Protein AF-0000000070956234 (afdb_homodimer)

Solvent-accessible surface area (backbone atoms only — not comparable to full-atom values): 34525 Å² total; per-residue (Å²): 47,67,52,61,79,46,83,34,45,40,33,20,50,49,51,48,54,35,45,56,42,27,71,75,38,72,71,43,50,66,44,37,60,50,42,50,44,48,34,46,45,46,40,45,46,52,48,44,48,50,46,49,62,64,63,47,81,84,49,66,55,77,68,38,61,33,35,23,33,40,31,30,32,21,44,47,63,62,27,30,53,36,48,54,50,41,41,73,70,45,16,29,27,39,34,17,15,72,47,66,86,34,72,38,36,46,57,58,54,66,64,74,42,95,45,53,42,79,34,62,34,41,55,73,35,72,66,36,43,51,51,41,48,49,54,51,51,55,53,39,71,75,49,85,35,41,48,29,31,40,35,39,48,42,64,60,78,24,66,24,40,68,71,73,38,50,65,67,46,31,51,50,17,26,36,36,38,23,49,10,42,51,52,49,48,44,70,45,43,70,50,23,52,75,54,37,17,35,40,36,40,58,50,36,38,46,48,76,41,73,53,59,54,26,41,26,27,29,20,13,29,22,19,28,49,40,47,50,56,26,35,31,54,62,29,47,86,53,55,28,50,44,27,39,36,26,35,52,52,44,54,37,74,67,53,61,46,46,58,60,51,43,55,55,50,61,70,64,50,54,63,79,61,47,66,75,42,60,93,56,39,66,58,50,49,50,47,49,50,49,47,48,46,66,70,62,29,38,59,52,87,53,50,58,44,49,37,49,47,52,49,36,54,70,38,30,70,76,51,59,56,66,40,59,32,76,41,82,54,42,64,44,53,42,35,39,29,38,22,38,47,46,46,10,43,43,45,37,52,67,74,95,62,67,56,59,79,51,82,36,51,39,33,20,51,55,48,48,53,40,44,57,42,28,72,75,38,73,71,46,52,67,44,38,60,48,48,49,44,47,36,46,46,46,39,46,45,53,48,44,49,50,47,50,61,64,61,46,82,85,50,67,55,77,68,37,62,34,37,23,33,38,31,29,33,21,46,48,65,62,28,29,52,38,48,55,51,43,41,73,71,45,17,28,27,39,34,17,15,73,46,65,86,34,70,37,37,47,57,56,54,68,64,75,43,95,43,54,42,80,34,61,35,42,55,74,35,71,66,36,41,50,52,42,47,51,54,51,50,55,52,39,71,75,48,84,34,40,48,29,30,41,34,39,49,42,66,60,78,24,65,25,40,68,72,74,38,51,66,68,45,33,51,49,18,27,35,35,38,23,48,10,44,50,51,48,48,44,70,44,42,69,51,24,51,76,57,37,17,36,40,36,39,58,51,36,38,46,47,76,40,74,53,58,55,25,40,26,28,30,22,13,28,22,18,28,49,40,46,49,56,26,35,30,59,60,30,47,86,52,54,29,50,43,27,40,36,26,35,51,51,45,55,38,75,66,52,60,48,44,58,59,50,43,56,55,50,60,69,65,48,54,64,80,59,48,66,74,43,59,94,56,40,67,58,48,48,51,47,49,50,49,46,49,47,67,71,58,30,38,60,51,88,54,50,57,44,48,36,49,46,52,48,36,54,71,36,30,69,78,49,59,56,66,38,58,34,76,32,86,57,37,65,46,52,42,37,40,28,39,24,32,52,48,43,8,45,42,41,45,52,67,74,95

Sequence (704 aa):
MVLVRRRWCAWGLGAGAAVALARWWPPLTAALPLLGLVALARAAAAGAATWLATALPRRPLRDLRRRAVLVTGCDSGFGHEAALRFHALGAPVFAGVLLPQGPGAARLRQMASPRMRVLPLDVTDEGSVAEARRAVDQFLSEGDCELWAVVNNAGVLGVGEAEWMEMEDVKKCMDVNAFGQVRVTKAFLPLLKKSKGRVININSQASTIVAPTINPYTMSKFASLAYTDSLRYDMEKFSISVHSIEPAMYRTPLVQSTISVCKQKLKQIPNDVRNTYCEHYEQKFLKLHYLSLHLTAMPQSRTFQVVDAIEDACFDKDPQDTYIPGEGSKFTSSIKDILPFLASFTSKILYRMVLVRRRWCAWGLGAGAAVALARWWPPLTAALPLLGLVALARAAAAGAATWLATALPRRPLRDLRRRAVLVTGCDSGFGHEAALRFHALGAPVFAGVLLPQGPGAARLRQMASPRMRVLPLDVTDEGSVAEARRAVDQFLSEGDCELWAVVNNAGVLGVGEAEWMEMEDVKKCMDVNAFGQVRVTKAFLPLLKKSKGRVININSQASTIVAPTINPYTMSKFASLAYTDSLRYDMEKFSISVHSIEPAMYRTPLVQSTISVCKQKLKQIPNDVRNTYCEHYEQKFLKLHYLSLHLTAMPQSRTFQVVDAIEDACFDKDPQDTYIPGEGSKFTSSIKDILPFLASFTSKILYR

Nearest PDB structures (foldseek):
  2jap-assembly1_D  TM=7.928E-01  e=9.085E-16  Streptomyces clavuligerus
  6xew-assembly1_A  TM=7.994E-01  e=1.264E-14  Serratia marcescens
  6vsp-assembly1_B  TM=8.365E-01  e=5.596E-14  Serratia marcescens
  2p91-assembly1_A  TM=7.718E-01  e=1.788E-10  Aquifex aeolicus VF5
  2p91-assembly1_B  TM=7.566E-01  e=1.788E-10  Aquifex aeolicus VF5

Radius of gyration: 25.0 Å; Cα contacts (8 Å, |Δi|>4): 1343; chains: 2; bounding box: 59×73×66 Å

pLDDT: mean 74.31, std 24.12, range [17.11, 98.81]

Secondary structure (DSSP, 8-state):
----------HHHHHHHHHHHHHH-STHHHHHHHHHHHHHHHHHHHHHHHHHHHHSPP-BPS-GGGEEEEES-TTSHHHHHHHHHHHHHT--EEEEES-TTSHHHHHHHHT--TTEEEEE--TT-HHHHHHHHHHHHHHHHHSS-EEEEEEE-------B-TTT--HHHHHHHHIIIIIHHHHHHHHHHHHHHHHT-EEEEE--GGGTS--TTBHHHHHHHHHHHHHHHHHHHHHGGGT-EEEEE----B--HHHHHHHHHHHHHHHTS-HHHHTTS-TTHHHHHHHHHHHHHHHHPBPGGGTHHHHHHHHHHHHBSS--SEE-TTGGGHHHHHHHTTHHHHHHHHHHHHH-/----------HHHHHHHHHHHHHH-SGGGTSHHHHHHHHHHHHHHHHHHHHHHHHSPP-BPS-GGGEEEEES-TTSHHHHHHHHHHHHHT--EEEEES-TTSHHHHHHHHT--TTEEEEE--TT-HHHHHHHHHHHHHHHHHSS-EEEEEEE-------B-TTT--HHHHHHHHIIIIIHHHHHHHHHHHHHHHHT-EEEEE--GGGTS--TTBHHHHHHHHHHHHHHHHHHHHHGGGT-EEEEE----B--HHHHHHHHHHHHHHHTS-HHHHTTS-TTHHHHHHHHHHHHHHHHPBPGGGTHHHHHHHHHHHHBSS--SEE-TTGGGHHHHHHHTTHHHHHHHHHHHHH-

Foldseek 3Di:
DDPPVPPALPQAVLQVCLVVVVVPPVCSVVCNVVSVVVLVVVLVVVVVVVVVVVPDDFDFFPDLLQEEEEFAALLDALRVVLLVVSVVVNHQYEYEHCDCPHPSNVVQVVVVDPSGHYAHADLLDLVSLLVSLVVVVVSNVPDNHAHAEYELDFAAFAWAAPVQGDPVRLVVRLSGQAVSLVSNCVSCVVRCLVNLHEYEHEAALCCNVVDRIGNSNNVNRVNNVVVQSVVQVVCVVSSYHGAYEHEYAAPTPRLVCVLVVLLVSLVVGDPVVVVVDDPCRSVLVSVVSVCCCVVTHHYSVQSVQSSVLVSSRHTGPDHDRYHYGPCPVSVVSSCSSVCVVVVVVVCVVVVD/DDPLPCPALPQQVLQVCLVVVVVPPVCSVVCNVVSVVVLVVVLVVVVVVVVVVVPPDFDFFPPLLQEEEEFAALLFALRVVLLVVSVVVNHQYEYEHCDCPHPSNVVQVVVVDPSGHYAHADLLDLVSLLVSLVVVVVSNVVDNHAHAEYELDFAAFAWAAPVQGDPVRLVVRLSGQAVSLVSNCVSCVVRCLVNLHEYEHEAACCCNVVDRIGVSNNVNRVNNVVVQVVCQVVCVVSSYHGAYEHEYAAPTPRLVCVLVVLLVSLVVGDPVVVVVDDPCRSVVVSVVSVCCCVVTHHYSVQSVQSSVLVSSRHTGPDHDRYH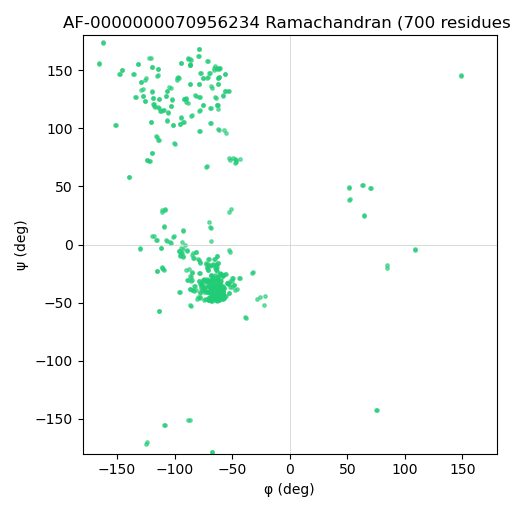YGPVVVSVVVSVSSVCVVVVCVVCVVVVD

Structure (mmCIF, N/CA/C/O backbone):
data_AF-0000000070956234-model_v1
#
loop_
_entity.id
_entity.type
_entity.pdbx_description
1 polymer 'Estradiol 17-beta-dehydrogenase 2'
#
loop_
_atom_site.group_PDB
_atom_site.id
_atom_site.type_symbol
_atom_site.label_atom_id
_atom_site.label_alt_id
_atom_site.label_comp_id
_atom_site.label_asym_id
_atom_site.label_entity_id
_atom_site.label_seq_id
_atom_site.pdbx_PDB_ins_code
_atom_site.Cartn_x
_atom_site.Cartn_y
_atom_site.Cartn_z
_atom_site.occupancy
_atom_site.B_iso_or_equiv
_atom_site.auth_seq_id
_atom_site.auth_comp_id
_atom_site.auth_asym_id
_atom_site.auth_atom_id
_atom_site.pdbx_PDB_model_num
ATOM 1 N N . MET A 1 1 ? 16.531 -5.047 -17.203 1 17.2 1 MET A N 1
ATOM 2 C CA . MET A 1 1 ? 16 -3.764 -16.75 1 17.2 1 MET A CA 1
ATOM 3 C C . MET A 1 1 ? 14.5 -3.67 -17.016 1 17.2 1 MET A C 1
ATOM 5 O O . MET A 1 1 ? 14.078 -3.557 -18.172 1 17.2 1 MET A O 1
ATOM 9 N N . VAL A 1 2 ? 13.773 -4.43 -16.344 1 18.27 2 VAL A N 1
ATOM 10 C CA . VAL A 1 2 ? 12.414 -4.898 -16.609 1 18.27 2 VAL A CA 1
ATOM 11 C C . VAL A 1 2 ? 11.438 -3.732 -16.5 1 18.27 2 VAL A C 1
ATOM 13 O O . VAL A 1 2 ? 11.461 -2.98 -15.531 1 18.27 2 VAL A O 1
ATOM 16 N N . LEU A 1 3 ? 11.055 -3.336 -17.625 1 22.45 3 LEU A N 1
ATOM 17 C CA . LEU A 1 3 ? 10.008 -2.361 -17.922 1 22.45 3 LEU A CA 1
ATOM 18 C C . LEU A 1 3 ? 8.75 -2.648 -17.109 1 22.45 3 LEU A C 1
ATOM 20 O O . LEU A 1 3 ? 8.141 -3.709 -17.25 1 22.45 3 LEU A O 1
ATOM 24 N N . VAL A 1 4 ? 8.805 -2.418 -15.922 1 22.42 4 VAL A N 1
ATOM 25 C CA . VAL A 1 4 ? 7.508 -2.553 -15.266 1 22.42 4 VAL A CA 1
ATOM 26 C C . VAL A 1 4 ? 6.48 -1.659 -15.953 1 22.42 4 VAL A C 1
ATOM 28 O O . VAL A 1 4 ? 6.691 -0.452 -16.094 1 22.42 4 VAL A O 1
ATOM 31 N N . ARG A 1 5 ? 5.805 -2.219 -16.781 1 23.34 5 ARG A N 1
ATOM 32 C CA . ARG A 1 5 ? 4.664 -1.675 -17.516 1 23.34 5 ARG A CA 1
ATOM 33 C C . ARG A 1 5 ? 3.746 -0.884 -16.578 1 23.34 5 ARG A C 1
ATOM 35 O O . ARG A 1 5 ? 3.119 -1.455 -15.688 1 23.34 5 ARG A O 1
ATOM 42 N N . ARG A 1 6 ? 4.25 0.29 -16.219 1 25.67 6 ARG A N 1
ATOM 43 C CA . ARG A 1 6 ? 3.484 1.226 -15.398 1 25.67 6 ARG A CA 1
ATOM 44 C C . ARG A 1 6 ? 2.104 1.477 -15.992 1 25.67 6 ARG A C 1
ATOM 46 O O . ARG A 1 6 ? 1.985 2.088 -17.062 1 25.67 6 ARG A O 1
ATOM 53 N N . ARG A 1 7 ? 1.259 0.58 -15.914 1 25 7 ARG A N 1
ATOM 54 C CA . ARG A 1 7 ? -0.14 0.73 -16.297 1 25 7 ARG A CA 1
ATOM 55 C C . ARG A 1 7 ? -0.759 1.962 -15.648 1 25 7 ARG A C 1
ATOM 57 O O . ARG A 1 7 ? -1.4 1.86 -14.602 1 25 7 ARG A O 1
ATOM 64 N N . TRP A 1 8 ? 0.093 3.039 -15.398 1 24.75 8 TRP A N 1
ATOM 65 C CA . TRP A 1 8 ? -0.403 4.277 -14.805 1 24.75 8 TRP A CA 1
ATOM 66 C C . TRP A 1 8 ? -1.443 4.934 -15.711 1 24.75 8 TRP A C 1
ATOM 68 O O . TRP A 1 8 ? -1.327 4.887 -16.938 1 24.75 8 TRP A O 1
ATOM 78 N N . CYS A 1 9 ? -2.646 5.094 -15.352 1 25.31 9 CYS A N 1
ATOM 79 C CA . CYS A 1 9 ? -3.75 5.727 -16.062 1 25.31 9 CYS A CA 1
ATOM 80 C C . CYS A 1 9 ? -3.328 7.07 -16.641 1 25.31 9 CYS A C 1
ATOM 82 O O . CYS A 1 9 ? -3.061 8.016 -15.898 1 25.31 9 CYS A O 1
ATOM 84 N N . ALA A 1 10 ? -2.578 7.191 -17.656 1 27.05 10 ALA A N 1
ATOM 85 C CA . ALA A 1 10 ? -2.15 8.211 -18.609 1 27.05 10 ALA A CA 1
ATOM 86 C C . ALA A 1 10 ? -3.254 9.234 -18.859 1 27.05 10 ALA A C 1
ATOM 88 O O . ALA A 1 10 ? -2.977 10.383 -19.219 1 27.05 10 ALA A O 1
ATOM 89 N N . TRP A 1 11 ? -4.496 8.867 -18.641 1 27.53 11 TRP A N 1
ATOM 90 C CA . TRP A 1 11 ? -5.594 9.617 -19.25 1 27.53 11 TRP A CA 1
ATOM 91 C C . TRP A 1 11 ? -5.977 10.82 -18.391 1 27.53 11 TRP A C 1
ATOM 93 O O . TRP A 1 11 ? -6.465 11.828 -18.906 1 27.53 11 TRP A O 1
ATOM 103 N N . GLY A 1 12 ? -5.68 10.773 -17.094 1 27.61 12 GLY A N 1
ATOM 104 C CA . GLY A 1 12 ? -6.328 11.805 -16.297 1 27.61 12 GLY A CA 1
ATOM 105 C C . GLY A 1 12 ? -5.559 13.109 -16.281 1 27.61 12 GLY A C 1
ATOM 106 O O . GLY A 1 12 ? -6.109 14.164 -15.938 1 27.61 12 GLY A O 1
ATOM 107 N N . LEU A 1 13 ? -4.281 13.07 -16.438 1 28.75 13 LEU A N 1
ATOM 108 C CA . LEU A 1 13 ? -3.596 14.352 -16.375 1 28.75 13 LEU A CA 1
ATOM 109 C C . LEU A 1 13 ? -3.965 15.227 -17.562 1 28.75 13 LEU A C 1
ATOM 111 O O . LEU A 1 13 ? -3.93 16.453 -17.469 1 28.75 13 LEU A O 1
ATOM 115 N N . GLY A 1 14 ? -4.305 14.562 -18.641 1 28.94 14 GLY A N 1
ATOM 116 C CA . GLY A 1 14 ? -4.676 15.398 -19.766 1 28.94 14 GLY A CA 1
ATOM 117 C C . GLY A 1 14 ? -5.973 16.156 -19.547 1 28.94 14 GLY A C 1
ATOM 118 O O . GLY A 1 14 ? -6.082 17.328 -19.922 1 28.94 14 GLY A O 1
ATOM 119 N N . ALA A 1 15 ? -6.871 15.43 -18.844 1 30.75 15 ALA A N 1
ATOM 120 C CA . ALA A 1 15 ? -8.188 16.062 -18.859 1 30.75 15 ALA A CA 1
ATOM 121 C C . ALA A 1 15 ? -8.305 17.094 -17.75 1 30.75 15 ALA A C 1
ATOM 123 O O . ALA A 1 15 ? -8.922 18.156 -17.938 1 30.75 15 ALA A O 1
ATOM 124 N N . GLY A 1 16 ? -7.66 16.906 -16.656 1 30.23 16 GLY A N 1
ATOM 125 C CA . GLY A 1 16 ? -7.789 17.906 -15.617 1 30.23 16 GLY A CA 1
ATOM 126 C C . GLY A 1 16 ? -7.027 19.188 -15.922 1 30.23 16 GLY A C 1
ATOM 127 O O . GLY A 1 16 ? -7.535 20.281 -15.695 1 30.23 16 GLY A O 1
ATOM 128 N N . ALA A 1 17 ? -5.77 19.047 -16.359 1 31.34 17 ALA A N 1
ATOM 129 C CA . ALA A 1 17 ? -5.133 20.25 -16.875 1 31.34 17 ALA A CA 1
ATOM 130 C C . ALA A 1 17 ? -5.984 20.891 -17.969 1 31.34 17 ALA A C 1
ATOM 132 O O . ALA A 1 17 ? -6.09 22.125 -18.047 1 31.34 17 ALA A O 1
ATOM 133 N N . ALA A 1 18 ? -6.57 19.953 -18.594 1 32.53 18 ALA A N 1
ATOM 134 C CA . ALA A 1 18 ? -7.426 20.516 -19.625 1 32.53 18 ALA A CA 1
ATOM 135 C C . ALA A 1 18 ? -8.625 21.234 -19.016 1 32.53 18 ALA A C 1
ATOM 137 O O . ALA A 1 18 ? -9 22.328 -19.469 1 32.53 18 ALA A O 1
ATOM 138 N N . VAL A 1 19 ? -9.039 20.688 -17.906 1 32.78 19 VAL A N 1
ATOM 139 C CA . VAL A 1 19 ? -10.211 21.344 -17.328 1 32.78 19 VAL A CA 1
ATOM 140 C C . VAL A 1 19 ? -9.773 22.594 -16.562 1 32.78 19 VAL A C 1
ATOM 142 O O . VAL A 1 19 ? -10.406 23.641 -16.688 1 32.78 19 VAL A O 1
ATOM 145 N N . ALA A 1 20 ? -8.766 22.5 -15.758 1 32.16 20 ALA A N 1
ATOM 146 C CA . ALA A 1 20 ? -8.32 23.719 -15.078 1 32.16 20 ALA A CA 1
ATOM 147 C C . ALA A 1 20 ? -7.859 24.766 -16.078 1 32.16 20 ALA A C 1
ATOM 149 O O . ALA A 1 20 ? -8.172 25.953 -15.938 1 32.16 20 ALA A O 1
ATOM 150 N N . LEU A 1 21 ? -7.105 24.281 -17.016 1 34.12 21 LEU A N 1
ATOM 151 C CA . LEU A 1 21 ? -6.797 25.219 -18.078 1 34.12 21 LEU A CA 1
ATOM 152 C C . LEU A 1 21 ? -8.07 25.703 -18.766 1 34.12 21 LEU A C 1
ATOM 154 O O . LEU A 1 21 ? -8.164 26.859 -19.156 1 34.12 21 LEU A O 1
ATOM 158 N N . ALA A 1 22 ? -8.977 24.797 -18.891 1 35.53 22 ALA A N 1
ATOM 159 C CA . ALA A 1 22 ? -10.219 25.219 -19.531 1 35.53 22 ALA A CA 1
ATOM 160 C C . ALA A 1 22 ? -10.945 26.266 -18.703 1 35.53 22 ALA A C 1
ATOM 162 O O . ALA A 1 22 ? -11.594 27.156 -19.25 1 35.53 22 ALA A O 1
ATOM 163 N N . ARG A 1 23 ? -10.938 26.125 -17.438 1 35.06 23 ARG A N 1
ATOM 164 C CA . ARG A 1 23 ? -11.641 27.156 -16.672 1 35.06 23 ARG A CA 1
ATOM 165 C C . ARG A 1 23 ? -10.953 28.516 -16.828 1 35.06 23 ARG A C 1
ATOM 167 O O . ARG A 1 23 ? -11.609 29.547 -16.812 1 35.06 23 ARG A O 1
ATOM 174 N N . TRP A 1 24 ? -9.656 28.609 -16.703 1 35.56 24 TRP A N 1
ATOM 175 C CA . TRP A 1 24 ? -9.07 29.953 -16.719 1 35.56 24 TRP A CA 1
ATOM 176 C C . TRP A 1 24 ? -8.852 30.438 -18.156 1 35.56 24 TRP A C 1
ATOM 178 O O . TRP A 1 24 ? -8.609 31.625 -18.391 1 35.56 24 TRP A O 1
ATOM 188 N N . TRP A 1 25 ? -8.383 29.531 -19.188 1 35.84 25 TRP A N 1
ATOM 189 C CA . TRP A 1 25 ? -8.148 30.125 -20.5 1 35.84 25 TRP A CA 1
ATOM 190 C C . TRP A 1 25 ? -9.25 29.734 -21.469 1 35.84 25 TRP A C 1
ATOM 192 O O . TRP A 1 25 ? -9.5 28.547 -21.688 1 35.84 25 TRP A O 1
ATOM 202 N N . PRO A 1 26 ? -10.141 30.625 -22 1 36.16 26 PRO A N 1
ATOM 203 C CA . PRO A 1 26 ? -11.172 30.5 -23.031 1 36.16 26 PRO A CA 1
ATOM 204 C C . PRO A 1 26 ? -10.734 29.609 -24.188 1 36.16 26 PRO A C 1
ATOM 206 O O . PRO A 1 26 ? -11.516 28.781 -24.656 1 36.16 26 PRO A O 1
ATOM 209 N N . PRO A 1 27 ? -9.641 30.031 -24.906 1 35.16 27 PRO A N 1
ATOM 210 C CA . PRO A 1 27 ? -9.305 29.266 -26.109 1 35.16 27 PRO A CA 1
ATOM 211 C C . PRO A 1 27 ? -8.891 27.828 -25.797 1 35.16 27 PRO A C 1
ATOM 213 O O . PRO A 1 27 ? -8.836 26.984 -26.688 1 35.16 27 PRO A O 1
ATOM 216 N N . LEU A 1 28 ? -8.414 27.531 -24.75 1 35.47 28 LEU A N 1
ATOM 217 C CA . LEU A 1 28 ? -8.039 26.156 -24.422 1 35.47 28 LEU A CA 1
ATOM 218 C C . LEU A 1 28 ? -9.281 25.297 -24.219 1 35.47 28 LEU A C 1
ATOM 220 O O . LEU A 1 28 ? -9.172 24.078 -24.094 1 35.47 28 LEU A O 1
ATOM 224 N N . THR A 1 29 ? -10.438 25.75 -23.984 1 36.62 29 THR A N 1
ATOM 225 C CA . THR A 1 29 ? -11.719 25.078 -24.188 1 36.62 29 THR A CA 1
ATOM 226 C C . THR A 1 29 ? -11.797 24.5 -25.609 1 36.62 29 THR A C 1
ATOM 228 O O . THR A 1 29 ? -12.508 23.531 -25.844 1 36.62 29 THR A O 1
ATOM 231 N N . ALA A 1 30 ? -11.211 25.281 -26.516 1 37.53 30 ALA A N 1
ATOM 232 C CA . ALA A 1 30 ? -11.211 24.797 -27.891 1 37.53 30 ALA A CA 1
ATOM 233 C C . ALA A 1 30 ? -10.289 23.578 -28.047 1 37.53 30 ALA A C 1
ATOM 235 O O . ALA A 1 30 ? -10.461 22.766 -28.953 1 37.53 30 ALA A O 1
ATOM 236 N N . ALA A 1 31 ? -9.211 23.516 -27.266 1 37.91 31 ALA A N 1
ATOM 237 C CA . ALA A 1 31 ? -8.258 22.422 -27.391 1 37.91 31 ALA A CA 1
ATOM 238 C C . ALA A 1 31 ? -8.711 21.203 -26.578 1 37.91 31 ALA A C 1
ATOM 240 O O . ALA A 1 31 ? -8.102 20.141 -26.656 1 37.91 31 ALA A O 1
ATOM 241 N N . LEU A 1 32 ? -9.703 21.344 -25.797 1 41.25 32 LEU A N 1
ATOM 242 C CA . LEU A 1 32 ? -10.328 20.281 -25.016 1 41.25 32 LEU A CA 1
ATOM 243 C C . LEU A 1 32 ? -10.766 19.141 -25.906 1 41.25 32 LEU A C 1
ATOM 245 O O . LEU A 1 32 ? -10.562 17.969 -25.578 1 41.25 32 LEU A O 1
ATOM 249 N N . PRO A 1 33 ? -11.352 19.562 -26.969 1 42.38 33 PRO A N 1
ATOM 250 C CA . PRO A 1 33 ? -11.688 18.453 -27.859 1 42.38 33 PRO A CA 1
ATOM 251 C C . PRO A 1 33 ? -10.453 17.672 -28.312 1 42.38 33 PRO A C 1
ATOM 253 O O . PRO A 1 33 ? -10.516 16.438 -28.438 1 42.38 33 PRO A O 1
ATOM 256 N N . LEU A 1 34 ? -9.406 18.438 -28.391 1 41.84 34 LEU A N 1
ATOM 257 C CA . LEU A 1 34 ? -8.219 17.766 -28.875 1 41.84 34 LEU A CA 1
ATOM 258 C C . LEU A 1 34 ? -7.574 16.922 -27.781 1 41.84 34 LEU A C 1
ATOM 260 O O . LEU A 1 34 ? -7.121 15.805 -28.031 1 41.84 34 LEU A O 1
ATOM 264 N N . LEU A 1 35 ? -7.539 17.484 -26.609 1 42.56 35 LEU A N 1
ATOM 265 C CA . LEU A 1 35 ? -6.992 16.719 -25.484 1 42.56 35 LEU A CA 1
ATOM 266 C C . LEU A 1 35 ? -7.867 15.516 -25.172 1 42.56 35 LEU A C 1
ATOM 268 O O . LEU A 1 35 ? -7.359 14.445 -24.844 1 42.56 35 LEU A O 1
ATOM 272 N N . GLY A 1 36 ? -9.148 15.789 -25.281 1 40.22 36 GLY A N 1
ATOM 273 C CA . GLY A 1 36 ? -10.062 14.656 -25.234 1 40.22 36 GLY A CA 1
ATOM 274 C C . GLY A 1 36 ? -9.797 13.625 -26.297 1 40.22 36 GLY A C 1
ATOM 275 O O . GLY A 1 36 ? -9.82 12.422 -26.031 1 40.22 36 GLY A O 1
ATOM 276 N N . LEU A 1 37 ? -9.461 14.234 -27.406 1 43.72 37 LEU A N 1
ATOM 277 C CA . LEU A 1 37 ? -9.18 13.336 -28.531 1 43.72 37 LEU A CA 1
ATOM 278 C C . LEU A 1 37 ? -7.875 12.578 -28.297 1 43.72 37 LEU A C 1
ATOM 280 O O . LEU A 1 37 ? -7.781 11.391 -28.609 1 43.72 37 LEU A O 1
ATOM 284 N N . VAL A 1 38 ? -7 13.266 -27.719 1 43.22 38 VAL A N 1
ATOM 285 C CA . VAL A 1 38 ? -5.715 12.625 -27.469 1 43.22 38 VAL A CA 1
ATOM 286 C C . VAL A 1 38 ? -5.871 11.586 -26.344 1 43.22 38 VAL A C 1
ATOM 288 O O . VAL A 1 38 ? -5.328 10.484 -26.438 1 43.22 38 VAL A O 1
ATOM 291 N N . ALA A 1 39 ? -6.617 12.023 -25.438 1 44.03 39 ALA A N 1
ATOM 292 C CA . ALA A 1 39 ? -6.902 11.07 -24.359 1 44.03 39 ALA A CA 1
ATOM 293 C C . ALA A 1 39 ? -7.688 9.875 -24.891 1 44.03 39 ALA A C 1
ATOM 295 O O . ALA A 1 39 ? -7.402 8.727 -24.516 1 44.03 39 ALA A O 1
ATOM 296 N N . LEU A 1 40 ? -8.539 10.211 -25.688 1 45.47 40 LEU A N 1
ATOM 297 C CA . LEU A 1 40 ? -9.312 9.148 -26.312 1 45.47 40 LEU A CA 1
ATOM 298 C C . LEU A 1 40 ? -8.414 8.281 -27.203 1 45.47 40 LEU A C 1
ATOM 300 O O . LEU A 1 40 ? -8.555 7.059 -27.234 1 45.47 40 LEU A O 1
ATOM 304 N N . ALA A 1 41 ? -7.621 9 -27.812 1 45.09 41 ALA A N 1
ATOM 305 C CA . ALA A 1 41 ? -6.723 8.25 -28.703 1 45.09 41 ALA A CA 1
ATOM 306 C C . ALA A 1 41 ? -5.758 7.391 -27.891 1 45.09 41 ALA A C 1
ATOM 308 O O . ALA A 1 41 ? -5.477 6.25 -28.266 1 45.09 41 ALA A O 1
ATOM 309 N N . ARG A 1 42 ? -5.348 7.934 -26.859 1 43.81 42 ARG A N 1
ATOM 310 C CA . ARG A 1 42 ? -4.465 7.176 -25.984 1 43.81 42 ARG A CA 1
ATOM 311 C C . ARG A 1 42 ? -5.199 5.992 -25.359 1 43.81 42 ARG A C 1
ATOM 313 O O . ARG A 1 42 ? -4.648 4.895 -25.266 1 43.81 42 ARG A O 1
ATOM 320 N N . ALA A 1 43 ? -6.27 6.301 -24.953 1 45.84 43 ALA A N 1
ATOM 321 C CA . ALA A 1 43 ? -7.109 5.234 -24.422 1 45.84 43 ALA A CA 1
ATOM 322 C C . ALA A 1 43 ? -7.402 4.18 -25.484 1 45.84 43 ALA A C 1
ATOM 324 O O . ALA A 1 43 ? -7.367 2.979 -25.203 1 45.84 43 ALA A O 1
ATOM 325 N N . ALA A 1 44 ? -7.613 4.77 -26.547 1 47.09 44 ALA A N 1
ATOM 326 C CA . ALA A 1 44 ? -7.887 3.863 -27.656 1 47.09 44 ALA A CA 1
ATOM 327 C C . ALA A 1 44 ? -6.645 3.047 -28.016 1 47.09 44 ALA A C 1
ATOM 329 O O . ALA A 1 44 ? -6.742 1.848 -28.297 1 47.09 44 ALA A O 1
ATOM 330 N N . ALA A 1 45 ? -5.609 3.693 -27.938 1 46.22 45 ALA A N 1
ATOM 331 C CA . ALA A 1 45 ? -4.371 2.994 -28.266 1 46.22 45 ALA A CA 1
ATOM 332 C C . ALA A 1 45 ? -4.023 1.96 -27.203 1 46.22 45 ALA A C 1
ATOM 334 O O . ALA A 1 45 ? -3.615 0.842 -27.516 1 46.22 45 ALA A O 1
ATOM 335 N N . ALA A 1 46 ? -4.133 2.371 -26 1 45.78 46 ALA A N 1
ATOM 336 C CA . ALA A 1 46 ? -3.91 1.421 -24.906 1 45.78 46 ALA A CA 1
ATOM 337 C C . ALA A 1 46 ? -4.902 0.265 -24.984 1 45.78 46 ALA A C 1
ATOM 339 O O . ALA A 1 46 ? -4.535 -0.893 -24.781 1 45.78 46 ALA A O 1
ATOM 340 N N . GLY A 1 47 ? -6.074 0.668 -25.25 1 45.69 47 GLY A N 1
ATOM 341 C CA . GLY A 1 47 ? -7.082 -0.359 -25.469 1 45.69 47 GLY A 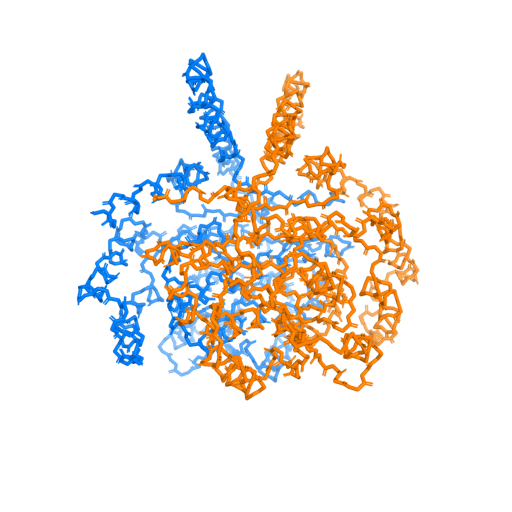CA 1
ATOM 342 C C . GLY A 1 47 ? -6.762 -1.28 -26.625 1 45.69 47 GLY A C 1
ATOM 343 O O . GLY A 1 47 ? -6.902 -2.5 -26.516 1 45.69 47 GLY A O 1
ATOM 344 N N . ALA A 1 48 ? -6.348 -0.598 -27.594 1 47.44 48 ALA A N 1
ATOM 345 C CA . ALA A 1 48 ? -6.023 -1.384 -28.781 1 47.44 48 ALA A CA 1
ATOM 346 C C . ALA A 1 48 ? -4.816 -2.285 -28.531 1 47.44 48 ALA A C 1
ATOM 348 O O . ALA A 1 48 ? -4.801 -3.443 -28.953 1 47.44 48 ALA A O 1
ATOM 349 N N . ALA A 1 49 ? -3.844 -1.812 -27.875 1 46.97 49 ALA A N 1
ATOM 350 C CA . ALA A 1 49 ? -2.656 -2.604 -27.562 1 46.97 49 ALA A CA 1
ATOM 351 C C . ALA A 1 49 ? -3.006 -3.785 -26.656 1 46.97 49 ALA A C 1
ATOM 353 O O . ALA A 1 49 ? -2.529 -4.902 -26.875 1 46.97 49 ALA A O 1
ATOM 354 N N . THR A 1 50 ? -3.732 -3.398 -25.719 1 48.5 50 THR A N 1
ATOM 355 C CA . THR A 1 50 ? -4.188 -4.477 -24.859 1 48.5 50 THR A CA 1
ATOM 356 C C . THR A 1 50 ? -5.027 -5.484 -25.625 1 48.5 50 THR A C 1
ATOM 358 O O . THR A 1 50 ? -4.895 -6.691 -25.438 1 48.5 50 THR A O 1
ATOM 361 N N . TRP A 1 51 ? -5.844 -4.863 -26.422 1 49.88 51 TRP A N 1
ATOM 362 C CA . TRP A 1 51 ? -6.668 -5.738 -27.25 1 49.88 51 TRP A CA 1
ATOM 363 C C . TRP A 1 51 ? -5.801 -6.598 -28.172 1 49.88 51 TRP A C 1
ATOM 365 O O . TRP A 1 51 ? -6.039 -7.801 -28.312 1 49.88 51 TRP A O 1
ATOM 375 N N . LEU A 1 52 ? -4.863 -5.969 -28.734 1 49.16 52 LEU A N 1
ATOM 376 C CA . LEU A 1 52 ? -3.982 -6.711 -29.625 1 49.16 52 LEU A CA 1
ATOM 377 C C . LEU A 1 52 ? -3.191 -7.766 -28.859 1 49.16 52 LEU A C 1
ATOM 379 O O . LEU A 1 52 ? -3.002 -8.883 -29.344 1 49.16 52 LEU A O 1
ATOM 383 N N . ALA A 1 53 ? -2.717 -7.391 -27.766 1 51.97 53 ALA A N 1
ATOM 384 C CA . ALA A 1 53 ? -1.941 -8.32 -26.953 1 51.97 53 ALA A CA 1
ATOM 385 C C . ALA A 1 53 ? -2.799 -9.5 -26.516 1 51.97 53 ALA A C 1
ATOM 387 O O . ALA A 1 53 ? -2.316 -10.633 -26.438 1 51.97 53 ALA A O 1
ATOM 388 N N . THR A 1 54 ? -3.953 -9.086 -26.25 1 52.84 54 THR A N 1
ATOM 389 C CA . THR A 1 54 ? -4.852 -10.141 -25.781 1 52.84 54 THR A CA 1
ATOM 390 C C . THR A 1 54 ? -5.363 -10.961 -26.969 1 52.84 54 THR A C 1
ATOM 392 O O . THR A 1 54 ? -5.781 -12.109 -26.797 1 52.84 54 THR A O 1
ATOM 395 N N . ALA A 1 55 ? -5.332 -10.289 -28.094 1 52.22 55 ALA A N 1
ATOM 396 C CA . ALA A 1 55 ? -5.848 -10.984 -29.281 1 52.22 55 ALA A CA 1
ATOM 397 C C . ALA A 1 55 ? -4.828 -11.984 -29.812 1 52.22 55 ALA A C 1
ATOM 399 O O . ALA A 1 55 ? -5.168 -12.859 -30.609 1 52.22 55 ALA A O 1
ATOM 400 N N . LEU A 1 56 ? -3.646 -11.852 -29.375 1 57.31 56 LEU A N 1
ATOM 401 C CA . LEU A 1 56 ? -2.672 -12.812 -29.891 1 57.31 56 LEU A CA 1
ATOM 402 C C . LEU A 1 56 ? -2.963 -14.211 -29.359 1 57.31 56 LEU A C 1
ATOM 404 O O . LEU A 1 56 ? -3.406 -14.367 -28.219 1 57.31 56 LEU A O 1
ATOM 408 N N . PRO A 1 57 ? -2.889 -15.164 -30.234 1 62.31 57 PRO A N 1
ATOM 409 C CA . PRO A 1 57 ? -3.189 -16.547 -29.844 1 62.31 57 PRO A CA 1
ATOM 410 C C . PRO A 1 57 ? -2.32 -17.016 -28.688 1 62.31 57 PRO A C 1
ATOM 412 O O . PRO A 1 57 ? -1.145 -16.656 -28.594 1 62.31 57 PRO A O 1
ATOM 415 N N . ARG A 1 58 ? -2.9 -17.625 -27.672 1 70 58 ARG A N 1
ATOM 416 C CA . ARG A 1 58 ? -2.248 -18.219 -26.516 1 70 58 ARG A CA 1
ATOM 417 C C . ARG A 1 58 ? -1.347 -19.375 -26.938 1 70 58 ARG A C 1
ATOM 419 O O . ARG A 1 58 ? -1.716 -20.172 -27.797 1 70 58 ARG A O 1
ATOM 426 N N . ARG A 1 59 ? -0.034 -19.406 -26.719 1 77.81 59 ARG A N 1
ATOM 427 C CA . ARG A 1 59 ? 0.899 -20.516 -26.906 1 77.81 59 ARG A CA 1
ATOM 428 C C . ARG A 1 59 ? 1.197 -21.203 -25.578 1 77.81 59 ARG A C 1
ATOM 430 O O . ARG A 1 59 ? 2.09 -20.797 -24.844 1 77.81 59 ARG A O 1
ATOM 437 N N . PRO A 1 60 ? 0.394 -22.141 -25.203 1 84.62 60 PRO A N 1
ATOM 438 C CA . PRO A 1 60 ? 0.584 -22.797 -23.906 1 84.62 60 PRO A CA 1
ATOM 439 C C . PRO A 1 60 ? 1.935 -23.516 -23.797 1 84.62 60 PRO A C 1
ATOM 441 O O . PRO A 1 60 ? 2.453 -24.016 -24.797 1 84.62 60 PRO A O 1
ATOM 444 N N . LEU A 1 61 ? 2.479 -23.469 -22.625 1 91.69 61 LEU A N 1
ATOM 445 C CA . LEU A 1 61 ? 3.689 -24.219 -22.328 1 91.69 61 LEU A CA 1
ATOM 446 C C . LEU A 1 61 ? 3.445 -25.719 -22.484 1 91.69 61 LEU A C 1
ATOM 448 O O . LEU A 1 61 ? 2.311 -26.188 -22.359 1 91.69 61 LEU A O 1
ATOM 452 N N . ARG A 1 62 ? 4.488 -26.391 -22.828 1 86.75 62 ARG A N 1
ATOM 453 C CA . ARG A 1 62 ? 4.418 -27.844 -22.953 1 86.75 62 ARG A CA 1
ATOM 454 C C . ARG A 1 62 ? 4.711 -28.531 -21.625 1 86.75 62 ARG A C 1
ATOM 456 O O . ARG A 1 62 ? 5.133 -27.875 -20.672 1 86.75 62 ARG A O 1
ATOM 463 N N . ASP A 1 63 ? 4.359 -29.75 -21.391 1 91.94 63 ASP A N 1
ATOM 464 C CA . ASP A 1 63 ? 4.703 -30.625 -20.266 1 91.94 63 ASP A CA 1
ATOM 465 C C . ASP A 1 63 ? 4.168 -30.062 -18.953 1 91.94 63 ASP A C 1
ATOM 467 O O . ASP A 1 63 ? 4.918 -29.906 -17.984 1 91.94 63 ASP A O 1
ATOM 471 N N . LEU A 1 64 ? 2.906 -29.734 -18.922 1 95.31 64 LEU A N 1
ATOM 472 C CA . LEU A 1 64 ? 2.283 -29.156 -17.734 1 95.31 64 LEU A CA 1
ATOM 473 C C . LEU A 1 64 ? 2.301 -30.156 -16.578 1 95.31 64 LEU A C 1
ATOM 475 O O . LEU A 1 64 ? 2.182 -29.75 -15.414 1 95.31 64 LEU A O 1
ATOM 479 N N . ARG A 1 65 ? 2.533 -31.406 -16.906 1 94 65 ARG A N 1
ATOM 480 C CA . ARG A 1 65 ? 2.578 -32.438 -15.883 1 94 65 ARG A CA 1
ATOM 481 C C . ARG A 1 65 ? 3.801 -32.281 -14.984 1 94 65 ARG A C 1
ATOM 483 O O . ARG A 1 65 ? 3.83 -32.781 -13.859 1 94 65 ARG A O 1
ATOM 490 N N . ARG A 1 66 ? 4.766 -31.547 -15.453 1 96.25 66 ARG A N 1
ATOM 491 C CA . ARG A 1 66 ? 5.992 -31.344 -14.688 1 96.25 66 ARG A CA 1
ATOM 492 C C . ARG A 1 66 ? 6.012 -29.953 -14.039 1 96.25 66 ARG A C 1
ATOM 494 O O . ARG A 1 66 ? 6.992 -29.578 -13.406 1 96.25 66 ARG A O 1
ATOM 501 N N . ARG A 1 67 ? 4.941 -29.219 -14.25 1 97.25 67 ARG A N 1
ATOM 502 C CA . ARG A 1 67 ? 4.859 -27.828 -13.789 1 97.25 67 ARG A CA 1
ATOM 503 C C . ARG A 1 67 ? 3.795 -27.688 -12.703 1 97.25 67 ARG A C 1
ATOM 505 O O . ARG A 1 67 ? 2.648 -27.344 -13 1 97.25 67 ARG A O 1
ATOM 512 N N . ALA A 1 68 ? 4.223 -27.859 -11.477 1 98.25 68 ALA A N 1
ATOM 513 C CA . ALA A 1 68 ? 3.299 -27.781 -10.352 1 98.25 68 ALA A CA 1
ATOM 514 C C . ALA A 1 68 ? 2.975 -26.328 -10.016 1 98.25 68 ALA A C 1
ATOM 516 O O . ALA A 1 68 ? 3.818 -25.453 -10.172 1 98.25 68 ALA A O 1
ATOM 517 N N . VAL A 1 69 ? 1.769 -26.062 -9.547 1 98.69 69 VAL A N 1
ATOM 518 C CA . VAL A 1 69 ? 1.326 -24.719 -9.195 1 98.69 69 VAL A CA 1
ATOM 519 C C . VAL A 1 69 ? 0.76 -24.719 -7.777 1 98.69 69 VAL A C 1
ATOM 521 O O . VAL A 1 69 ? -0.033 -25.594 -7.414 1 98.69 69 VAL A O 1
ATOM 524 N N . LEU A 1 70 ? 1.229 -23.828 -6.926 1 98.81 70 LEU A N 1
ATOM 525 C CA . LEU A 1 70 ? 0.603 -23.547 -5.637 1 98.81 70 LEU A CA 1
ATOM 526 C C . LEU A 1 70 ? -0.396 -22.406 -5.758 1 98.81 70 LEU A C 1
ATOM 528 O O . LEU A 1 70 ? -0.058 -21.328 -6.258 1 98.81 70 LEU A O 1
ATOM 532 N N . VAL A 1 71 ? -1.616 -22.609 -5.363 1 98.75 71 VAL A N 1
ATOM 533 C CA . VAL A 1 71 ? -2.648 -21.578 -5.344 1 98.75 71 VAL A CA 1
ATOM 534 C C . VAL A 1 71 ? -3.137 -21.359 -3.912 1 98.75 71 VAL A C 1
ATOM 536 O O . VAL A 1 71 ? -3.566 -22.312 -3.246 1 98.75 71 VAL A O 1
ATOM 539 N N . THR A 1 72 ? -2.998 -20.172 -3.447 1 98.44 72 THR A N 1
ATOM 540 C CA . THR A 1 72 ? -3.539 -19.891 -2.123 1 98.44 72 THR A CA 1
ATOM 541 C C . THR A 1 72 ? -5.008 -19.484 -2.217 1 98.44 72 THR A C 1
ATOM 543 O O . THR A 1 72 ? -5.453 -18.984 -3.25 1 98.44 72 THR A O 1
ATOM 546 N N . GLY A 1 73 ? -5.758 -19.672 -1.145 1 96.19 73 GLY A N 1
ATOM 547 C CA . GLY A 1 73 ? -7.148 -19.25 -1.087 1 96.19 73 GLY A CA 1
ATOM 548 C C . GLY A 1 73 ? -8.055 -20.062 -1.984 1 96.19 73 GLY A C 1
ATOM 549 O O . GLY A 1 73 ? -8.852 -19.5 -2.744 1 96.19 73 GLY A O 1
ATOM 550 N N . CYS A 1 74 ? -7.953 -21.344 -1.904 1 96.31 74 CYS A N 1
ATOM 551 C CA . CYS A 1 74 ? -8.719 -22.219 -2.779 1 96.31 74 CYS A CA 1
ATOM 552 C C . CYS A 1 74 ? -10.039 -22.625 -2.125 1 96.31 74 CYS A C 1
ATOM 554 O O . CYS A 1 74 ? -10.719 -23.531 -2.604 1 96.31 74 CYS A O 1
ATOM 556 N N . ASP A 1 75 ? -10.398 -21.969 -1.029 1 93.12 75 ASP A N 1
ATOM 557 C CA . ASP A 1 75 ? -11.656 -22.281 -0.359 1 93.12 75 ASP A CA 1
ATOM 558 C C . ASP A 1 75 ? -12.852 -21.984 -1.263 1 93.12 75 ASP A C 1
ATOM 560 O O . ASP A 1 75 ? -13.883 -22.641 -1.181 1 93.12 75 ASP A O 1
ATOM 564 N N . SER A 1 76 ? -12.727 -20.922 -2.029 1 87.06 76 SER A N 1
ATOM 565 C CA . SER A 1 76 ? -13.797 -20.469 -2.906 1 87.06 76 SER A CA 1
ATOM 566 C C . SER A 1 76 ? -13.273 -19.516 -3.982 1 87.06 76 SER A C 1
ATOM 568 O O . SER A 1 76 ? -12.062 -19.344 -4.117 1 87.06 76 SER A O 1
ATOM 570 N N . GLY A 1 77 ? -14.094 -19.141 -4.875 1 87.12 77 GLY A N 1
ATOM 571 C CA . GLY A 1 77 ? -13.82 -18.047 -5.789 1 87.12 77 GLY A CA 1
ATOM 572 C C . GLY A 1 77 ? -12.828 -18.406 -6.879 1 87.12 77 GLY A C 1
ATOM 573 O O . GLY A 1 77 ? -12.859 -19.531 -7.402 1 87.12 77 GLY A O 1
ATOM 574 N N . PHE A 1 78 ? -11.992 -17.422 -7.199 1 89.62 78 PHE A N 1
ATOM 575 C CA . PHE A 1 78 ? -11.055 -17.578 -8.305 1 89.62 78 PHE A CA 1
ATOM 576 C C . PHE A 1 78 ? -10.047 -18.688 -8.023 1 89.62 78 PHE A C 1
ATOM 578 O O . PHE A 1 78 ? -9.711 -19.469 -8.914 1 89.62 78 PHE A O 1
ATOM 585 N N . GLY A 1 79 ? -9.617 -18.766 -6.773 1 94.25 79 GLY A N 1
ATOM 586 C CA . GLY A 1 79 ? -8.625 -19.766 -6.418 1 94.25 79 GLY A CA 1
ATOM 587 C C . GLY A 1 79 ? -9.133 -21.188 -6.578 1 94.25 79 GLY A C 1
ATOM 588 O O . GLY A 1 79 ? -8.422 -22.062 -7.094 1 94.25 79 GLY A O 1
ATOM 589 N N . HIS A 1 80 ? -10.336 -21.359 -6.121 1 94.62 80 HIS A N 1
ATOM 590 C CA . HIS A 1 80 ? -10.953 -22.672 -6.234 1 94.62 80 HIS A CA 1
ATOM 591 C C . HIS A 1 80 ? -11.109 -23.094 -7.695 1 94.62 80 HIS A C 1
ATOM 593 O O . HIS A 1 80 ? -10.742 -24.203 -8.07 1 94.62 80 HIS A O 1
ATOM 599 N N . GLU A 1 81 ? -11.578 -22.188 -8.469 1 93.75 81 GLU A N 1
ATOM 600 C CA . GLU A 1 81 ? -11.789 -22.438 -9.891 1 93.75 81 GLU A CA 1
ATOM 601 C C . GLU A 1 81 ? -10.461 -22.641 -10.617 1 93.75 81 GLU A C 1
ATOM 603 O O . GLU A 1 81 ? -10.359 -23.484 -11.508 1 93.75 81 GLU A O 1
ATOM 608 N N . ALA A 1 82 ? -9.469 -21.906 -10.25 1 96.38 82 ALA A N 1
ATOM 609 C CA . ALA A 1 82 ? -8.148 -22.047 -10.867 1 96.38 82 ALA A CA 1
ATOM 610 C C . ALA A 1 82 ? -7.547 -23.422 -10.57 1 96.38 82 ALA A C 1
ATOM 612 O O . ALA A 1 82 ? -6.988 -24.062 -11.453 1 96.38 82 ALA A O 1
ATOM 613 N N . ALA A 1 83 ? -7.695 -23.844 -9.312 1 97.75 83 ALA A N 1
ATOM 614 C CA . ALA A 1 83 ? -7.18 -25.156 -8.93 1 97.75 83 ALA A CA 1
ATOM 615 C C . ALA A 1 83 ? -7.789 -26.266 -9.789 1 97.75 83 ALA A C 1
ATOM 617 O O . ALA A 1 83 ? -7.074 -27.109 -10.312 1 97.75 83 ALA A O 1
ATOM 618 N N . LEU A 1 84 ? -9.078 -26.203 -9.969 1 96.75 84 LEU A N 1
ATOM 619 C CA . LEU A 1 84 ? -9.781 -27.188 -10.773 1 96.75 84 LEU A CA 1
ATOM 620 C C . LEU A 1 84 ? -9.32 -27.125 -12.227 1 96.75 84 LEU A C 1
ATOM 622 O O . LEU A 1 84 ? -9.07 -28.172 -12.844 1 96.75 84 LEU A O 1
ATOM 626 N N . ARG A 1 85 ? -9.18 -25.953 -12.719 1 96.38 85 ARG A N 1
ATOM 627 C CA . ARG A 1 85 ? -8.789 -25.734 -14.109 1 96.38 85 ARG A CA 1
ATOM 628 C C . ARG A 1 85 ? -7.367 -26.234 -14.359 1 96.38 85 ARG A C 1
ATOM 630 O O . ARG A 1 85 ? -7.109 -26.906 -15.359 1 96.38 85 ARG A O 1
ATOM 637 N N . PHE A 1 86 ? -6.438 -25.938 -13.508 1 97.62 86 PHE A N 1
ATOM 638 C CA . PHE A 1 86 ? -5.047 -26.359 -13.664 1 97.62 86 PHE A CA 1
ATOM 639 C C . PHE A 1 86 ? -4.926 -27.875 -13.602 1 97.62 86 PHE A C 1
ATOM 641 O O . PHE A 1 86 ? -4.184 -28.469 -14.383 1 97.62 86 PHE A O 1
ATOM 648 N N . HIS A 1 87 ? -5.703 -28.453 -12.703 1 97.31 87 HIS A N 1
ATOM 649 C CA . HIS A 1 87 ? -5.73 -29.906 -12.625 1 97.31 87 HIS A CA 1
ATOM 650 C C . HIS A 1 87 ? -6.23 -30.531 -13.922 1 97.31 87 HIS A C 1
ATOM 652 O O . HIS A 1 87 ? -5.645 -31.484 -14.43 1 97.31 87 HIS A O 1
ATOM 658 N N . ALA A 1 88 ? -7.273 -29.953 -14.445 1 95.94 88 ALA A N 1
ATOM 659 C CA . ALA A 1 88 ? -7.867 -30.438 -15.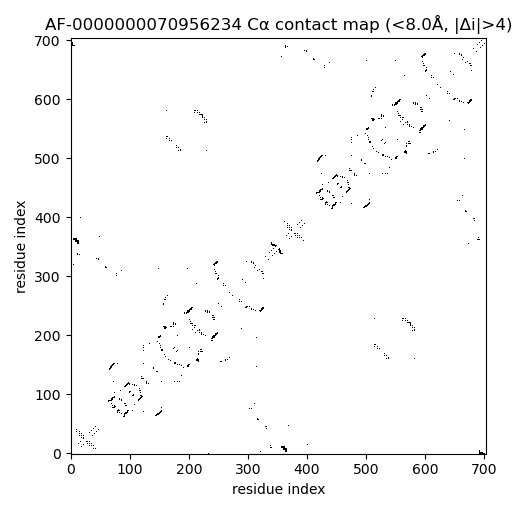688 1 95.94 88 ALA A CA 1
ATOM 660 C C . ALA A 1 88 ? -6.883 -30.344 -16.844 1 95.94 88 ALA A C 1
ATOM 662 O O . ALA A 1 88 ? -6.902 -31.156 -17.766 1 95.94 88 ALA A O 1
ATOM 663 N N . LEU A 1 89 ? -5.973 -29.359 -16.812 1 95.38 89 LEU A N 1
ATOM 664 C CA . LEU A 1 89 ? -4.977 -29.156 -17.859 1 95.38 89 LEU A CA 1
ATOM 665 C C . LEU A 1 89 ? -3.814 -30.125 -17.703 1 95.38 89 LEU A C 1
ATOM 667 O O . LEU A 1 89 ? -2.973 -30.25 -18.609 1 95.38 89 LEU A O 1
ATOM 671 N N . GLY A 1 90 ? -3.787 -30.781 -16.516 1 95.56 90 GLY A N 1
ATOM 672 C CA . GLY A 1 90 ? -2.781 -31.812 -16.328 1 95.56 90 GLY A CA 1
ATOM 673 C C . GLY A 1 90 ? -1.691 -31.406 -15.352 1 95.56 90 GLY A C 1
ATOM 674 O O . GLY A 1 90 ? -0.813 -32.219 -15.016 1 95.56 90 GLY A O 1
ATOM 675 N N . ALA A 1 91 ? -1.697 -30.188 -14.852 1 97.06 91 ALA A N 1
ATOM 676 C CA . ALA A 1 91 ? -0.668 -29.703 -13.93 1 97.06 91 ALA A CA 1
ATOM 677 C C . ALA A 1 91 ? -0.91 -30.219 -12.516 1 97.06 91 ALA A C 1
ATOM 679 O O . ALA A 1 91 ? -2.055 -30.297 -12.062 1 97.06 91 ALA A O 1
ATOM 680 N N . PRO A 1 92 ? 0.126 -30.641 -11.789 1 97.62 92 PRO A N 1
ATOM 681 C CA . PRO A 1 92 ? -0.054 -30.844 -10.352 1 97.62 92 PRO A CA 1
ATOM 682 C C . PRO A 1 92 ? -0.415 -29.562 -9.617 1 97.62 92 PRO A C 1
ATOM 684 O O . PRO A 1 92 ? 0.112 -28.5 -9.938 1 97.62 92 PRO A O 1
ATOM 687 N N . VAL A 1 93 ? -1.337 -29.672 -8.711 1 98.44 93 VAL A N 1
ATOM 688 C CA . VAL A 1 93 ? -1.842 -28.484 -8.031 1 98.44 93 VAL A CA 1
ATOM 689 C C . VAL A 1 93 ? -1.729 -28.656 -6.52 1 98.44 93 VAL A C 1
ATOM 691 O O . VAL A 1 93 ? -2.166 -29.672 -5.973 1 98.44 93 VAL A O 1
ATOM 694 N N . PHE A 1 94 ? -1.045 -27.75 -5.875 1 98.56 94 PHE A N 1
ATOM 695 C CA . PHE A 1 94 ? -1.139 -27.562 -4.43 1 98.56 94 PHE A CA 1
ATOM 696 C C . PHE A 1 94 ? -2.189 -26.516 -4.086 1 98.56 94 PHE A C 1
ATOM 698 O O . PHE A 1 94 ? -1.969 -25.312 -4.285 1 98.56 94 PHE A O 1
ATOM 705 N N . ALA A 1 95 ? -3.334 -26.984 -3.582 1 98.62 95 ALA A N 1
ATOM 706 C CA . ALA A 1 95 ? -4.438 -26.078 -3.258 1 98.62 95 ALA A CA 1
ATOM 707 C C . ALA A 1 95 ? -4.41 -25.688 -1.784 1 98.62 95 ALA A C 1
ATOM 709 O O . ALA A 1 95 ? -4.797 -26.469 -0.917 1 98.62 95 ALA A O 1
ATOM 710 N N . GLY A 1 96 ? -3.955 -24.453 -1.531 1 98.38 96 GLY A N 1
ATOM 711 C CA . GLY A 1 96 ? -3.988 -23.953 -0.169 1 98.38 96 GLY A CA 1
ATOM 712 C C . GLY A 1 96 ? -5.367 -23.484 0.262 1 98.38 96 GLY A C 1
ATOM 713 O O . GLY A 1 96 ? -5.988 -22.656 -0.411 1 98.38 96 GLY A O 1
ATOM 714 N N . VAL A 1 97 ? -5.832 -24.031 1.421 1 97.38 97 VAL A N 1
ATOM 715 C CA . VAL A 1 97 ? -7.145 -23.656 1.939 1 97.38 97 VAL A CA 1
ATOM 716 C C . VAL A 1 97 ? -7.012 -23.156 3.379 1 97.38 97 VAL A C 1
ATOM 718 O O . VAL A 1 97 ? -6.199 -23.688 4.148 1 97.38 97 VAL A O 1
ATOM 721 N N . LEU A 1 98 ? -7.828 -22.141 3.684 1 95.56 98 LEU A N 1
ATOM 722 C CA . LEU A 1 98 ? -7.871 -21.641 5.055 1 95.56 98 LEU A CA 1
ATOM 723 C C . LEU A 1 98 ? -8.68 -22.578 5.949 1 95.56 98 LEU A C 1
ATOM 725 O O . LEU A 1 98 ? -8.352 -22.75 7.121 1 95.56 98 LEU A O 1
ATOM 729 N N . LEU A 1 99 ? -9.766 -23.172 5.316 1 94.44 99 LEU A N 1
ATOM 730 C CA . LEU A 1 99 ? -10.656 -24.078 6.043 1 94.44 99 LEU A CA 1
ATOM 731 C C . LEU A 1 99 ? -10.578 -25.484 5.48 1 94.44 99 LEU A C 1
ATOM 733 O O . LEU A 1 99 ? -11.406 -25.891 4.66 1 94.44 99 LEU A O 1
ATOM 737 N N . PRO A 1 100 ? -9.711 -26.266 6.074 1 94.31 100 PRO A N 1
ATOM 738 C CA . PRO A 1 100 ? -9.5 -27.609 5.516 1 94.31 100 PRO A CA 1
ATOM 739 C C . PRO A 1 100 ? -10.75 -28.484 5.578 1 94.31 100 PRO A C 1
ATOM 741 O O . PRO A 1 100 ? -10.883 -29.422 4.789 1 94.31 100 PRO A O 1
ATOM 744 N N . GLN A 1 101 ? -11.617 -28.141 6.469 1 93.81 101 GLN A N 1
ATOM 745 C CA . GLN A 1 101 ? -12.82 -28.953 6.602 1 93.81 101 GLN A CA 1
ATOM 746 C C . GLN A 1 101 ? -14.008 -28.297 5.91 1 93.81 101 GLN A C 1
ATOM 748 O O . GLN A 1 101 ? -15.141 -28.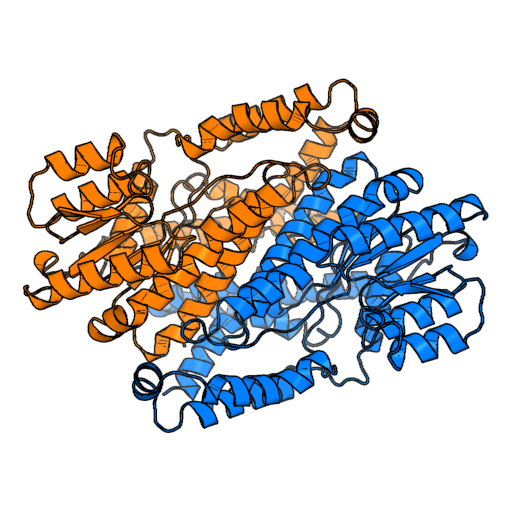766 6.035 1 93.81 101 GLN A O 1
ATOM 753 N N . GLY A 1 102 ? -13.805 -27.234 5.191 1 94.19 102 GLY A N 1
ATOM 754 C CA . GLY A 1 102 ? -14.867 -26.516 4.508 1 94.19 102 GLY A CA 1
ATOM 755 C C . GLY A 1 102 ? -15.289 -27.188 3.211 1 94.19 102 GLY A C 1
ATOM 756 O O . GLY A 1 102 ? -14.617 -28.094 2.721 1 94.19 102 GLY A O 1
ATOM 757 N N . PRO A 1 103 ? -16.391 -26.703 2.709 1 93.44 103 PRO A N 1
ATOM 758 C CA . PRO A 1 103 ? -16.938 -27.328 1.503 1 93.44 103 PRO A CA 1
ATOM 759 C C . PRO A 1 103 ? -16 -27.219 0.301 1 93.44 103 PRO A C 1
ATOM 761 O O . PRO A 1 103 ? -15.938 -28.141 -0.521 1 93.44 103 PRO A O 1
ATOM 764 N N . GLY A 1 104 ? -15.32 -26.125 0.164 1 93.38 104 GLY A N 1
ATOM 765 C CA . GLY A 1 104 ? -14.383 -25.953 -0.938 1 93.38 104 GLY A CA 1
ATOM 766 C C . GLY A 1 104 ? -13.25 -26.969 -0.91 1 93.38 104 GLY A C 1
ATOM 767 O O . GLY A 1 104 ? -12.93 -27.578 -1.932 1 93.38 104 GLY A O 1
ATOM 768 N N . ALA A 1 105 ? -12.727 -27.156 0.245 1 95.88 105 ALA A N 1
ATOM 769 C CA . ALA A 1 105 ? -11.656 -28.141 0.423 1 95.88 105 ALA A CA 1
ATOM 770 C C . ALA A 1 105 ? -12.148 -29.562 0.133 1 95.88 105 ALA A C 1
ATOM 772 O O . ALA A 1 105 ? -11.461 -30.344 -0.527 1 95.88 105 ALA A O 1
ATOM 773 N N . ALA A 1 106 ? -13.336 -29.828 0.591 1 96.25 106 ALA A N 1
ATOM 774 C CA . ALA A 1 106 ? -13.922 -31.156 0.404 1 96.25 106 ALA A CA 1
ATOM 775 C C . ALA A 1 106 ? -14.102 -31.469 -1.078 1 96.25 106 ALA A C 1
ATOM 777 O O . ALA A 1 106 ? -13.82 -32.594 -1.523 1 96.25 106 ALA A O 1
ATOM 778 N N . ARG A 1 107 ? -14.555 -30.5 -1.761 1 95.62 107 ARG A N 1
ATOM 779 C CA . ARG A 1 107 ? -14.781 -30.688 -3.191 1 95.62 107 ARG A CA 1
ATOM 780 C C . ARG A 1 107 ? -13.477 -30.984 -3.918 1 95.62 107 ARG A C 1
ATOM 782 O O . ARG A 1 107 ? -13.445 -31.844 -4.805 1 95.62 107 ARG A O 1
ATOM 789 N N . LEU A 1 108 ? -12.422 -30.344 -3.562 1 96.88 108 LEU A N 1
ATOM 790 C CA . LEU A 1 108 ? -11.117 -30.562 -4.176 1 96.88 108 LEU A CA 1
ATOM 791 C C . LEU A 1 108 ? -10.578 -31.953 -3.814 1 96.88 108 LEU A C 1
ATOM 793 O O . LEU A 1 108 ? -10.008 -32.625 -4.664 1 96.88 108 LEU A O 1
ATOM 797 N N . ARG A 1 109 ? -10.828 -32.375 -2.623 1 95.12 109 ARG A N 1
ATOM 798 C CA . ARG A 1 109 ? -10.359 -33.688 -2.178 1 95.12 109 ARG A CA 1
ATOM 799 C C . ARG A 1 109 ? -11.133 -34.812 -2.859 1 95.12 109 ARG A C 1
ATOM 801 O O . ARG A 1 109 ? -10.586 -35.906 -3.1 1 95.12 109 ARG A O 1
ATOM 808 N N . GLN A 1 110 ? -12.32 -34.5 -3.121 1 94.06 110 GLN A N 1
ATOM 809 C CA . GLN A 1 110 ? -13.195 -35.5 -3.723 1 94.06 110 GLN A CA 1
ATOM 810 C C . GLN A 1 110 ? -12.703 -35.906 -5.113 1 94.06 110 GLN A C 1
ATOM 812 O O . GLN A 1 110 ? -13.039 -36.969 -5.609 1 94.06 110 GLN A O 1
ATOM 817 N N . MET A 1 111 ? -11.93 -35.062 -5.691 1 92.81 111 MET A N 1
ATOM 818 C CA . MET A 1 111 ? -11.352 -35.406 -6.988 1 92.81 111 MET A CA 1
ATOM 819 C C . MET A 1 111 ? -10.492 -36.656 -6.891 1 92.81 111 MET A C 1
ATOM 821 O O . MET A 1 111 ? -10.266 -37.344 -7.895 1 92.81 111 MET A O 1
ATOM 825 N N . ALA A 1 112 ? -9.969 -37 -5.77 1 89.88 112 ALA A N 1
ATOM 826 C CA . ALA A 1 112 ? -9.195 -38.188 -5.484 1 89.88 112 ALA A CA 1
ATOM 827 C C . ALA A 1 112 ? -8.055 -38.375 -6.484 1 89.88 112 ALA A C 1
ATOM 829 O O . ALA A 1 112 ? -7.82 -39.469 -6.984 1 89.88 112 ALA A O 1
ATOM 830 N N . SER A 1 113 ? -7.43 -37.25 -6.883 1 93.94 113 SER A N 1
ATOM 831 C CA . SER A 1 113 ? -6.305 -37.25 -7.812 1 93.94 113 SER A CA 1
ATOM 832 C C . SER A 1 113 ? -4.984 -37.031 -7.082 1 93.94 113 SER A C 1
ATOM 834 O O . SER A 1 113 ? -4.891 -36.156 -6.215 1 93.94 113 SER A O 1
ATOM 836 N N . PRO A 1 114 ? -3.998 -37.812 -7.414 1 92.62 114 PRO A N 1
ATOM 837 C CA . PRO A 1 114 ? -2.688 -37.594 -6.801 1 92.62 114 PRO A CA 1
ATOM 838 C C . PRO A 1 114 ? -2.066 -36.25 -7.191 1 92.62 114 PRO A C 1
ATOM 840 O O . PRO A 1 114 ? -1.11 -35.812 -6.559 1 92.62 114 PRO A O 1
ATOM 843 N N . ARG A 1 115 ? -2.641 -35.625 -8.188 1 95 115 ARG A N 1
ATOM 844 C CA . ARG A 1 115 ? -2.094 -34.375 -8.68 1 95 115 ARG A CA 1
ATOM 845 C C . ARG A 1 115 ? -2.756 -33.188 -7.984 1 95 115 ARG A C 1
ATOM 847 O O . ARG A 1 115 ? -2.354 -32.031 -8.188 1 95 115 ARG A O 1
ATOM 854 N N . MET A 1 116 ? -3.826 -33.469 -7.25 1 97.38 116 MET A N 1
ATOM 855 C CA . MET A 1 116 ? -4.48 -32.406 -6.461 1 97.38 116 MET A CA 1
ATOM 856 C C . MET A 1 116 ? -4.184 -32.594 -4.977 1 97.38 116 MET A C 1
ATOM 858 O O . MET A 1 116 ? -4.711 -33.5 -4.336 1 97.38 116 MET A O 1
ATOM 862 N N . ARG A 1 117 ? -3.377 -31.781 -4.441 1 96.88 117 ARG A N 1
ATOM 863 C CA . ARG A 1 117 ? -3.045 -31.828 -3.02 1 96.88 117 ARG A CA 1
ATOM 864 C C . ARG A 1 117 ? -3.637 -30.625 -2.285 1 96.88 117 ARG A C 1
ATOM 866 O O . ARG A 1 117 ? -3.266 -29.484 -2.553 1 96.88 117 ARG A O 1
ATOM 873 N N . VAL A 1 118 ? -4.547 -30.906 -1.393 1 97.62 118 VAL A N 1
ATOM 874 C CA . VAL A 1 118 ? -5.16 -29.859 -0.586 1 97.62 118 VAL A CA 1
ATOM 875 C C . VAL A 1 118 ? -4.332 -29.625 0.676 1 97.62 118 VAL A C 1
ATOM 877 O O . VAL A 1 118 ? -4.098 -30.562 1.453 1 97.62 118 VAL A O 1
ATOM 880 N N . LEU A 1 119 ? -3.834 -28.375 0.892 1 97.19 119 LEU A N 1
ATOM 881 C CA . LEU A 1 119 ? -2.959 -28.016 2.002 1 97.19 119 LEU A CA 1
ATOM 882 C C . LEU A 1 119 ? -3.604 -26.953 2.883 1 97.19 119 LEU A C 1
ATOM 884 O O . LEU A 1 119 ? -4.098 -25.938 2.381 1 97.19 119 LEU A O 1
ATOM 888 N N . PRO A 1 120 ? -3.664 -27.281 4.207 1 97.44 120 PRO A N 1
ATOM 889 C CA . PRO A 1 120 ? -3.961 -26.141 5.066 1 97.44 120 PRO A CA 1
ATOM 890 C C . PRO A 1 120 ? -2.945 -25 4.918 1 97.44 120 PRO A C 1
ATOM 892 O O . PRO A 1 120 ? -1.736 -25.25 4.965 1 97.44 120 PRO A O 1
ATOM 895 N N . LEU A 1 121 ? -3.445 -23.781 4.684 1 98.25 121 LEU A N 1
ATOM 896 C CA . LEU A 1 121 ? -2.543 -22.656 4.477 1 98.25 121 LEU A CA 1
ATOM 897 C C . LEU A 1 121 ? -3.197 -21.359 4.91 1 98.25 121 LEU A C 1
ATOM 899 O O . LEU A 1 121 ? -4.074 -20.828 4.219 1 98.25 121 LEU A O 1
ATOM 903 N N . ASP A 1 122 ? -2.77 -20.938 6.078 1 98.19 122 ASP A N 1
ATOM 904 C CA . ASP A 1 122 ? -3.061 -19.578 6.531 1 98.19 122 ASP A CA 1
ATOM 905 C C . ASP A 1 122 ? -1.914 -18.625 6.191 1 98.19 122 ASP A C 1
ATOM 907 O O . ASP A 1 122 ? -0.867 -18.656 6.844 1 98.19 122 ASP A O 1
ATOM 911 N N . VAL A 1 123 ? -2.176 -17.734 5.219 1 97.81 123 VAL A N 1
ATOM 912 C CA . VAL A 1 123 ? -1.103 -16.906 4.68 1 97.81 123 VAL A CA 1
ATOM 913 C C . VAL A 1 123 ? -0.666 -15.883 5.723 1 97.81 123 VAL A C 1
ATOM 915 O O . VAL A 1 123 ? 0.366 -15.227 5.566 1 97.81 123 VAL A O 1
ATOM 918 N N . THR A 1 124 ? -1.454 -15.703 6.816 1 96.81 124 THR A N 1
ATOM 919 C CA . THR A 1 124 ? -1.113 -14.734 7.855 1 96.81 124 THR A CA 1
ATOM 920 C C . THR A 1 124 ? -0.238 -15.383 8.922 1 96.81 124 THR A C 1
ATOM 922 O O . THR A 1 124 ? 0.225 -14.703 9.844 1 96.81 124 THR A O 1
ATOM 925 N N . ASP A 1 125 ? -0.018 -16.656 8.812 1 97.06 125 ASP A N 1
ATOM 926 C CA . ASP A 1 125 ? 0.693 -17.406 9.836 1 97.06 125 ASP A CA 1
ATOM 927 C C . ASP A 1 125 ? 1.985 -18 9.289 1 97.06 125 ASP A C 1
ATOM 929 O O . ASP A 1 125 ? 1.948 -18.891 8.438 1 97.06 125 ASP A O 1
ATOM 933 N N . GLU A 1 126 ? 3.096 -17.594 9.875 1 95.56 126 GLU A N 1
ATOM 934 C CA . GLU A 1 126 ? 4.402 -18.031 9.398 1 95.56 126 GLU A CA 1
ATOM 935 C C . GLU A 1 126 ? 4.551 -19.547 9.547 1 95.56 126 GLU A C 1
ATOM 937 O O . GLU A 1 126 ? 5.16 -20.203 8.703 1 95.56 126 GLU A O 1
ATOM 942 N N . GLY A 1 127 ? 4.078 -20.062 10.633 1 96.62 127 GLY A N 1
ATOM 943 C CA . GLY A 1 127 ? 4.125 -21.5 10.844 1 96.62 127 GLY A CA 1
ATOM 944 C C . GLY A 1 127 ? 3.324 -22.281 9.82 1 96.62 127 GLY A C 1
ATOM 945 O O . GLY A 1 127 ? 3.789 -23.297 9.305 1 96.62 127 GLY A O 1
ATOM 946 N N . SER A 1 128 ? 2.135 -21.812 9.508 1 97.88 128 SER A N 1
ATOM 947 C CA . SER A 1 128 ? 1.285 -22.438 8.5 1 97.88 128 SER A CA 1
ATOM 948 C C . SER A 1 128 ? 1.964 -22.453 7.137 1 97.88 128 SER A C 1
ATOM 950 O O . SER A 1 128 ? 1.953 -23.469 6.441 1 97.88 128 SER A O 1
ATOM 952 N N . VAL A 1 129 ? 2.619 -21.391 6.781 1 97.94 129 VAL A N 1
ATOM 953 C CA . VAL A 1 129 ? 3.303 -21.266 5.496 1 97.94 129 VAL A CA 1
ATOM 954 C C . VAL A 1 129 ? 4.5 -22.219 5.457 1 97.94 129 VAL A C 1
ATOM 956 O O . VAL A 1 129 ? 4.738 -22.875 4.445 1 97.94 129 VAL A O 1
ATOM 959 N N . ALA A 1 130 ? 5.172 -22.312 6.555 1 96.81 130 ALA A N 1
ATOM 960 C CA . ALA A 1 130 ? 6.324 -23.203 6.637 1 96.81 130 ALA A CA 1
ATOM 961 C C . ALA A 1 130 ? 5.898 -24.656 6.477 1 96.81 130 ALA A C 1
ATOM 963 O O . ALA A 1 130 ? 6.582 -25.453 5.816 1 96.81 130 ALA A O 1
ATOM 964 N N . GLU A 1 131 ? 4.828 -25 7.07 1 97.62 131 GLU A N 1
ATOM 965 C CA . GLU A 1 131 ? 4.312 -26.359 6.961 1 97.62 131 GLU A CA 1
ATOM 966 C C . GLU A 1 131 ? 3.9 -26.672 5.527 1 97.62 131 GLU A C 1
ATOM 968 O O . GLU A 1 131 ? 4.152 -27.766 5.031 1 97.62 131 GLU A O 1
ATOM 973 N N . ALA A 1 132 ? 3.246 -25.734 4.918 1 97.94 132 ALA A N 1
ATOM 974 C CA . ALA A 1 132 ? 2.881 -25.906 3.514 1 97.94 132 ALA A CA 1
ATOM 975 C C . ALA A 1 132 ? 4.121 -26.109 2.646 1 97.94 132 ALA A C 1
ATOM 977 O O . ALA A 1 132 ? 4.133 -26.953 1.753 1 97.94 132 ALA A O 1
ATOM 978 N N . ARG A 1 133 ? 5.148 -25.312 2.92 1 97.56 133 ARG A N 1
ATOM 979 C CA . ARG A 1 133 ? 6.41 -25.438 2.193 1 97.56 133 ARG A CA 1
ATOM 980 C C . ARG A 1 133 ? 7.004 -26.828 2.342 1 97.56 133 ARG A C 1
ATOM 982 O O . ARG A 1 133 ? 7.473 -27.422 1.365 1 97.56 133 ARG A O 1
ATOM 989 N N . ARG A 1 134 ? 6.953 -27.344 3.494 1 97 134 ARG A N 1
ATOM 990 C CA . ARG A 1 134 ? 7.477 -28.688 3.746 1 97 134 ARG A CA 1
ATOM 991 C C . ARG A 1 134 ? 6.691 -29.734 2.967 1 97 134 ARG A C 1
ATOM 993 O O . ARG A 1 134 ? 7.277 -30.656 2.396 1 97 134 ARG A O 1
ATOM 1000 N N . ALA A 1 135 ? 5.426 -29.625 2.986 1 96.75 135 ALA A N 1
ATOM 1001 C CA . ALA A 1 135 ? 4.578 -30.562 2.262 1 96.75 135 ALA A CA 1
ATOM 1002 C C . ALA A 1 135 ? 4.879 -30.531 0.767 1 96.75 135 ALA A C 1
ATOM 1004 O O . ALA A 1 135 ? 4.938 -31.578 0.12 1 96.75 135 ALA A O 1
ATOM 1005 N N . VAL A 1 136 ? 5.078 -29.328 0.214 1 97.62 136 VAL A N 1
ATOM 1006 C CA . VAL A 1 136 ? 5.387 -29.172 -1.204 1 97.62 136 VAL A CA 1
ATOM 1007 C C . VAL A 1 136 ? 6.754 -29.781 -1.507 1 97.62 136 VAL A C 1
ATOM 1009 O O . VAL A 1 136 ? 6.914 -30.5 -2.488 1 97.62 136 VAL A O 1
ATOM 1012 N N . ASP A 1 137 ? 7.707 -29.531 -0.628 1 96.31 137 ASP A N 1
ATOM 1013 C CA . ASP A 1 137 ? 9.047 -30.094 -0.791 1 96.31 137 ASP A CA 1
ATOM 1014 C C . ASP A 1 137 ? 9 -31.625 -0.853 1 96.31 137 ASP A C 1
ATOM 1016 O O . ASP A 1 137 ? 9.648 -32.219 -1.706 1 96.31 137 ASP A O 1
ATOM 1020 N N . GLN A 1 138 ? 8.266 -32.156 0.024 1 95 138 GLN A N 1
ATOM 1021 C CA . GLN A 1 138 ? 8.164 -33.594 0.088 1 95 138 GLN A CA 1
ATOM 1022 C C . GLN A 1 138 ? 7.566 -34.156 -1.198 1 95 138 GLN A C 1
ATOM 1024 O O . GLN A 1 138 ? 8.094 -35.125 -1.761 1 95 138 GLN A O 1
ATOM 1029 N N . PHE A 1 139 ? 6.562 -33.562 -1.674 1 93.44 139 PHE A N 1
ATOM 1030 C CA . PHE A 1 139 ? 5.906 -34 -2.895 1 93.44 139 PHE A CA 1
ATOM 1031 C C . PHE A 1 139 ? 6.852 -33.906 -4.086 1 93.44 139 PHE A C 1
ATOM 1033 O O . PHE A 1 139 ? 6.922 -34.812 -4.914 1 93.44 139 PHE A O 1
ATOM 1040 N N . LEU A 1 140 ? 7.539 -32.812 -4.168 1 95.44 140 LEU A N 1
ATOM 1041 C CA . LEU A 1 140 ? 8.414 -32.562 -5.305 1 95.44 140 LEU A CA 1
ATOM 1042 C C . LEU A 1 140 ? 9.609 -33.5 -5.301 1 95.44 140 LEU A C 1
ATOM 1044 O O . LEU A 1 140 ? 10.125 -33.875 -6.359 1 95.44 140 LEU A O 1
ATOM 1048 N N . SER A 1 141 ? 10 -33.875 -4.129 1 93.31 141 SER A N 1
ATOM 1049 C CA . SER A 1 141 ? 11.148 -34.781 -4.016 1 93.31 141 SER A CA 1
ATOM 1050 C C . SER A 1 141 ? 10.797 -36.188 -4.488 1 93.31 141 SER A C 1
ATOM 1052 O O . SER A 1 141 ? 11.664 -36.906 -4.945 1 93.31 141 SER A O 1
ATOM 1054 N N . GLU A 1 142 ? 9.531 -36.469 -4.469 1 90.5 142 GLU A N 1
ATOM 1055 C CA . GLU A 1 142 ? 9.07 -37.812 -4.801 1 90.5 142 GLU A CA 1
ATOM 1056 C C . GLU A 1 142 ? 8.664 -37.938 -6.266 1 90.5 142 GLU A C 1
ATOM 1058 O O . GLU A 1 142 ? 8.438 -39.031 -6.781 1 90.5 142 GLU A O 1
ATOM 1063 N N . GLY A 1 143 ? 8.609 -36.812 -6.883 1 86.75 143 GLY A N 1
ATOM 1064 C CA . GLY A 1 143 ? 8.086 -36.844 -8.242 1 86.75 143 GLY A CA 1
ATOM 1065 C C . GLY A 1 143 ? 9.039 -36.25 -9.258 1 86.75 143 GLY A C 1
ATOM 1066 O O . GLY A 1 143 ? 10.227 -36.062 -8.969 1 86.75 143 GLY A O 1
ATOM 1067 N N . ASP A 1 144 ? 8.469 -36.094 -10.453 1 91.12 144 ASP A N 1
ATOM 1068 C CA . ASP A 1 144 ? 9.242 -35.562 -11.578 1 91.12 144 ASP A CA 1
ATOM 1069 C C . ASP A 1 144 ? 8.766 -34.156 -11.969 1 91.12 144 ASP A C 1
ATOM 1071 O O . ASP A 1 144 ? 8.805 -33.812 -13.148 1 91.12 144 ASP A O 1
ATOM 1075 N N . CYS A 1 145 ? 8.289 -33.531 -10.945 1 94.12 145 CYS A N 1
ATOM 1076 C CA . CYS A 1 145 ? 7.824 -32.188 -11.258 1 94.12 145 CYS A CA 1
ATOM 1077 C C . CYS A 1 145 ? 8.547 -31.156 -10.398 1 94.12 145 CYS A C 1
ATOM 1079 O O . CYS A 1 145 ? 9.227 -31.516 -9.438 1 94.12 145 CYS A O 1
ATOM 1081 N N . GLU A 1 146 ? 8.547 -29.922 -10.812 1 97.19 146 GLU A N 1
ATOM 1082 C CA . GLU A 1 146 ? 9.07 -28.766 -10.094 1 97.19 146 GLU A CA 1
ATOM 1083 C C . GLU A 1 146 ? 7.973 -27.734 -9.828 1 97.19 146 GLU A C 1
ATOM 1085 O O . GLU A 1 146 ? 6.957 -27.719 -10.523 1 97.19 146 GLU A O 1
ATOM 1090 N N . LEU A 1 147 ? 8.188 -27.016 -8.789 1 98.19 147 LEU A N 1
ATOM 1091 C CA . LEU A 1 147 ? 7.258 -25.906 -8.609 1 98.19 147 LEU A CA 1
ATOM 1092 C C . LEU A 1 147 ? 7.453 -24.844 -9.688 1 98.19 147 LEU A C 1
ATOM 1094 O O . LEU A 1 147 ? 8.516 -24.219 -9.766 1 98.19 147 LEU A O 1
ATOM 1098 N N . TRP A 1 148 ? 6.418 -24.672 -10.438 1 98.25 148 TRP A N 1
ATOM 1099 C CA . TRP A 1 148 ? 6.488 -23.781 -11.586 1 98.25 148 TRP A CA 1
ATOM 1100 C C . TRP A 1 148 ? 5.945 -22.391 -11.234 1 98.25 148 TRP A C 1
ATOM 1102 O O . TRP A 1 148 ? 6.512 -21.375 -11.641 1 98.25 148 TRP A O 1
ATOM 1112 N N . ALA A 1 149 ? 4.859 -22.359 -10.477 1 98.69 149 ALA A N 1
ATOM 1113 C CA . ALA A 1 149 ? 4.23 -21.062 -10.219 1 98.69 149 ALA A CA 1
ATOM 1114 C C . ALA A 1 149 ? 3.594 -21.031 -8.836 1 98.69 149 ALA A C 1
ATOM 1116 O O . ALA A 1 149 ? 3.152 -22.062 -8.32 1 98.69 149 ALA A O 1
ATOM 1117 N N . VAL A 1 150 ? 3.633 -19.875 -8.258 1 98.69 150 VAL A N 1
ATOM 1118 C CA . VAL A 1 150 ? 2.883 -19.547 -7.047 1 98.69 150 VAL A CA 1
ATOM 1119 C C . VAL A 1 150 ? 1.83 -18.5 -7.359 1 98.69 150 VAL A C 1
ATOM 1121 O O . VAL A 1 150 ? 2.16 -17.406 -7.832 1 98.69 150 VAL A O 1
ATOM 1124 N N . VAL A 1 151 ? 0.563 -18.859 -7.172 1 98.69 151 VAL A N 1
ATOM 1125 C CA . VAL A 1 151 ? -0.55 -17.922 -7.352 1 98.69 151 VAL A CA 1
ATOM 1126 C C . VAL A 1 151 ? -1.031 -17.422 -5.988 1 98.69 151 VAL A C 1
ATOM 1128 O O . VAL A 1 151 ? -1.713 -18.156 -5.262 1 98.69 151 VAL A O 1
ATOM 1131 N N . ASN A 1 152 ? -0.635 -16.219 -5.688 1 98.25 152 ASN A N 1
ATOM 1132 C CA . ASN A 1 152 ? -1.151 -15.562 -4.492 1 98.25 152 ASN A CA 1
ATOM 1133 C C . ASN A 1 152 ? -2.557 -15.016 -4.715 1 98.25 152 ASN A C 1
ATOM 1135 O O . ASN A 1 152 ? -2.721 -13.875 -5.156 1 98.25 152 ASN A O 1
ATOM 1139 N N . ASN A 1 153 ? -3.539 -15.805 -4.27 1 95.5 153 ASN A N 1
ATOM 1140 C CA . ASN A 1 153 ? -4.938 -15.484 -4.539 1 95.5 153 ASN A CA 1
ATOM 1141 C C . ASN A 1 153 ? -5.699 -15.188 -3.252 1 95.5 153 ASN A C 1
ATOM 1143 O O . ASN A 1 153 ? -6.734 -14.516 -3.279 1 95.5 153 ASN A O 1
ATOM 1147 N N . ALA A 1 154 ? -5.18 -15.711 -2.123 1 91.81 154 ALA A N 1
ATOM 1148 C CA . ALA A 1 154 ? -5.859 -15.453 -0.856 1 91.81 154 ALA A CA 1
ATOM 1149 C C . ALA A 1 154 ? -6.078 -13.953 -0.645 1 91.81 154 ALA A C 1
ATOM 1151 O O . ALA A 1 154 ? -5.172 -13.148 -0.88 1 91.81 154 ALA A O 1
ATOM 1152 N N . GLY A 1 155 ? -7.234 -13.602 -0.289 1 88.38 155 GLY A N 1
ATOM 1153 C CA . GLY A 1 155 ? -7.559 -12.203 -0.066 1 88.38 155 GLY A CA 1
ATOM 1154 C C . GLY A 1 155 ? -8.867 -12.008 0.679 1 88.38 155 GLY A C 1
ATOM 1155 O O . GLY A 1 155 ? -9.719 -12.891 0.693 1 88.38 155 GLY A O 1
ATOM 1156 N N . VAL A 1 156 ? -8.961 -10.914 1.318 1 84.44 156 VAL A N 1
ATOM 1157 C CA . VAL A 1 156 ? -10.18 -10.539 2.029 1 84.44 156 VAL A CA 1
ATOM 1158 C C . VAL A 1 156 ? -10.57 -9.102 1.668 1 84.44 156 VAL A C 1
ATOM 1160 O O . VAL A 1 156 ? -9.727 -8.32 1.221 1 84.44 156 VAL A O 1
ATOM 1163 N N . LEU A 1 157 ? -11.805 -8.906 1.827 1 80.81 157 LEU A N 1
ATOM 1164 C CA . LEU A 1 157 ? -12.312 -7.555 1.627 1 80.81 157 LEU A CA 1
ATOM 1165 C C . LEU A 1 157 ? -12.453 -6.824 2.959 1 80.81 157 LEU A C 1
ATOM 1167 O O . LEU A 1 157 ? -12.625 -7.457 4.004 1 80.81 157 LEU A O 1
ATOM 1171 N N . GLY A 1 158 ? -12.172 -5.633 3.006 1 77.94 158 GLY A N 1
ATOM 1172 C CA . GLY A 1 158 ? -12.414 -4.742 4.129 1 77.94 158 GLY A CA 1
ATOM 1173 C C . GLY A 1 158 ? -13.164 -3.48 3.74 1 77.94 158 GLY A C 1
ATOM 1174 O O . GLY A 1 158 ? -12.906 -2.9 2.684 1 77.94 158 GLY A O 1
ATOM 1175 N N . VAL A 1 159 ? -14.172 -3.242 4.621 1 76.12 159 VAL A N 1
ATOM 1176 C CA . VAL A 1 159 ? -15.023 -2.1 4.309 1 76.12 159 VAL A CA 1
ATOM 1177 C C . VAL A 1 159 ? -14.859 -1.025 5.383 1 76.12 159 VAL A C 1
ATOM 1179 O O . VAL A 1 159 ? -14.516 -1.33 6.527 1 76.12 159 VAL A O 1
ATOM 1182 N N . GLY A 1 160 ? -15.07 0.242 4.918 1 77.94 160 GLY A N 1
ATOM 1183 C CA . GLY A 1 160 ? -15.086 1.365 5.844 1 77.94 160 GLY A CA 1
ATOM 1184 C C . GLY A 1 160 ? -14.594 2.656 5.219 1 77.94 160 GLY A C 1
ATOM 1185 O O . GLY A 1 160 ? -13.703 2.639 4.363 1 77.94 160 GLY A O 1
ATOM 1186 N N . GLU A 1 161 ? -15.258 3.684 5.723 1 78.56 161 GLU A N 1
ATOM 1187 C CA . GLU A 1 161 ? -14.727 4.992 5.359 1 78.56 161 GLU A CA 1
ATOM 1188 C C . GLU A 1 161 ? -13.516 5.348 6.223 1 78.56 161 GLU A C 1
ATOM 1190 O O . GLU A 1 161 ? -13.312 4.762 7.285 1 78.56 161 GLU A O 1
ATOM 1195 N N . ALA A 1 162 ? -12.797 6.281 5.742 1 78.62 162 ALA A N 1
ATOM 1196 C CA . ALA A 1 162 ? -11.523 6.641 6.363 1 78.62 162 ALA A CA 1
ATOM 1197 C C . ALA A 1 162 ? -11.727 7.043 7.82 1 78.62 162 ALA A C 1
ATOM 1199 O O . ALA A 1 162 ? -10.852 6.812 8.664 1 78.62 162 ALA A O 1
ATOM 1200 N N . GLU A 1 163 ? -12.891 7.516 8.117 1 79.5 163 GLU A N 1
ATOM 1201 C CA . GLU A 1 163 ? -13.109 8.016 9.469 1 79.5 163 GLU A CA 1
ATOM 1202 C C . GLU A 1 163 ? -13.531 6.891 10.414 1 79.5 163 GLU A C 1
ATOM 1204 O O . GLU A 1 163 ? -13.07 6.828 11.555 1 79.5 163 GLU A O 1
ATOM 1209 N N . TRP A 1 164 ? -14.328 5.98 9.953 1 79.06 164 TRP A N 1
ATOM 1210 C CA . TRP A 1 164 ? -14.898 5.062 10.938 1 79.06 164 TRP A CA 1
ATOM 1211 C C . TRP A 1 164 ? -14.422 3.637 10.695 1 79.06 164 TRP A C 1
ATOM 1213 O O . TRP A 1 164 ? -14.82 2.711 11.406 1 79.06 164 TRP A O 1
ATOM 1223 N N . MET A 1 165 ? -13.57 3.52 9.742 1 83.25 165 MET A N 1
ATOM 1224 C CA . MET A 1 165 ? -13 2.186 9.578 1 83.25 165 MET A CA 1
ATOM 1225 C C . MET A 1 165 ? -12.211 1.774 10.82 1 83.25 165 MET A C 1
ATOM 1227 O O . MET A 1 165 ? -11.578 2.613 11.461 1 83.25 165 MET A O 1
ATOM 1231 N N . GLU A 1 166 ? -12.281 0.547 11.141 1 86.62 166 GLU A N 1
ATOM 1232 C CA . GLU A 1 166 ? -11.57 0.03 12.305 1 86.62 166 GLU A CA 1
ATOM 1233 C C . GLU A 1 166 ? -10.141 -0.36 11.953 1 86.62 166 GLU A C 1
ATOM 1235 O O . GLU A 1 166 ? -9.898 -0.94 10.891 1 86.62 166 GLU A O 1
ATOM 1240 N N . MET A 1 167 ? -9.25 -0.006 12.852 1 89.31 167 MET A N 1
ATOM 1241 C CA . MET A 1 167 ? -7.84 -0.322 12.633 1 89.31 167 MET A CA 1
ATOM 1242 C C . MET A 1 167 ? -7.637 -1.826 12.484 1 89.31 167 MET A C 1
ATOM 1244 O O . MET A 1 167 ? -6.785 -2.266 11.703 1 89.31 167 MET A O 1
ATOM 1248 N N . GLU A 1 168 ? -8.367 -2.553 13.227 1 90.31 168 GLU A N 1
ATOM 1249 C CA . GLU A 1 168 ? -8.25 -4.004 13.156 1 90.31 168 GLU A CA 1
ATOM 1250 C C . GLU A 1 168 ? -8.562 -4.516 11.758 1 90.31 168 GLU A C 1
ATOM 1252 O O . GLU A 1 168 ? -7.906 -5.434 11.258 1 90.31 168 GLU A O 1
ATOM 1257 N N . ASP A 1 169 ? -9.547 -3.896 11.133 1 88.94 169 ASP A N 1
ATOM 1258 C CA . ASP A 1 169 ? -9.906 -4.285 9.773 1 88.94 169 ASP A CA 1
ATOM 1259 C C . ASP A 1 169 ? -8.805 -3.91 8.789 1 88.94 169 ASP A C 1
ATOM 1261 O O . ASP A 1 169 ? -8.484 -4.684 7.879 1 88.94 169 ASP A O 1
ATOM 1265 N N . VAL A 1 170 ? -8.258 -2.773 8.969 1 91.81 170 VAL A N 1
ATOM 1266 C CA . VAL A 1 170 ? -7.18 -2.307 8.102 1 91.81 170 VAL A CA 1
ATOM 1267 C C . VAL A 1 170 ? -5.984 -3.254 8.203 1 91.81 170 VAL A C 1
ATOM 1269 O O . VAL A 1 170 ? -5.445 -3.695 7.184 1 91.81 170 VAL A O 1
ATOM 1272 N N . LYS A 1 171 ? -5.648 -3.57 9.422 1 93.81 171 LYS A N 1
ATOM 1273 C CA . LYS A 1 171 ? -4.504 -4.441 9.672 1 93.81 171 LYS A CA 1
ATOM 1274 C C . LYS A 1 171 ? -4.762 -5.848 9.133 1 93.81 171 LYS A C 1
ATOM 1276 O O . LYS A 1 171 ? -3.867 -6.469 8.547 1 93.81 171 LYS A O 1
ATOM 1281 N N . LYS A 1 172 ? -5.949 -6.336 9.328 1 93.12 172 LYS A N 1
ATOM 1282 C CA . LYS A 1 172 ? -6.293 -7.672 8.852 1 93.12 172 LYS A CA 1
ATOM 1283 C C . LYS A 1 172 ? -6.211 -7.754 7.332 1 93.12 172 LYS A C 1
ATOM 1285 O O . LYS A 1 172 ? -5.625 -8.688 6.785 1 93.12 172 LYS A O 1
ATOM 1290 N N . CYS A 1 173 ? -6.805 -6.777 6.672 1 92.38 173 CYS A N 1
ATOM 1291 C CA . CYS A 1 173 ? -6.754 -6.73 5.215 1 92.38 173 CYS A CA 1
ATOM 1292 C C . CYS A 1 173 ? -5.312 -6.688 4.723 1 92.38 173 CYS A C 1
ATOM 1294 O O . CYS A 1 173 ? -4.949 -7.398 3.785 1 92.38 173 CYS A O 1
ATOM 1296 N N . MET A 1 174 ? -4.555 -5.875 5.355 1 95.12 174 MET A N 1
ATOM 1297 C CA . MET A 1 174 ? -3.145 -5.754 4.984 1 95.12 174 MET A CA 1
ATOM 1298 C C . MET A 1 174 ? -2.412 -7.074 5.195 1 95.12 174 MET A C 1
ATOM 1300 O O . MET A 1 174 ? -1.618 -7.488 4.348 1 95.12 174 MET A O 1
ATOM 1304 N N . ASP A 1 175 ? -2.678 -7.715 6.309 1 96.38 175 ASP A N 1
ATOM 1305 C CA . ASP A 1 175 ? -1.986 -8.938 6.699 1 96.38 175 ASP A CA 1
ATOM 1306 C C . ASP A 1 175 ? -2.279 -10.07 5.715 1 96.38 175 ASP A C 1
ATOM 1308 O O . ASP A 1 175 ? -1.396 -10.875 5.398 1 96.38 175 ASP A O 1
ATOM 1312 N N . VAL A 1 176 ? -3.434 -10.133 5.195 1 95.5 176 VAL A N 1
ATOM 1313 C CA . VAL A 1 176 ? -3.826 -11.195 4.273 1 95.5 176 VAL A CA 1
ATOM 1314 C C . VAL A 1 176 ? -3.426 -10.82 2.85 1 95.5 176 VAL A C 1
ATOM 1316 O O . VAL A 1 176 ? -2.686 -11.555 2.191 1 95.5 176 VAL A O 1
ATOM 1319 N N . ASN A 1 177 ? -3.82 -9.625 2.387 1 93.62 177 ASN A N 1
ATOM 1320 C CA . ASN A 1 177 ? -3.773 -9.266 0.973 1 93.62 177 ASN A CA 1
ATOM 1321 C C . ASN A 1 177 ? -2.361 -8.883 0.541 1 93.62 177 ASN A C 1
ATOM 1323 O O . ASN A 1 177 ? -1.996 -9.047 -0.625 1 93.62 177 ASN A O 1
ATOM 1327 N N . ALA A 1 178 ? -1.602 -8.312 1.479 1 94.56 178 ALA A N 1
ATOM 1328 C CA . ALA A 1 178 ? -0.274 -7.828 1.102 1 94.56 178 ALA A CA 1
ATOM 1329 C C . ALA A 1 178 ? 0.818 -8.633 1.798 1 94.56 178 ALA A C 1
ATOM 1331 O O . ALA A 1 178 ? 1.588 -9.344 1.145 1 94.56 178 ALA A O 1
ATOM 1332 N N . PHE A 1 179 ? 0.781 -8.672 3.135 1 96.75 179 PHE A N 1
ATOM 1333 C CA . PHE A 1 179 ? 1.814 -9.398 3.863 1 96.75 179 PHE A CA 1
ATOM 1334 C C . PHE A 1 179 ? 1.75 -10.891 3.553 1 96.75 179 PHE A C 1
ATOM 1336 O O . PHE A 1 179 ? 2.779 -11.562 3.52 1 96.75 179 PHE A O 1
ATOM 1343 N N . GLY A 1 180 ? 0.526 -11.375 3.375 1 97.25 180 GLY A N 1
ATOM 1344 C CA . GLY A 1 180 ? 0.369 -12.781 3.018 1 97.25 180 GLY A CA 1
ATOM 1345 C C . GLY A 1 180 ? 1.095 -13.148 1.737 1 97.25 180 GLY A C 1
ATOM 1346 O O . GLY A 1 180 ? 1.741 -14.195 1.667 1 97.25 180 GLY A O 1
ATOM 1347 N N . GLN A 1 181 ? 0.992 -12.266 0.727 1 96.69 181 GLN A N 1
ATOM 1348 C CA . GLN A 1 181 ? 1.697 -12.5 -0.53 1 96.69 181 GLN A CA 1
ATOM 1349 C C . GLN A 1 181 ? 3.209 -12.508 -0.319 1 96.69 181 GLN A C 1
ATOM 1351 O O . GLN A 1 181 ? 3.916 -13.32 -0.913 1 96.69 181 GLN A O 1
ATOM 1356 N N . VAL A 1 182 ? 3.684 -11.625 0.527 1 95.56 182 VAL A N 1
ATOM 1357 C CA . VAL A 1 182 ? 5.109 -11.539 0.821 1 95.56 182 VAL A CA 1
ATOM 1358 C C . VAL A 1 182 ? 5.574 -12.82 1.506 1 95.56 182 VAL A C 1
ATOM 1360 O O . VAL A 1 182 ? 6.566 -13.43 1.092 1 95.56 182 VAL A O 1
ATOM 1363 N N . ARG A 1 183 ? 4.848 -13.273 2.521 1 95.94 183 ARG A N 1
ATOM 1364 C CA . ARG A 1 183 ? 5.219 -14.445 3.312 1 95.94 183 ARG A CA 1
ATOM 1365 C C . ARG A 1 183 ? 5.273 -15.695 2.445 1 95.94 183 ARG A C 1
ATOM 1367 O O . ARG A 1 183 ? 6.25 -16.453 2.49 1 95.94 183 ARG A O 1
ATOM 1374 N N . VAL A 1 184 ? 4.27 -15.859 1.687 1 97.75 184 VAL A N 1
ATOM 1375 C CA . VAL A 1 184 ? 4.172 -17.062 0.865 1 97.75 184 VAL A CA 1
ATOM 1376 C C . VAL A 1 184 ? 5.25 -17.031 -0.218 1 97.75 184 VAL A C 1
ATOM 1378 O O . VAL A 1 184 ? 5.969 -18.016 -0.413 1 97.75 184 VAL A O 1
ATOM 1381 N N . THR A 1 185 ? 5.352 -15.898 -0.926 1 97 185 THR A N 1
ATOM 1382 C CA . THR A 1 185 ? 6.336 -15.789 -1.998 1 97 185 THR A CA 1
ATOM 1383 C C . THR A 1 185 ? 7.742 -16.062 -1.47 1 97 185 THR A C 1
ATOM 1385 O O . THR A 1 185 ? 8.5 -16.844 -2.062 1 97 185 THR A O 1
ATOM 1388 N N . LYS A 1 186 ? 8.078 -15.477 -0.365 1 93.38 186 LYS A N 1
ATOM 1389 C CA . LYS A 1 186 ? 9.406 -15.656 0.222 1 93.38 186 LYS A CA 1
ATOM 1390 C C . LYS A 1 186 ? 9.68 -17.125 0.523 1 93.38 186 LYS A C 1
ATOM 1392 O O . LYS A 1 186 ? 10.773 -17.625 0.254 1 93.38 186 LYS A O 1
ATOM 1397 N N . ALA A 1 187 ? 8.734 -17.812 1.036 1 94.5 187 ALA A N 1
ATOM 1398 C CA . ALA A 1 187 ? 8.898 -19.203 1.442 1 94.5 187 ALA A CA 1
ATOM 1399 C C . ALA A 1 187 ? 9.141 -20.109 0.233 1 94.5 187 ALA A C 1
ATOM 1401 O O . ALA A 1 187 ? 9.844 -21.109 0.332 1 94.5 187 ALA A O 1
ATOM 1402 N N . PHE A 1 188 ? 8.641 -19.719 -0.93 1 96.62 188 PHE A N 1
ATOM 1403 C CA . PHE A 1 188 ? 8.648 -20.656 -2.049 1 96.62 188 PHE A CA 1
ATOM 1404 C C . PHE A 1 188 ? 9.609 -20.188 -3.133 1 96.62 188 PHE A C 1
ATOM 1406 O O . PHE A 1 188 ? 9.844 -20.906 -4.113 1 96.62 188 PHE A O 1
ATOM 1413 N N . LEU A 1 189 ? 10.219 -19.031 -2.961 1 94.69 189 LEU A N 1
ATOM 1414 C CA . LEU A 1 189 ? 11.117 -18.453 -3.951 1 94.69 189 LEU A CA 1
ATOM 1415 C C . LEU A 1 189 ? 12.273 -19.406 -4.258 1 94.69 189 LEU A C 1
ATOM 1417 O O . LEU A 1 189 ? 12.656 -19.562 -5.418 1 94.69 189 LEU A O 1
ATOM 1421 N N . PRO A 1 190 ? 12.805 -20.125 -3.244 1 92.5 190 PRO A N 1
ATOM 1422 C CA . PRO A 1 190 ? 13.906 -21.031 -3.557 1 92.5 190 PRO A CA 1
ATOM 1423 C C . PRO A 1 190 ? 13.516 -22.109 -4.555 1 92.5 190 PRO A C 1
ATOM 1425 O O . PRO A 1 190 ? 14.32 -22.5 -5.402 1 92.5 190 PRO A O 1
ATOM 1428 N N . LEU A 1 191 ? 12.336 -22.594 -4.48 1 94.62 191 LEU A N 1
ATOM 1429 C CA . LEU A 1 191 ? 11.859 -23.594 -5.422 1 94.62 191 LEU A CA 1
ATOM 1430 C C . LEU A 1 191 ? 11.641 -22.984 -6.801 1 94.62 191 LEU A C 1
ATOM 1432 O O . LEU A 1 191 ? 11.938 -23.609 -7.82 1 94.62 191 LEU A O 1
ATOM 1436 N N . LEU A 1 192 ? 11.188 -21.734 -6.828 1 96.31 192 LEU A N 1
ATOM 1437 C CA . LEU A 1 192 ? 10.922 -21.062 -8.094 1 96.31 192 LEU A CA 1
ATOM 1438 C C . LEU A 1 192 ? 12.227 -20.719 -8.805 1 96.31 192 LEU A C 1
ATOM 1440 O O . LEU A 1 192 ? 12.273 -20.688 -10.039 1 96.31 192 LEU A O 1
ATOM 1444 N N . LYS A 1 193 ? 13.234 -20.5 -8.047 1 93.44 193 LYS A N 1
ATOM 1445 C CA . LYS A 1 193 ? 14.539 -20.234 -8.648 1 93.44 193 LYS A CA 1
ATOM 1446 C C . LYS A 1 193 ? 15.047 -21.453 -9.422 1 93.44 193 LYS A C 1
ATOM 1448 O O . LYS A 1 193 ? 15.664 -21.297 -10.484 1 93.44 193 LYS A O 1
ATOM 1453 N N . LYS A 1 194 ? 14.758 -22.609 -8.93 1 93.19 194 LYS A N 1
ATOM 1454 C CA . LYS A 1 194 ? 15.188 -23.844 -9.594 1 93.19 194 LYS A CA 1
ATOM 1455 C C . LYS A 1 194 ? 14.461 -24.031 -10.922 1 93.19 194 LYS A C 1
ATOM 1457 O O . LYS A 1 194 ? 15.07 -24.438 -11.914 1 93.19 194 LYS A O 1
ATOM 1462 N N . SER A 1 195 ? 13.219 -23.672 -10.961 1 95.88 195 SER A N 1
ATOM 1463 C CA . SER A 1 195 ? 12.414 -23.906 -12.148 1 95.88 195 SER A CA 1
ATOM 1464 C C . SER A 1 195 ? 12.406 -22.672 -13.055 1 95.88 195 SER A C 1
ATOM 1466 O O . SER A 1 195 ? 11.891 -22.734 -14.172 1 95.88 195 SER A O 1
ATOM 1468 N N . LYS A 1 196 ? 13.008 -21.547 -12.516 1 96.19 196 LYS A N 1
ATOM 1469 C CA . LYS A 1 196 ? 12.844 -20.281 -13.203 1 96.19 196 LYS A CA 1
ATOM 1470 C C . LYS A 1 196 ? 11.367 -20 -13.492 1 96.19 196 LYS A C 1
ATOM 1472 O O . LYS A 1 196 ? 11 -19.672 -14.625 1 96.19 196 LYS A O 1
ATOM 1477 N N . GLY A 1 197 ? 10.602 -20.172 -12.438 1 97.62 197 GLY A N 1
ATOM 1478 C CA . GLY A 1 197 ? 9.148 -20.188 -12.539 1 97.62 197 GLY A CA 1
ATOM 1479 C C . GLY A 1 197 ? 8.531 -18.797 -12.453 1 97.62 197 GLY A C 1
ATOM 1480 O O . GLY A 1 197 ? 9.109 -17.828 -12.938 1 97.62 197 GLY A O 1
ATOM 1481 N N . ARG A 1 198 ? 7.23 -18.797 -11.906 1 98.19 198 ARG A N 1
ATOM 1482 C CA . ARG A 1 198 ? 6.445 -17.578 -11.984 1 98.19 198 ARG A CA 1
ATOM 1483 C C . ARG A 1 198 ? 5.734 -17.297 -10.672 1 98.19 198 ARG A C 1
ATOM 1485 O O . ARG A 1 198 ? 5.375 -18.219 -9.938 1 98.19 198 ARG A O 1
ATOM 1492 N N . VAL A 1 199 ? 5.617 -16.031 -10.406 1 98.25 199 VAL A N 1
ATOM 1493 C CA . VAL A 1 199 ? 4.758 -15.586 -9.312 1 98.25 199 VAL A CA 1
ATOM 1494 C C . VAL A 1 199 ? 3.57 -14.805 -9.875 1 98.25 199 VAL A C 1
ATOM 1496 O O . VAL A 1 199 ? 3.748 -13.906 -10.703 1 98.25 199 VAL A O 1
ATOM 1499 N N . ILE A 1 200 ? 2.338 -15.203 -9.539 1 98.19 200 ILE A N 1
ATOM 1500 C CA . ILE A 1 200 ? 1.12 -14.5 -9.922 1 98.19 200 ILE A CA 1
ATOM 1501 C C . ILE A 1 200 ? 0.453 -13.906 -8.688 1 98.19 200 ILE A C 1
ATOM 1503 O O . ILE A 1 200 ? 0.074 -14.625 -7.77 1 98.19 200 ILE A O 1
ATOM 1507 N N . ASN A 1 201 ? 0.394 -12.594 -8.625 1 96.06 201 ASN A N 1
ATOM 1508 C CA . ASN A 1 201 ? -0.302 -11.906 -7.547 1 96.06 201 ASN A CA 1
ATOM 1509 C C . ASN A 1 201 ? -1.665 -11.383 -8 1 96.06 201 ASN A C 1
ATOM 1511 O O . ASN A 1 201 ? -1.765 -10.688 -9.008 1 96.06 201 ASN A O 1
ATOM 1515 N N . ILE A 1 202 ? -2.711 -11.781 -7.262 1 93.31 202 ILE A N 1
ATOM 1516 C CA . ILE A 1 202 ? -4.047 -11.266 -7.547 1 93.31 202 ILE A CA 1
ATOM 1517 C C . ILE A 1 202 ? -4.254 -9.938 -6.832 1 93.31 202 ILE A C 1
ATOM 1519 O O . ILE A 1 202 ? -4.293 -9.883 -5.602 1 93.31 202 ILE A O 1
ATOM 1523 N N . ASN A 1 203 ? -4.32 -8.945 -7.559 1 88.31 203 ASN A N 1
ATOM 1524 C CA . ASN A 1 203 ? -4.547 -7.59 -7.062 1 88.31 203 ASN A CA 1
ATOM 1525 C C . ASN A 1 203 ? -5.945 -7.09 -7.414 1 88.31 203 ASN A C 1
ATOM 1527 O O . ASN A 1 203 ? -6.914 -7.848 -7.352 1 88.31 203 ASN A O 1
ATOM 1531 N N . SER A 1 204 ? -6.219 -5.816 -7.504 1 73.62 204 SER A N 1
ATOM 1532 C CA . SER A 1 204 ? -7.539 -5.277 -7.824 1 73.62 204 SER A CA 1
ATOM 1533 C C . SER A 1 204 ? -7.426 -3.996 -8.641 1 73.62 204 SER A C 1
ATOM 1535 O O . SER A 1 204 ? -6.402 -3.311 -8.594 1 73.62 204 SER A O 1
ATOM 1537 N N . GLN A 1 205 ? -8.5 -3.883 -9.438 1 56.31 205 GLN A N 1
ATOM 1538 C CA . GLN A 1 205 ? -8.586 -2.602 -10.133 1 56.31 205 GLN A CA 1
ATOM 1539 C C . GLN A 1 205 ? -8.734 -1.449 -9.141 1 56.31 205 GLN A C 1
ATOM 1541 O O . GLN A 1 205 ? -8.367 -0.313 -9.445 1 56.31 205 GLN A O 1
ATOM 1546 N N . ALA A 1 206 ? -9.336 -1.838 -8.023 1 50.53 206 ALA A N 1
ATOM 1547 C CA . ALA A 1 206 ? -9.461 -0.828 -6.977 1 50.53 206 ALA A CA 1
ATOM 1548 C C . ALA A 1 206 ? -8.102 -0.241 -6.609 1 50.53 206 ALA A C 1
ATOM 1550 O O . ALA A 1 206 ? -8.023 0.877 -6.098 1 50.53 206 ALA A O 1
ATOM 1551 N N . SER A 1 207 ? -7.125 -1.024 -6.855 1 43.5 207 SER A N 1
ATOM 1552 C CA . SER A 1 207 ? -5.781 -0.535 -6.566 1 43.5 207 SER A CA 1
ATOM 1553 C C . SER A 1 207 ? -5.445 0.688 -7.414 1 43.5 207 SER A C 1
ATOM 1555 O O . SER A 1 207 ? -4.535 1.451 -7.078 1 43.5 207 SER A O 1
ATOM 1557 N N . THR A 1 208 ? -6.379 0.741 -8.453 1 42.12 208 THR A N 1
ATOM 1558 C CA . THR A 1 208 ? -6.141 1.867 -9.352 1 42.12 208 THR A CA 1
ATOM 1559 C C . THR A 1 208 ? -7.23 2.926 -9.188 1 42.12 208 THR A C 1
ATOM 1561 O O . THR A 1 208 ? -7.023 4.094 -9.531 1 42.12 208 THR A O 1
ATOM 1564 N N . ILE A 1 209 ? -8.398 2.395 -8.625 1 39.91 209 ILE A N 1
ATOM 1565 C CA . ILE A 1 209 ? -9.516 3.305 -8.383 1 39.91 209 ILE A CA 1
ATOM 1566 C C . ILE A 1 209 ? -9.867 3.305 -6.895 1 39.91 209 ILE A C 1
ATOM 1568 O O . ILE A 1 209 ? -10.07 2.244 -6.301 1 39.91 209 ILE A O 1
ATOM 1572 N N . VAL A 1 210 ? -9.492 4.375 -6.207 1 45.03 210 VAL A N 1
ATOM 1573 C CA . VAL A 1 210 ? -9.875 4.445 -4.805 1 45.03 210 VAL A CA 1
ATOM 1574 C C . VAL A 1 210 ? -11.398 4.457 -4.688 1 45.03 210 VAL A C 1
ATOM 1576 O O . VAL A 1 210 ? -12.062 5.34 -5.238 1 45.03 210 VAL A O 1
ATOM 1579 N N . ALA A 1 211 ? -12.023 3.295 -4.391 1 51.84 211 ALA A N 1
ATOM 1580 C CA . ALA A 1 211 ? -13.445 3.266 -4.07 1 51.84 211 ALA A CA 1
ATOM 1581 C C . ALA A 1 211 ? -13.695 3.729 -2.639 1 51.84 211 ALA A C 1
ATOM 1583 O O . ALA A 1 211 ? -13.109 3.195 -1.695 1 51.84 211 ALA A O 1
ATOM 1584 N N . PRO A 1 212 ? -14.406 4.867 -2.438 1 53.5 212 PRO A N 1
ATOM 1585 C CA . PRO A 1 212 ? -14.562 5.562 -1.158 1 53.5 212 PRO A CA 1
ATOM 1586 C C . PRO A 1 212 ? -15.047 4.641 -0.04 1 53.5 212 PRO A C 1
ATOM 1588 O O . PRO A 1 212 ? -14.836 4.93 1.14 1 53.5 212 PRO A O 1
ATOM 1591 N N . THR A 1 213 ? -15.375 3.352 -0.352 1 64.38 213 THR A N 1
ATOM 1592 C CA . THR A 1 213 ? -16.047 2.602 0.704 1 64.38 213 THR A CA 1
ATOM 1593 C C . THR A 1 213 ? -15.227 1.378 1.104 1 64.38 213 THR A C 1
ATOM 1595 O O . THR A 1 213 ? -15.578 0.674 2.055 1 64.38 213 THR A O 1
ATOM 1598 N N . ILE A 1 214 ? -14.109 1.318 0.594 1 71.38 214 ILE A N 1
ATOM 1599 C CA . ILE A 1 214 ? -13.352 0.11 0.909 1 71.38 214 ILE A CA 1
ATOM 1600 C C . ILE A 1 214 ? -11.883 0.467 1.152 1 71.38 214 ILE A C 1
ATOM 1602 O O . ILE A 1 214 ? -10.984 -0.177 0.609 1 71.38 214 ILE A O 1
ATOM 1606 N N . ASN A 1 215 ? -11.719 1.316 2.109 1 81.06 215 ASN A N 1
ATOM 1607 C CA . ASN A 1 215 ? -10.391 1.876 2.332 1 81.06 215 ASN A CA 1
ATOM 1608 C C . ASN A 1 215 ? -9.406 0.808 2.797 1 81.06 215 ASN A C 1
ATOM 1610 O O . ASN A 1 215 ? -8.289 0.727 2.287 1 81.06 215 ASN A O 1
ATOM 1614 N N . PRO A 1 216 ? -9.844 -0.083 3.773 1 84.06 216 PRO A N 1
ATOM 1615 C CA . PRO A 1 216 ? -8.906 -1.129 4.191 1 84.06 216 PRO A CA 1
ATOM 1616 C C . PRO A 1 216 ? -8.445 -2.004 3.027 1 84.06 216 PRO A C 1
ATOM 1618 O O . PRO A 1 216 ? -7.254 -2.307 2.916 1 84.06 216 PRO A O 1
ATOM 1621 N N . TYR A 1 217 ? -9.375 -2.281 2.238 1 84.5 217 TYR A N 1
ATOM 1622 C CA . TYR A 1 217 ? -9.062 -3.113 1.08 1 84.5 217 TYR A CA 1
ATOM 1623 C C . TYR A 1 217 ? -8.164 -2.373 0.099 1 84.5 217 TYR A C 1
ATOM 1625 O O . TYR A 1 217 ? -7.148 -2.91 -0.344 1 84.5 217 TYR A O 1
ATOM 1633 N N . THR A 1 218 ? -8.508 -1.159 -0.207 1 81.88 218 THR A N 1
ATOM 1634 C CA . THR A 1 218 ? -7.762 -0.357 -1.166 1 81.88 218 THR A CA 1
ATOM 1635 C C . THR A 1 218 ? -6.316 -0.171 -0.706 1 81.88 218 THR A C 1
ATOM 1637 O O . THR A 1 218 ? -5.383 -0.328 -1.495 1 81.88 218 THR A O 1
ATOM 1640 N N . MET A 1 219 ? -6.125 0.116 0.486 1 87.38 219 MET A N 1
ATOM 1641 C CA . MET A 1 219 ? -4.781 0.281 1.033 1 87.38 219 MET A CA 1
ATOM 1642 C C . MET A 1 219 ? -3.961 -0.992 0.856 1 87.38 219 MET A C 1
ATOM 1644 O O . MET A 1 219 ? -2.801 -0.937 0.44 1 87.38 219 MET A O 1
ATOM 1648 N N . SER A 1 220 ? -4.566 -2.133 1.158 1 89.81 220 SER A N 1
ATOM 1649 C CA . SER A 1 220 ? -3.859 -3.406 1.089 1 89.81 220 SER A CA 1
ATOM 1650 C C . SER A 1 220 ? -3.492 -3.756 -0.349 1 89.81 220 SER A C 1
ATOM 1652 O O . SER A 1 220 ? -2.406 -4.281 -0.608 1 89.81 220 SER A O 1
ATOM 1654 N N . LYS A 1 221 ? -4.387 -3.469 -1.21 1 85.25 221 LYS A N 1
ATOM 1655 C CA . LYS A 1 221 ? -4.141 -3.822 -2.605 1 85.25 221 LYS A CA 1
ATOM 1656 C C . LYS A 1 221 ? -3.09 -2.91 -3.229 1 85.25 221 LYS A C 1
ATOM 1658 O O . LYS A 1 221 ? -2.316 -3.34 -4.086 1 85.25 221 LYS A O 1
ATOM 1663 N N . PHE A 1 222 ? -3.016 -1.673 -2.803 1 83.19 222 PHE A N 1
ATOM 1664 C CA . PHE A 1 222 ? -1.94 -0.793 -3.246 1 83.19 222 PHE A CA 1
ATOM 1665 C C . PHE A 1 222 ? -0.59 -1.296 -2.75 1 83.19 222 PHE A C 1
ATOM 1667 O O . PHE A 1 222 ? 0.399 -1.261 -3.484 1 83.19 222 PHE A O 1
ATOM 1674 N N . ALA A 1 223 ? -0.606 -1.704 -1.56 1 88.75 223 ALA A N 1
ATOM 1675 C CA . ALA A 1 223 ? 0.621 -2.283 -1.021 1 88.75 223 ALA A CA 1
ATOM 1676 C C . ALA A 1 223 ? 1.027 -3.531 -1.798 1 88.75 223 ALA A C 1
ATOM 1678 O O . ALA A 1 223 ? 2.207 -3.73 -2.094 1 88.75 223 ALA A O 1
ATOM 1679 N N . SER A 1 224 ? 0.041 -4.332 -2.104 1 90.62 224 SER A N 1
ATOM 1680 C CA . SER A 1 224 ? 0.282 -5.543 -2.881 1 90.62 224 SER A CA 1
ATOM 1681 C C . SER A 1 224 ? 0.834 -5.211 -4.262 1 90.62 224 SER A C 1
ATOM 1683 O O . SER A 1 224 ? 1.731 -5.895 -4.758 1 90.62 224 SER A O 1
ATOM 1685 N N . LEU A 1 225 ? 0.29 -4.219 -4.828 1 84.75 225 LEU A N 1
ATOM 1686 C CA . LEU A 1 225 ? 0.759 -3.795 -6.145 1 84.75 225 LEU A CA 1
ATOM 1687 C C . LEU A 1 225 ? 2.217 -3.352 -6.082 1 84.75 225 LEU A C 1
ATOM 1689 O O . LEU A 1 225 ? 3.014 -3.709 -6.953 1 84.75 225 LEU A O 1
ATOM 1693 N N . ALA A 1 226 ? 2.516 -2.594 -5.102 1 83.31 226 ALA A N 1
ATOM 1694 C CA . ALA A 1 226 ? 3.895 -2.148 -4.918 1 83.31 226 ALA A CA 1
ATOM 1695 C C . ALA A 1 226 ? 4.84 -3.338 -4.773 1 83.31 226 ALA A C 1
ATOM 1697 O O . ALA A 1 226 ? 5.922 -3.355 -5.363 1 83.31 226 ALA A O 1
ATOM 1698 N N . TYR A 1 227 ? 4.406 -4.324 -4.035 1 89 227 TYR A N 1
ATOM 1699 C CA . TYR A 1 227 ? 5.215 -5.527 -3.854 1 89 227 TYR A CA 1
ATOM 1700 C C . TYR A 1 227 ? 5.398 -6.262 -5.176 1 89 227 TYR A C 1
ATOM 1702 O O . TYR A 1 227 ? 6.496 -6.727 -5.488 1 89 227 TYR A O 1
ATOM 1710 N N . THR A 1 228 ? 4.32 -6.328 -5.898 1 89.25 228 THR A N 1
ATOM 1711 C CA . THR A 1 228 ? 4.355 -7.023 -7.18 1 89.25 228 THR A CA 1
ATOM 1712 C C . THR A 1 228 ? 5.387 -6.391 -8.109 1 89.25 228 THR A C 1
ATOM 1714 O O . THR A 1 228 ? 6.223 -7.086 -8.688 1 89.25 228 THR A O 1
ATOM 1717 N N . ASP A 1 229 ? 5.363 -5.176 -8.18 1 79.44 229 ASP A N 1
ATOM 1718 C CA . ASP A 1 229 ? 6.27 -4.461 -9.07 1 79.44 229 ASP A CA 1
ATOM 1719 C C . ASP A 1 229 ? 7.715 -4.574 -8.594 1 79.44 229 ASP A C 1
ATOM 1721 O O . ASP A 1 229 ? 8.625 -4.793 -9.398 1 79.44 229 ASP A O 1
ATOM 1725 N N . SER A 1 230 ? 7.891 -4.445 -7.34 1 81 230 SER A N 1
ATOM 1726 C CA . SER A 1 230 ? 9.234 -4.566 -6.785 1 81 230 SER A CA 1
ATOM 1727 C C . SER A 1 230 ? 9.789 -5.973 -6.969 1 81 230 SER A C 1
ATOM 1729 O O . SER A 1 230 ? 10.961 -6.148 -7.309 1 81 230 SER A O 1
ATOM 1731 N N . LEU A 1 231 ? 8.93 -6.891 -6.742 1 88.38 231 LEU A N 1
ATOM 1732 C CA . LEU A 1 231 ? 9.328 -8.289 -6.895 1 88.38 231 LEU A CA 1
ATOM 1733 C C . LEU A 1 231 ? 9.742 -8.578 -8.336 1 88.38 231 LEU A C 1
ATOM 1735 O O . LEU A 1 231 ? 10.695 -9.32 -8.57 1 88.38 231 LEU A O 1
ATOM 1739 N N . ARG A 1 232 ? 8.945 -8.086 -9.227 1 85.5 232 ARG A N 1
ATOM 1740 C CA . ARG A 1 232 ? 9.25 -8.289 -10.641 1 85.5 232 ARG A CA 1
ATOM 1741 C C . ARG A 1 232 ? 10.68 -7.844 -10.953 1 85.5 232 ARG A C 1
ATOM 1743 O O . ARG A 1 232 ? 11.43 -8.57 -11.609 1 85.5 232 ARG A O 1
ATOM 1750 N N . TYR A 1 233 ? 11.023 -6.77 -10.398 1 76.19 233 TYR A N 1
ATOM 1751 C CA . TYR A 1 233 ? 12.359 -6.23 -10.625 1 76.19 233 TYR A CA 1
ATOM 1752 C C . TYR A 1 233 ? 13.414 -7.098 -9.953 1 76.19 233 TYR A C 1
ATOM 1754 O O . TYR A 1 233 ? 14.414 -7.473 -10.578 1 76.19 233 TYR A O 1
ATOM 1762 N N . ASP A 1 234 ? 13.219 -7.438 -8.789 1 80.81 234 ASP A N 1
ATOM 1763 C CA . ASP A 1 234 ? 14.188 -8.172 -7.984 1 80.81 234 ASP A CA 1
ATOM 1764 C C . ASP A 1 234 ? 14.438 -9.562 -8.555 1 80.81 234 ASP A C 1
ATOM 1766 O O . ASP A 1 234 ? 15.547 -10.094 -8.461 1 80.81 234 ASP A O 1
ATOM 1770 N N . MET A 1 235 ? 13.414 -10.109 -9.18 1 87.19 235 MET A N 1
ATOM 1771 C CA . MET A 1 235 ? 13.5 -11.523 -9.531 1 87.19 235 MET A CA 1
ATOM 1772 C C . MET A 1 235 ? 13.969 -11.695 -10.969 1 87.19 235 MET A C 1
ATOM 1774 O O . MET A 1 235 ? 14.25 -12.82 -11.406 1 87.19 235 MET A O 1
ATOM 1778 N N . GLU A 1 236 ? 14.094 -10.641 -11.617 1 81.56 236 GLU A N 1
ATOM 1779 C CA . GLU A 1 236 ? 14.547 -10.695 -13.008 1 81.56 236 GLU A CA 1
ATOM 1780 C C . GLU A 1 236 ? 15.898 -11.391 -13.117 1 81.56 236 GLU A C 1
ATOM 1782 O O . GLU A 1 236 ? 16.125 -12.172 -14.047 1 81.56 236 GLU A O 1
ATOM 1787 N N . LYS A 1 237 ? 16.734 -11.18 -12.195 1 79.69 237 LYS A N 1
ATOM 1788 C CA . LYS A 1 237 ? 18.094 -11.742 -12.219 1 79.69 237 LYS A CA 1
ATOM 1789 C C . LYS A 1 237 ? 18.047 -13.266 -12.086 1 79.69 237 LYS A C 1
ATOM 1791 O O . LYS A 1 237 ? 19.031 -13.945 -12.406 1 79.69 237 LYS A O 1
ATOM 1796 N N . PHE A 1 238 ? 16.969 -13.789 -11.641 1 88.94 238 PHE A N 1
ATOM 1797 C CA . PHE A 1 238 ? 16.828 -15.227 -11.461 1 88.94 238 PHE A CA 1
ATOM 1798 C C . PHE A 1 238 ? 15.93 -15.82 -12.539 1 88.94 238 PHE A C 1
ATOM 1800 O O . PHE A 1 238 ? 15.555 -17 -12.469 1 88.94 238 PHE A O 1
ATOM 1807 N N . SER A 1 239 ? 15.461 -14.969 -13.516 1 92.38 239 SER A N 1
ATOM 1808 C CA . SER A 1 239 ? 14.594 -15.375 -14.617 1 92.38 239 SER A CA 1
ATOM 1809 C C . SER A 1 239 ? 13.242 -15.852 -14.109 1 92.38 239 SER A C 1
ATOM 1811 O O . SER A 1 239 ? 12.641 -16.766 -14.68 1 92.38 239 SER A O 1
ATOM 1813 N N . ILE A 1 240 ? 12.914 -15.352 -12.945 1 94.75 240 ILE A N 1
ATOM 1814 C CA . ILE A 1 240 ? 11.562 -15.539 -12.43 1 94.75 240 ILE A CA 1
ATOM 1815 C C . ILE A 1 240 ? 10.672 -14.391 -12.891 1 94.75 240 ILE A C 1
ATOM 1817 O O . ILE A 1 240 ? 11.031 -13.219 -12.75 1 94.75 240 ILE A O 1
ATOM 1821 N N . SER A 1 241 ? 9.531 -14.719 -13.539 1 94.88 241 SER A N 1
ATOM 1822 C CA . SER A 1 241 ? 8.633 -13.656 -13.969 1 94.88 241 SER A CA 1
ATOM 1823 C C . SER A 1 241 ? 7.512 -13.445 -12.961 1 94.88 241 SER A C 1
ATOM 1825 O O . SER A 1 241 ? 7.066 -14.391 -12.312 1 94.88 241 SER A O 1
ATOM 1827 N N . VAL A 1 242 ? 7.133 -12.203 -12.805 1 94.62 242 VAL A N 1
ATOM 1828 C CA . VAL A 1 242 ? 6.102 -11.812 -11.844 1 94.62 242 VAL A CA 1
ATOM 1829 C C . VAL A 1 242 ? 4.941 -11.148 -12.578 1 94.62 242 VAL A C 1
ATOM 1831 O O . VAL A 1 242 ? 5.152 -10.25 -13.406 1 94.62 242 VAL A O 1
ATOM 1834 N N . HIS A 1 243 ? 3.725 -11.602 -12.258 1 93 243 HIS A N 1
ATOM 1835 C CA . HIS A 1 243 ? 2.551 -11.164 -13 1 93 243 HIS A CA 1
ATOM 1836 C C . HIS A 1 243 ? 1.452 -10.68 -12.062 1 93 243 HIS A C 1
ATOM 1838 O O . HIS A 1 243 ? 1.237 -11.266 -11 1 93 243 HIS A O 1
ATOM 1844 N N . SER A 1 244 ? 0.825 -9.609 -12.5 1 91 244 SER A N 1
ATOM 1845 C CA . SER A 1 244 ? -0.286 -9.047 -11.742 1 91 244 SER A CA 1
ATOM 1846 C C . SER A 1 244 ? -1.62 -9.312 -12.43 1 91 244 SER A C 1
ATOM 1848 O O . SER A 1 244 ? -1.753 -9.117 -13.633 1 91 244 SER A O 1
ATOM 1850 N N . ILE A 1 245 ? -2.584 -9.875 -11.664 1 91.19 245 ILE A N 1
ATOM 1851 C CA . ILE A 1 245 ? -3.973 -9.953 -12.102 1 91.19 245 ILE A CA 1
ATOM 1852 C C . ILE A 1 245 ? -4.797 -8.891 -11.383 1 91.19 245 ILE A C 1
ATOM 1854 O O . ILE A 1 245 ? -4.852 -8.867 -10.148 1 91.19 245 ILE A O 1
ATOM 1858 N N . GLU A 1 246 ? -5.359 -8.023 -12.07 1 83.75 246 GLU A N 1
ATOM 1859 C CA . GLU A 1 246 ? -6.121 -6.922 -11.484 1 83.75 246 GLU A CA 1
ATOM 1860 C C . GLU A 1 246 ? -7.578 -6.957 -11.945 1 83.75 246 GLU A C 1
ATOM 1862 O O . GLU A 1 246 ? -7.984 -6.16 -12.797 1 83.75 246 GLU A O 1
ATOM 1867 N N . PRO A 1 247 ? -8.273 -7.84 -11.305 1 79.81 247 PRO A N 1
ATOM 1868 C CA . PRO A 1 247 ? -9.672 -7.984 -11.719 1 79.81 247 PRO A CA 1
ATOM 1869 C C . PRO A 1 247 ? -10.523 -6.777 -11.344 1 79.81 247 PRO A C 1
ATOM 1871 O O . PRO A 1 247 ? -10.258 -6.109 -10.344 1 79.81 247 PRO A O 1
ATOM 1874 N N . ALA A 1 248 ? -11.445 -6.574 -12.195 1 68.69 248 ALA A N 1
ATOM 1875 C CA . ALA A 1 248 ? -12.516 -5.672 -11.789 1 68.69 248 ALA A CA 1
ATOM 1876 C C . ALA A 1 248 ? -13.352 -6.289 -10.664 1 68.69 248 ALA A C 1
ATOM 1878 O O . ALA A 1 248 ? -12.992 -7.336 -10.117 1 68.69 248 ALA A O 1
ATOM 1879 N N . MET A 1 249 ? -14.328 -5.52 -10.32 1 67 249 MET A N 1
ATOM 1880 C CA . MET A 1 249 ? -15.203 -6.051 -9.273 1 67 249 MET A CA 1
ATOM 1881 C C . MET A 1 249 ? -16.125 -7.129 -9.828 1 67 249 MET A C 1
ATOM 1883 O O . MET A 1 249 ? -16.75 -6.934 -10.875 1 67 249 MET A O 1
ATOM 1887 N N . TYR A 1 250 ? -16.016 -8.273 -9.297 1 65.5 250 TYR A N 1
ATOM 1888 C CA . TYR A 1 250 ? -16.922 -9.375 -9.648 1 65.5 250 TYR A CA 1
ATOM 1889 C C . TYR A 1 250 ? -17.781 -9.773 -8.461 1 65.5 250 TYR A C 1
ATOM 1891 O O . TYR A 1 250 ? -17.359 -9.656 -7.305 1 65.5 250 TYR A O 1
ATOM 1899 N N . ARG A 1 251 ? -18.969 -10.156 -8.711 1 64.44 251 ARG A N 1
ATOM 1900 C CA . ARG A 1 251 ? -19.875 -10.586 -7.652 1 64.44 251 ARG A CA 1
ATOM 1901 C C . ARG A 1 251 ? -19.469 -11.945 -7.102 1 64.44 251 ARG A C 1
ATOM 1903 O O . ARG A 1 251 ? -20.141 -12.945 -7.324 1 64.44 251 ARG A O 1
ATOM 1910 N N . THR A 1 252 ? -18.328 -11.984 -6.461 1 63.44 252 THR A N 1
ATOM 1911 C CA . THR A 1 252 ? -17.844 -13.156 -5.738 1 63.44 252 THR A CA 1
ATOM 1912 C C . THR A 1 252 ? -18.391 -13.18 -4.316 1 63.44 252 THR A C 1
ATOM 1914 O O . THR A 1 252 ? -18.938 -12.18 -3.838 1 63.44 252 THR A O 1
ATOM 1917 N N . PRO A 1 253 ? -18.391 -14.352 -3.721 1 62.81 253 PRO A N 1
ATOM 1918 C CA . PRO A 1 253 ? -18.812 -14.367 -2.32 1 62.81 253 PRO A CA 1
ATOM 1919 C C . PRO A 1 253 ? -18.109 -13.312 -1.474 1 62.81 253 PRO A C 1
ATOM 1921 O O . PRO A 1 253 ? -18.703 -12.766 -0.539 1 62.81 253 PRO A O 1
ATOM 1924 N N . LEU A 1 254 ? -16.953 -13.016 -1.882 1 61.09 254 LEU A N 1
ATOM 1925 C CA . LEU A 1 254 ? -16.188 -11.992 -1.184 1 61.09 254 LEU A CA 1
ATOM 1926 C C . LEU A 1 254 ? -16.875 -10.633 -1.271 1 61.09 254 LEU A C 1
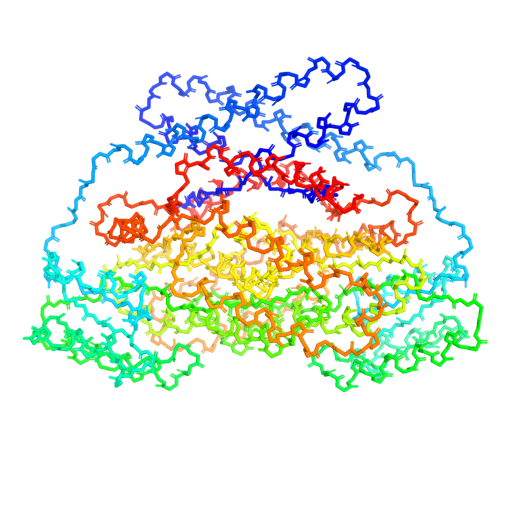ATOM 1928 O O . LEU A 1 254 ? -17 -9.938 -0.265 1 61.09 254 LEU A O 1
ATOM 1932 N N . VAL A 1 255 ? -17.359 -10.242 -2.371 1 63.03 255 VAL A N 1
ATOM 1933 C CA . VAL A 1 255 ? -17.969 -8.93 -2.602 1 63.03 255 VAL A CA 1
ATOM 1934 C C . VAL A 1 255 ? -19.375 -8.906 -2.016 1 63.03 255 VAL A C 1
ATOM 1936 O O . VAL A 1 255 ? -19.812 -7.895 -1.456 1 63.03 255 VAL A O 1
ATOM 1939 N N . GLN A 1 256 ? -20.016 -10.031 -2.066 1 63.66 256 GLN A N 1
ATOM 1940 C CA . GLN A 1 256 ? -21.406 -10.102 -1.611 1 63.66 256 GLN A CA 1
ATOM 1941 C C . GLN A 1 256 ? -21.5 -9.914 -0.1 1 63.66 256 GLN A C 1
ATOM 1943 O O . GLN A 1 256 ? -22.469 -9.352 0.403 1 63.66 256 GLN A O 1
ATOM 1948 N N . SER A 1 257 ? -20.484 -10.25 0.506 1 68.19 257 SER A N 1
ATOM 1949 C CA . SER A 1 257 ? -20.484 -10.156 1.963 1 68.19 257 SER A CA 1
ATOM 1950 C C . SER A 1 257 ? -20.188 -8.734 2.428 1 68.19 257 SER A C 1
ATOM 1952 O O . SER A 1 257 ? -20.422 -8.391 3.588 1 68.19 257 SER A O 1
ATOM 1954 N N . THR A 1 258 ? -19.875 -7.898 1.521 1 71.69 258 THR A N 1
ATOM 1955 C CA . THR A 1 258 ? -19.422 -6.562 1.904 1 71.69 258 THR A CA 1
ATOM 1956 C C . THR A 1 258 ? -20.594 -5.715 2.383 1 71.69 258 THR A C 1
ATOM 1958 O O . THR A 1 258 ? -20.453 -4.91 3.305 1 71.69 258 THR A O 1
ATOM 1961 N N . ILE A 1 259 ? -21.781 -6.027 1.804 1 70.75 259 ILE A N 1
ATOM 1962 C CA . ILE A 1 259 ? -22.953 -5.219 2.16 1 70.75 259 ILE A CA 1
ATOM 1963 C C . ILE A 1 259 ? -23.344 -5.496 3.609 1 70.75 259 ILE A C 1
ATOM 1965 O O . ILE A 1 259 ? -23.594 -4.566 4.379 1 70.75 259 ILE A O 1
ATOM 1969 N N . SER A 1 260 ? -23.344 -6.781 3.863 1 75.75 260 SER A N 1
ATOM 1970 C CA . SER A 1 260 ? -23.703 -7.156 5.227 1 75.75 260 SER A CA 1
ATOM 1971 C C . SER A 1 260 ? -22.672 -6.66 6.23 1 75.75 260 SER A C 1
ATOM 1973 O O . SER A 1 260 ? -23.031 -6.184 7.312 1 75.75 260 SER A O 1
ATOM 1975 N N . VAL A 1 261 ? -21.5 -6.723 5.844 1 76.19 261 VAL A N 1
ATOM 1976 C CA . VAL A 1 261 ? -20.422 -6.273 6.715 1 76.19 261 VAL A CA 1
ATOM 1977 C C . VAL A 1 261 ? -20.5 -4.758 6.898 1 76.19 261 VAL A C 1
ATOM 1979 O O . VAL A 1 261 ? -20.328 -4.254 8.008 1 76.19 261 VAL A O 1
ATOM 1982 N N . CYS A 1 262 ? -20.797 -4.098 5.855 1 76.31 262 CYS A N 1
ATOM 1983 C CA . CYS A 1 262 ? -20.938 -2.645 5.914 1 76.31 262 CYS A CA 1
ATOM 1984 C C . CYS A 1 262 ? -22.062 -2.242 6.867 1 76.31 262 CYS A C 1
ATOM 1986 O O . CYS A 1 262 ? -21.891 -1.33 7.68 1 76.31 262 CYS A O 1
ATOM 1988 N N . LYS A 1 263 ? -23.156 -2.979 6.73 1 77.31 263 LYS A N 1
ATOM 1989 C CA . LYS A 1 263 ? -24.312 -2.688 7.582 1 77.31 263 LYS A CA 1
ATOM 1990 C C . LYS A 1 263 ? -23.953 -2.867 9.055 1 77.31 263 LYS A C 1
ATOM 1992 O O . LYS A 1 263 ? -24.328 -2.047 9.898 1 77.31 263 LYS A O 1
ATOM 1997 N N . GLN A 1 264 ? -23.25 -3.873 9.297 1 80.38 264 GLN A N 1
ATOM 1998 C CA . GLN A 1 264 ? -22.859 -4.164 10.672 1 80.38 264 GLN A CA 1
ATOM 1999 C C . GLN A 1 264 ? -21.891 -3.105 11.195 1 80.38 264 GLN A C 1
ATOM 2001 O O . GLN A 1 264 ? -22.016 -2.664 12.344 1 80.38 264 GLN A O 1
ATOM 2006 N N . LYS A 1 265 ? -21.047 -2.666 10.383 1 80.69 265 LYS A N 1
ATOM 2007 C CA . LYS A 1 265 ? -20.047 -1.699 10.805 1 80.69 265 LYS A CA 1
ATOM 2008 C C . LYS A 1 265 ? -20.656 -0.314 10.992 1 80.69 265 LYS A C 1
ATOM 2010 O O . LYS A 1 265 ? -20.266 0.426 11.898 1 80.69 265 LYS A O 1
ATOM 2015 N N . LEU A 1 266 ? -21.531 -0.03 10.164 1 79.06 266 LEU A N 1
ATOM 2016 C CA . LEU A 1 266 ? -22.219 1.258 10.281 1 79.06 266 LEU A CA 1
ATOM 2017 C C . LEU A 1 266 ? -22.953 1.369 11.609 1 79.06 266 LEU A C 1
ATOM 2019 O O . LEU A 1 266 ? -23.016 2.447 12.203 1 79.06 266 LEU A O 1
ATOM 2023 N N . LYS A 1 267 ? -23.438 0.207 12.055 1 78.81 267 LYS A N 1
ATOM 2024 C CA . LYS A 1 267 ? -24.172 0.189 13.32 1 78.81 267 LYS A CA 1
ATOM 2025 C C . LYS A 1 267 ? -23.219 0.402 14.5 1 78.81 267 LYS A C 1
ATOM 2027 O O . LYS A 1 267 ? -23.656 0.813 15.578 1 78.81 267 LYS A O 1
ATOM 2032 N N . GLN A 1 268 ? -22 0.164 14.25 1 78.75 268 GLN A N 1
ATOM 2033 C CA . GLN A 1 268 ? -21.031 0.222 15.336 1 78.75 268 GLN A CA 1
ATOM 2034 C C . GLN A 1 268 ? -20.375 1.6 15.414 1 78.75 268 GLN A C 1
ATOM 2036 O O . GLN A 1 268 ? -19.562 1.857 16.312 1 78.75 268 GLN A O 1
ATOM 2041 N N . ILE A 1 269 ? -20.703 2.459 14.516 1 78.69 269 ILE A N 1
ATOM 2042 C CA . ILE A 1 269 ? -20.125 3.801 14.562 1 78.69 269 ILE A CA 1
ATOM 2043 C C . ILE A 1 269 ? -20.609 4.523 15.82 1 78.69 269 ILE A C 1
ATOM 2045 O O . ILE A 1 269 ? -21.812 4.57 16.094 1 78.69 269 ILE A O 1
ATOM 2049 N N . PRO A 1 270 ? -19.578 5.016 16.562 1 77.25 270 PRO A N 1
ATOM 2050 C CA . PRO A 1 270 ? -19.984 5.766 17.75 1 77.25 270 PRO A CA 1
ATOM 2051 C C . PRO A 1 270 ? -20.922 6.926 17.422 1 77.25 270 PRO A C 1
ATOM 2053 O O . PRO A 1 270 ? -20.797 7.555 16.375 1 77.25 270 PRO A O 1
ATOM 2056 N N . ASN A 1 271 ? -21.844 7.191 18.359 1 77.5 271 ASN A N 1
ATOM 2057 C CA . ASN A 1 271 ? -22.891 8.188 18.156 1 77.5 271 ASN A CA 1
ATOM 2058 C C . ASN A 1 271 ? -22.312 9.562 17.859 1 77.5 271 ASN A C 1
ATOM 2060 O O . ASN A 1 271 ? -22.844 10.312 17.047 1 77.5 271 ASN A O 1
ATOM 2064 N N . ASP A 1 272 ? -21.219 9.844 18.484 1 75.12 272 ASP A N 1
ATOM 2065 C CA . ASP A 1 272 ? -20.609 11.164 18.297 1 75.12 272 ASP A CA 1
ATOM 2066 C C . ASP A 1 272 ? -20.125 11.352 16.859 1 75.12 272 ASP A C 1
ATOM 2068 O O . ASP A 1 272 ? -20.172 12.461 16.328 1 75.12 272 ASP A O 1
ATOM 2072 N N . VAL A 1 273 ? -19.734 10.312 16.328 1 76.56 273 VAL A N 1
ATOM 2073 C CA . VAL A 1 273 ? -19.297 10.352 14.93 1 76.56 273 VAL A CA 1
ATOM 2074 C C . VAL A 1 273 ? -20.516 10.289 14.008 1 76.56 273 VAL A C 1
ATOM 2076 O O . VAL A 1 273 ? -20.625 11.07 13.055 1 76.56 273 VAL A O 1
ATOM 2079 N N . ARG A 1 274 ? -21.438 9.508 14.375 1 76.12 274 ARG A N 1
ATOM 2080 C CA . ARG A 1 274 ? -22.641 9.312 13.586 1 76.12 274 ARG A CA 1
ATOM 2081 C C . ARG A 1 274 ? -23.422 10.617 13.445 1 76.12 274 ARG A C 1
ATOM 2083 O O . ARG A 1 274 ? -23.969 10.906 12.383 1 76.12 274 ARG A O 1
ATOM 2090 N N . ASN A 1 275 ? -23.359 11.336 14.477 1 78.06 275 ASN A N 1
ATOM 2091 C CA . ASN A 1 275 ? -24.156 12.555 14.523 1 78.06 275 ASN A CA 1
ATOM 2092 C C . ASN A 1 275 ? -23.578 13.625 13.602 1 78.06 275 ASN A C 1
ATOM 2094 O O . ASN A 1 275 ? -24.281 14.586 13.258 1 78.06 275 ASN A O 1
ATOM 2098 N N . THR A 1 276 ? -22.391 13.383 13.25 1 76.19 276 THR A N 1
ATOM 2099 C CA . THR A 1 276 ? -21.797 14.367 12.352 1 76.19 276 THR A CA 1
ATOM 2100 C C . THR A 1 276 ? -22.172 14.086 10.906 1 76.19 276 THR A C 1
ATOM 2102 O O . THR A 1 276 ? -22 14.93 10.031 1 76.19 276 THR A O 1
ATOM 2105 N N . TYR A 1 277 ? -22.719 12.906 10.805 1 75.69 277 TYR A N 1
ATOM 2106 C CA . TYR A 1 277 ? -23.172 12.523 9.477 1 75.69 277 TYR A CA 1
ATOM 2107 C C . TYR A 1 277 ? -24.656 12.852 9.297 1 75.69 277 TYR A C 1
ATOM 2109 O O . TYR A 1 277 ? -25.375 13.047 10.281 1 75.69 277 TYR A O 1
ATOM 2117 N N . CYS A 1 278 ? -25.016 13.016 8.047 1 69.62 278 CYS A N 1
ATOM 2118 C CA . CYS A 1 278 ? -26.406 13.32 7.77 1 69.62 278 CYS A CA 1
ATOM 2119 C C . CYS A 1 278 ? -27.312 12.148 8.156 1 69.62 278 CYS A C 1
ATOM 2121 O O . CYS A 1 278 ? -26.844 11.016 8.289 1 69.62 278 CYS A O 1
ATOM 2123 N N . GLU A 1 279 ? -28.516 12.383 8.531 1 65.75 279 GLU A N 1
ATOM 2124 C CA . GLU A 1 279 ? -29.5 11.414 9.016 1 65.75 279 GLU A CA 1
ATOM 2125 C C . GLU A 1 279 ? -29.609 10.219 8.078 1 65.75 279 GLU A C 1
ATOM 2127 O O . GLU A 1 279 ? -29.75 9.078 8.531 1 65.75 279 GLU A O 1
ATOM 2132 N N . HIS A 1 280 ? -29.359 10.57 6.75 1 73.31 280 HIS A N 1
ATOM 2133 C CA . HIS A 1 280 ? -29.547 9.469 5.816 1 73.31 280 HIS A CA 1
ATOM 2134 C C . HIS A 1 280 ? -28.203 8.969 5.273 1 73.31 280 HIS A C 1
ATOM 2136 O O . HIS A 1 280 ? -28.141 8.422 4.168 1 73.31 280 HIS A O 1
ATOM 2142 N N . TYR A 1 281 ? -27.297 9.148 6.191 1 76.44 281 TYR A N 1
ATOM 2143 C CA . TYR A 1 281 ? -25.953 8.797 5.727 1 76.44 281 TYR A CA 1
ATOM 2144 C C . TYR A 1 281 ? -25.859 7.297 5.461 1 76.44 281 TYR A C 1
ATOM 2146 O O . TYR A 1 281 ? -25.359 6.879 4.414 1 76.44 281 TYR A O 1
ATOM 2154 N N . GLU A 1 282 ? -26.391 6.504 6.406 1 76.12 282 GLU A N 1
ATOM 2155 C CA . GLU A 1 282 ? -26.297 5.051 6.281 1 76.12 282 GLU A CA 1
ATOM 2156 C C . GLU A 1 282 ? -27 4.562 5.016 1 76.12 282 GLU A C 1
ATOM 2158 O O . GLU A 1 282 ? -26.453 3.734 4.277 1 76.12 282 GLU A O 1
ATOM 2163 N N . GLN A 1 283 ? -28.109 5.125 4.848 1 76.31 283 GLN A N 1
ATOM 2164 C CA . GLN A 1 283 ? -28.875 4.727 3.672 1 76.31 283 GLN A CA 1
ATOM 2165 C C . GLN A 1 283 ? -28.188 5.168 2.389 1 76.31 283 GLN A C 1
ATOM 2167 O O . GLN A 1 283 ? -28.125 4.414 1.415 1 76.31 283 GLN A O 1
ATOM 2172 N N . LYS A 1 284 ? -27.703 6.352 2.49 1 72.88 284 LYS A N 1
ATOM 2173 C CA . LYS A 1 284 ? -27.016 6.879 1.317 1 72.88 284 LYS A CA 1
ATOM 2174 C C . LYS A 1 284 ? -25.75 6.082 1.026 1 72.88 284 LYS A C 1
ATOM 2176 O O . LYS A 1 284 ? -25.453 5.781 -0.131 1 72.88 284 LYS A O 1
ATOM 2181 N N . PHE A 1 285 ? -25.125 5.785 2.098 1 75.5 285 PHE A N 1
ATOM 2182 C CA . PHE A 1 285 ? -23.891 5.012 1.978 1 75.5 285 PHE A CA 1
ATOM 2183 C C . PHE A 1 285 ? -24.172 3.635 1.39 1 75.5 285 PHE A C 1
ATOM 2185 O O . PHE A 1 285 ? -23.484 3.197 0.465 1 75.5 285 PHE A O 1
ATOM 2192 N N . LEU A 1 286 ? -25.125 2.967 1.889 1 74.94 286 LEU A N 1
ATOM 2193 C CA . LEU A 1 286 ? -25.484 1.626 1.434 1 74.94 286 LEU A CA 1
ATOM 2194 C C . LEU A 1 286 ? -26 1.656 -0.001 1 74.94 286 LEU A C 1
ATOM 2196 O O . LEU A 1 286 ? -25.703 0.753 -0.789 1 74.94 286 LEU A O 1
ATOM 2200 N N . LYS A 1 287 ? -26.703 2.723 -0.258 1 71.88 287 LYS A N 1
ATOM 2201 C CA . LYS A 1 287 ? -27.203 2.865 -1.622 1 71.88 287 LYS A CA 1
ATOM 2202 C C . LYS A 1 287 ? -26.047 3.061 -2.611 1 71.88 287 LYS A C 1
ATOM 2204 O O . LYS A 1 287 ? -26.047 2.463 -3.688 1 71.88 287 LYS A O 1
ATOM 2209 N N . LEU A 1 288 ? -25.156 3.846 -2.168 1 68.44 288 LEU A N 1
ATOM 2210 C CA . LEU A 1 288 ? -24 4.09 -3.027 1 68.44 288 LEU A CA 1
ATOM 2211 C C . LEU A 1 288 ? -23.188 2.811 -3.223 1 68.44 288 LEU A C 1
ATOM 2213 O O . LEU A 1 288 ? -22.734 2.525 -4.332 1 68.44 288 LEU A O 1
ATOM 2217 N N . HIS A 1 289 ? -23.031 2.131 -2.18 1 71.75 289 HIS A N 1
ATOM 2218 C CA . HIS A 1 289 ? -22.297 0.872 -2.244 1 71.75 289 HIS A CA 1
ATOM 2219 C C . HIS A 1 289 ? -23.016 -0.142 -3.125 1 71.75 289 HIS A C 1
ATOM 2221 O O . HIS A 1 289 ? -22.391 -0.808 -3.953 1 71.75 289 HIS A O 1
ATOM 2227 N N . TYR A 1 290 ? -24.266 -0.168 -2.918 1 68.06 290 TYR A N 1
ATOM 2228 C CA . TYR A 1 290 ? -25.078 -1.077 -3.707 1 68.06 290 TYR A CA 1
ATOM 2229 C C . TYR A 1 290 ? -25.031 -0.714 -5.188 1 68.06 290 TYR A C 1
ATOM 2231 O O . TYR A 1 290 ? -24.859 -1.586 -6.039 1 68.06 290 TYR A O 1
ATOM 2239 N N . LEU A 1 291 ? -25.125 0.55 -5.391 1 64.44 291 LEU A N 1
ATOM 2240 C CA . LEU A 1 291 ? -25.109 1.03 -6.77 1 64.44 291 LEU A CA 1
ATOM 2241 C C . LEU A 1 291 ? -23.75 0.78 -7.41 1 64.44 291 LEU A C 1
ATOM 2243 O O . LEU A 1 291 ? -23.672 0.34 -8.562 1 64.44 291 LEU A O 1
ATOM 2247 N N . SER A 1 292 ? -22.734 1.046 -6.66 1 64.69 292 SER A N 1
ATOM 2248 C CA . SER A 1 292 ? -21.391 0.812 -7.168 1 64.69 292 SER A CA 1
ATOM 2249 C C . SER A 1 292 ? -21.172 -0.659 -7.508 1 64.69 292 SER A C 1
ATOM 2251 O O . SER A 1 292 ? -20.656 -0.984 -8.578 1 64.69 292 SER A O 1
ATOM 2253 N N . LEU A 1 293 ? -21.609 -1.525 -6.652 1 64.38 293 LEU A N 1
ATOM 2254 C CA . LEU A 1 293 ? -21.469 -2.961 -6.863 1 64.38 293 LEU A CA 1
ATOM 2255 C C . LEU A 1 293 ? -22.297 -3.426 -8.055 1 64.38 293 LEU A C 1
ATOM 2257 O O . LEU A 1 293 ? -21.844 -4.238 -8.859 1 64.38 293 LEU A O 1
ATOM 2261 N N . HIS A 1 294 ? -23.453 -2.893 -8.109 1 62.31 294 HIS A N 1
ATOM 2262 C CA . HIS A 1 294 ? -24.359 -3.348 -9.148 1 62.31 294 HIS A CA 1
ATOM 2263 C C . HIS A 1 294 ? -23.969 -2.783 -10.508 1 62.31 294 HIS A C 1
ATOM 2265 O O . HIS A 1 294 ? -24.141 -3.443 -11.539 1 62.31 294 HIS A O 1
ATOM 2271 N N . LEU A 1 295 ? -23.406 -1.614 -10.414 1 59.34 295 LEU A N 1
ATOM 2272 C CA . LEU A 1 295 ? -23.094 -0.956 -11.68 1 59.34 295 LEU A CA 1
ATOM 2273 C C . LEU A 1 295 ? -21.719 -1.353 -12.18 1 59.34 295 LEU A C 1
ATOM 2275 O O . LEU A 1 295 ? -21.469 -1.386 -13.391 1 59.34 295 LEU A O 1
ATOM 2279 N N . THR A 1 296 ? -20.891 -1.626 -11.297 1 60.56 296 THR A N 1
ATOM 2280 C CA . THR A 1 296 ? -19.5 -1.789 -11.727 1 60.56 296 THR A CA 1
ATOM 2281 C C . THR A 1 296 ? -19.062 -3.244 -11.602 1 60.56 296 THR A C 1
ATOM 2283 O O . THR A 1 296 ? -18.125 -3.68 -12.281 1 60.56 296 THR A O 1
ATOM 2286 N N . ALA A 1 297 ? -19.797 -4 -10.773 1 65 297 ALA A N 1
ATOM 2287 C CA . ALA A 1 297 ? -19.359 -5.371 -10.539 1 65 297 ALA A CA 1
ATOM 2288 C C . ALA A 1 297 ? -19.812 -6.297 -11.664 1 65 297 ALA A C 1
ATOM 2290 O O . ALA A 1 297 ? -20.953 -6.203 -12.125 1 65 297 ALA A O 1
ATOM 2291 N N . MET A 1 298 ? -18.906 -7.035 -12.227 1 65.94 298 MET A N 1
ATOM 2292 C CA . MET A 1 298 ? -19.203 -8.047 -13.234 1 65.94 298 MET A CA 1
ATOM 2293 C C . MET A 1 298 ? -19.906 -9.25 -12.602 1 65.94 298 MET A C 1
ATOM 2295 O O . MET A 1 298 ? -19.656 -9.57 -11.438 1 65.94 298 MET A O 1
ATOM 2299 N N . PRO A 1 299 ? -20.844 -9.797 -13.414 1 65 299 PRO A N 1
ATOM 2300 C CA . PRO A 1 299 ? -21.531 -10.961 -12.859 1 65 299 PRO A CA 1
ATOM 2301 C C . PRO A 1 299 ? -20.594 -12.125 -12.562 1 65 299 PRO A C 1
ATOM 2303 O O . PRO A 1 299 ? -19.516 -12.219 -13.156 1 65 299 PRO A O 1
ATOM 2306 N N . GLN A 1 300 ? -20.969 -12.898 -11.625 1 66.62 300 GLN A N 1
ATOM 2307 C CA . GLN A 1 300 ? -20.219 -14.078 -11.219 1 66.62 300 GLN A CA 1
ATOM 2308 C C . GLN A 1 300 ? -19.938 -15 -12.406 1 66.62 300 GLN A C 1
ATOM 2310 O O . GLN A 1 300 ? -18.922 -15.688 -12.445 1 66.62 300 GLN A O 1
ATOM 2315 N N . SER A 1 301 ? -20.844 -15.031 -13.32 1 68.56 301 SER A N 1
ATOM 2316 C CA . SER A 1 301 ? -20.719 -15.914 -14.477 1 68.56 301 SER A CA 1
ATOM 2317 C C . SER A 1 301 ? -19.516 -15.555 -15.328 1 68.56 301 SER A C 1
ATOM 2319 O O . SER A 1 301 ? -19.078 -16.344 -16.172 1 68.56 301 SER A O 1
ATOM 2321 N N . ARG A 1 302 ? -18.969 -14.43 -14.977 1 73.88 302 ARG A N 1
ATOM 2322 C CA . ARG A 1 302 ? -17.859 -14 -15.82 1 73.88 302 ARG A CA 1
ATOM 2323 C C . ARG A 1 302 ? -16.531 -14.125 -15.094 1 73.88 302 ARG A C 1
ATOM 2325 O O . ARG A 1 302 ? -15.508 -13.594 -15.547 1 73.88 302 ARG A O 1
ATOM 2332 N N . THR A 1 303 ? -16.609 -14.906 -13.977 1 79.56 303 THR A N 1
ATOM 2333 C CA . THR A 1 303 ? -15.391 -15.094 -13.203 1 79.56 303 THR A CA 1
ATOM 2334 C C . THR A 1 303 ? -14.344 -15.844 -14.023 1 79.56 303 THR A C 1
ATOM 2336 O O . THR A 1 303 ? -13.148 -15.758 -13.734 1 79.56 303 THR A O 1
ATOM 2339 N N . PHE A 1 304 ? -14.828 -16.531 -15.055 1 82.56 304 PHE A N 1
ATOM 2340 C CA . PHE A 1 304 ? -13.922 -17.297 -15.898 1 82.56 304 PHE A CA 1
ATOM 2341 C C . PHE A 1 304 ? -12.883 -16.375 -16.531 1 82.56 304 PHE A C 1
ATOM 2343 O O . PHE A 1 304 ? -11.766 -16.812 -16.844 1 82.56 304 PHE A O 1
ATOM 2350 N N . GLN A 1 305 ? -13.188 -15.133 -16.688 1 83.81 305 GLN A N 1
ATOM 2351 C CA . GLN A 1 305 ? -12.242 -14.195 -17.266 1 83.81 305 GLN A CA 1
ATOM 2352 C C . GLN A 1 305 ? -11.008 -14.039 -16.391 1 83.81 305 GLN A C 1
ATOM 2354 O O . GLN A 1 305 ? -9.891 -13.914 -16.891 1 83.81 305 GLN A O 1
ATOM 2359 N N . VAL A 1 306 ? -11.281 -14.023 -15.117 1 89 306 VAL A N 1
ATOM 2360 C CA . VAL A 1 306 ? -10.172 -13.898 -14.172 1 89 306 VAL A CA 1
ATOM 2361 C C . VAL A 1 306 ? -9.352 -15.188 -14.164 1 89 306 VAL A C 1
ATOM 2363 O O . VAL A 1 306 ? -8.125 -15.141 -14.203 1 89 306 VAL A O 1
ATOM 2366 N N . VAL A 1 307 ? -10.039 -16.297 -14.211 1 93.25 307 VAL A N 1
ATOM 2367 C CA . VAL A 1 307 ? -9.375 -17.594 -14.195 1 93.25 307 VAL A CA 1
ATOM 2368 C C . VAL A 1 307 ? -8.578 -17.797 -15.484 1 93.25 307 VAL A C 1
ATOM 2370 O O . VAL A 1 307 ? -7.473 -18.328 -15.461 1 93.25 307 VAL A O 1
ATOM 2373 N N . ASP A 1 308 ? -9.109 -17.281 -16.594 1 91 308 ASP A N 1
ATOM 2374 C CA . ASP A 1 308 ? -8.391 -17.297 -17.875 1 91 308 ASP A CA 1
ATOM 2375 C C . ASP A 1 308 ? -7.078 -16.531 -17.766 1 91 308 ASP A C 1
ATOM 2377 O O . ASP A 1 308 ? -6.051 -16.984 -18.281 1 91 308 ASP A O 1
ATOM 2381 N N . ALA A 1 309 ? -7.172 -15.398 -17.156 1 90.56 309 ALA A N 1
ATOM 2382 C CA . ALA A 1 309 ? -5.984 -14.562 -16.984 1 90.56 309 ALA A CA 1
ATOM 2383 C C . ALA A 1 309 ? -4.941 -15.25 -16.125 1 90.56 309 ALA A C 1
ATOM 2385 O O . ALA A 1 309 ? -3.746 -15.219 -16.422 1 90.56 309 ALA A O 1
ATOM 2386 N N . ILE A 1 310 ? -5.453 -15.883 -15.055 1 95.81 310 ILE A N 1
ATOM 2387 C CA . ILE A 1 310 ? -4.543 -16.594 -14.164 1 95.81 310 ILE A CA 1
ATOM 2388 C C . ILE A 1 310 ? -3.881 -17.75 -14.922 1 95.81 310 ILE A C 1
ATOM 2390 O O . ILE A 1 310 ? -2.672 -17.953 -14.805 1 95.81 310 ILE A O 1
ATOM 2394 N N . GLU A 1 311 ? -4.645 -18.469 -15.664 1 95.5 311 GLU A N 1
ATOM 2395 C CA . GLU A 1 311 ? -4.125 -19.562 -16.469 1 95.5 311 GLU A CA 1
ATOM 2396 C C . GLU A 1 311 ? -3.066 -19.078 -17.453 1 95.5 311 GLU A C 1
ATOM 2398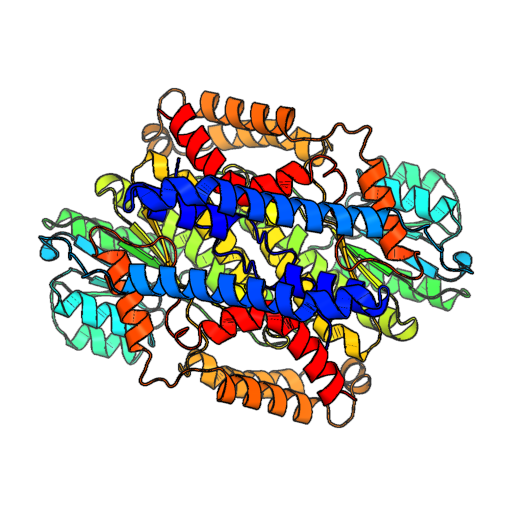 O O . GLU A 1 311 ? -2.002 -19.688 -17.578 1 95.5 311 GLU A O 1
ATOM 2403 N N . ASP A 1 312 ? -3.363 -18.016 -18.109 1 93.44 312 ASP A N 1
ATOM 2404 C CA . ASP A 1 312 ? -2.428 -17.453 -19.078 1 93.44 312 ASP A CA 1
ATOM 2405 C C . ASP A 1 312 ? -1.121 -17.047 -18.391 1 93.44 312 ASP A C 1
ATOM 2407 O O . ASP A 1 312 ? -0.036 -17.344 -18.906 1 93.44 312 ASP A O 1
ATOM 2411 N N . ALA A 1 313 ? -1.264 -16.422 -17.297 1 95.19 313 ALA A N 1
ATOM 2412 C CA . ALA A 1 313 ? -0.087 -15.977 -16.562 1 95.19 313 ALA A CA 1
ATOM 2413 C C . ALA A 1 313 ? 0.775 -17.156 -16.125 1 95.19 313 ALA A C 1
ATOM 2415 O O . ALA A 1 313 ? 2.006 -17.078 -16.141 1 95.19 313 ALA A O 1
ATOM 2416 N N . CYS A 1 314 ? 0.187 -18.25 -15.852 1 97.44 314 CYS A N 1
ATOM 2417 C CA . CYS A 1 314 ? 0.902 -19.422 -15.359 1 97.44 314 CYS A CA 1
ATOM 2418 C C . CYS A 1 314 ? 1.516 -20.219 -16.516 1 97.44 314 CYS A C 1
ATOM 2420 O O . CYS A 1 314 ? 2.637 -20.719 -16.406 1 97.44 314 CYS A O 1
ATOM 2422 N N . PHE A 1 315 ? 0.785 -20.266 -17.672 1 96.25 315 PHE A N 1
ATOM 2423 C CA . PHE A 1 315 ? 1.164 -21.359 -18.562 1 96.25 315 PHE A CA 1
ATOM 2424 C C . PHE A 1 315 ? 1.385 -20.844 -19.984 1 96.25 315 PHE A C 1
ATOM 2426 O O . PHE A 1 315 ? 1.747 -21.594 -20.875 1 96.25 315 PHE A O 1
ATOM 2433 N N . ASP A 1 316 ? 1.143 -19.562 -20.203 1 93.31 316 ASP A N 1
ATOM 2434 C CA . ASP A 1 316 ? 1.432 -19.031 -21.531 1 93.31 316 ASP A CA 1
ATOM 2435 C C . ASP A 1 316 ? 2.932 -18.844 -21.734 1 93.31 316 ASP A C 1
ATOM 2437 O O . ASP A 1 316 ? 3.645 -18.453 -20.797 1 93.31 316 ASP A O 1
ATOM 2441 N N . LYS A 1 317 ? 3.396 -19.094 -22.906 1 90.56 317 LYS A N 1
ATOM 2442 C CA . LYS A 1 317 ? 4.812 -18.906 -23.234 1 90.56 317 LYS A CA 1
ATOM 2443 C C . LYS A 1 317 ? 5.223 -17.438 -23.109 1 90.56 317 LYS A C 1
ATOM 2445 O O . LYS A 1 317 ? 6.355 -17.141 -22.734 1 90.56 317 LYS A O 1
ATOM 2450 N N . ASP A 1 318 ? 4.285 -16.594 -23.469 1 86.88 318 ASP A N 1
ATOM 2451 C CA . ASP A 1 318 ? 4.539 -15.156 -23.422 1 86.88 318 ASP A CA 1
ATOM 2452 C C . ASP A 1 318 ? 3.502 -14.438 -22.562 1 86.88 318 ASP A C 1
ATOM 2454 O O . ASP A 1 318 ? 2.697 -13.656 -23.078 1 86.88 318 ASP A O 1
ATOM 2458 N N . PRO A 1 319 ? 3.607 -14.625 -21.266 1 90.25 319 PRO A N 1
ATOM 2459 C CA . PRO A 1 319 ? 2.619 -13.992 -20.391 1 90.25 319 PRO A CA 1
ATOM 2460 C C . PRO A 1 319 ? 2.793 -12.477 -20.312 1 90.25 319 PRO A C 1
ATOM 2462 O O . PRO A 1 319 ? 3.861 -11.953 -20.641 1 90.25 319 PRO A O 1
ATOM 2465 N N . GLN A 1 320 ? 1.699 -11.844 -19.938 1 83.06 320 GLN A N 1
ATOM 2466 C CA . GLN A 1 320 ? 1.731 -10.406 -19.703 1 83.06 320 GLN A CA 1
ATOM 2467 C C . GLN A 1 320 ? 2.156 -10.086 -18.281 1 83.06 320 GLN A C 1
ATOM 2469 O O . GLN A 1 320 ? 2.002 -10.914 -17.375 1 83.06 320 GLN A O 1
ATOM 2474 N N . ASP A 1 321 ? 2.701 -8.93 -18.141 1 81.94 321 ASP A N 1
ATOM 2475 C CA . ASP A 1 321 ? 3.062 -8.5 -16.797 1 81.94 321 ASP A CA 1
ATOM 2476 C C . ASP A 1 321 ? 1.818 -8.219 -15.961 1 81.94 321 ASP A C 1
ATOM 2478 O O . ASP A 1 321 ? 1.798 -8.508 -14.758 1 81.94 321 ASP A O 1
ATOM 2482 N N . THR A 1 322 ? 0.873 -7.629 -16.656 1 83.81 322 THR A N 1
ATOM 2483 C CA . THR A 1 322 ? -0.357 -7.242 -15.969 1 83.81 322 THR A CA 1
ATOM 2484 C C . THR A 1 322 ? -1.58 -7.648 -16.797 1 83.81 322 THR A C 1
ATOM 2486 O O . THR A 1 322 ? -1.644 -7.383 -17.984 1 83.81 322 THR A O 1
ATOM 2489 N N . TYR A 1 323 ? -2.523 -8.398 -16.172 1 82.44 323 TYR A N 1
ATOM 2490 C CA . TYR A 1 323 ? -3.82 -8.758 -16.734 1 82.44 323 TYR A CA 1
ATOM 2491 C C . TYR A 1 323 ? -4.941 -7.973 -16.062 1 82.44 323 TYR A C 1
ATOM 2493 O O . TYR A 1 323 ? -4.996 -7.875 -14.836 1 82.44 323 TYR A O 1
ATOM 2501 N N . ILE A 1 324 ? -5.812 -7.402 -16.781 1 78.06 324 ILE A N 1
ATOM 2502 C CA . ILE A 1 324 ? -6.961 -6.68 -16.25 1 78.06 324 ILE A CA 1
ATOM 2503 C C . ILE A 1 324 ? -8.25 -7.297 -16.781 1 78.06 324 ILE A C 1
ATOM 2505 O O . ILE A 1 324 ? -8.906 -6.723 -17.656 1 78.06 324 ILE A O 1
ATOM 2509 N N . PRO A 1 325 ? -8.539 -8.484 -16.25 1 77.44 325 PRO A N 1
ATOM 2510 C CA . PRO A 1 325 ? -9.766 -9.117 -16.734 1 77.44 325 PRO A CA 1
ATOM 2511 C C . PRO A 1 325 ? -11.016 -8.336 -16.359 1 77.44 325 PRO A C 1
ATOM 2513 O O . PRO A 1 325 ? -11.094 -7.75 -15.273 1 77.44 325 PRO A O 1
ATOM 2516 N N . GLY A 1 326 ? -12.164 -8.516 -17.25 1 59.88 326 GLY A N 1
ATOM 2517 C CA . GLY A 1 326 ? -13.43 -7.832 -17.031 1 59.88 326 GLY A CA 1
ATOM 2518 C C . GLY A 1 326 ? -13.453 -6.426 -17.609 1 59.88 326 GLY A C 1
ATOM 2519 O O . GLY A 1 326 ? -14.477 -5.742 -17.547 1 59.88 326 GLY A O 1
ATOM 2520 N N . GLU A 1 327 ? -12.445 -5.824 -17.859 1 53.62 327 GLU A N 1
ATOM 2521 C CA . GLU A 1 327 ? -12.453 -4.484 -18.438 1 53.62 327 GLU A CA 1
ATOM 2522 C C . GLU A 1 327 ? -12.977 -4.504 -19.875 1 53.62 327 GLU A C 1
ATOM 2524 O O . GLU A 1 327 ? -12.195 -4.48 -20.828 1 53.62 327 GLU A O 1
ATOM 2529 N N . GLY A 1 328 ? -13.586 -5.5 -20.359 1 41.38 328 GLY A N 1
ATOM 2530 C CA . GLY A 1 328 ? -14.195 -4.973 -21.562 1 41.38 328 GLY A CA 1
ATOM 2531 C C . GLY A 1 328 ? -14.367 -3.465 -21.531 1 41.38 328 GLY A C 1
ATOM 2532 O O . GLY A 1 328 ? -14.484 -2.828 -22.594 1 41.38 328 GLY A O 1
ATOM 2533 N N . SER A 1 329 ? -14.953 -3.018 -20.531 1 35.25 329 SER A N 1
ATOM 2534 C CA . SER A 1 329 ? -15.133 -1.572 -20.438 1 35.25 329 SER A CA 1
ATOM 2535 C C . SER A 1 329 ? -13.797 -0.869 -20.188 1 35.25 329 SER A C 1
ATOM 2537 O O . SER A 1 329 ? -13.445 -0.585 -19.047 1 35.25 329 SER A O 1
ATOM 2539 N N . LYS A 1 330 ? -12.711 -1.404 -20.422 1 39.03 330 LYS A N 1
ATOM 2540 C CA . LYS A 1 330 ? -11.375 -0.836 -20.547 1 39.03 330 LYS A CA 1
ATOM 2541 C C . LYS A 1 330 ? -11.438 0.652 -20.875 1 39.03 330 LYS A C 1
ATOM 2543 O O . LYS A 1 330 ? -10.484 1.392 -20.609 1 39.03 330 LYS A O 1
ATOM 2548 N N . PHE A 1 331 ? -12.305 0.721 -21.75 1 33.69 331 PHE A N 1
ATOM 2549 C CA . PHE A 1 331 ? -12.703 2.098 -22 1 33.69 331 PHE A CA 1
ATOM 2550 C C . PHE A 1 331 ? -12.984 2.84 -20.703 1 33.69 331 PHE A C 1
ATOM 2552 O O . PHE A 1 331 ? -12.672 4.027 -20.578 1 33.69 331 PHE A O 1
ATOM 2559 N N . THR A 1 332 ? -13.578 2.08 -19.891 1 34.22 332 THR A N 1
ATOM 2560 C CA . THR A 1 332 ? -13.984 2.711 -18.641 1 34.22 332 THR A CA 1
ATOM 2561 C C . THR A 1 332 ? -12.789 2.881 -17.703 1 34.22 332 THR A C 1
ATOM 2563 O O . THR A 1 332 ? -12.773 3.795 -16.875 1 34.22 332 THR A O 1
ATOM 2566 N N . SER A 1 333 ? -11.93 1.943 -17.688 1 36.41 333 SER A N 1
ATOM 2567 C CA . SER A 1 333 ? -10.75 2.121 -16.844 1 36.41 333 SER A CA 1
ATOM 2568 C C . SER A 1 333 ? -9.93 3.328 -17.297 1 36.41 333 SER A C 1
ATOM 2570 O O . SER A 1 333 ? -9.383 4.055 -16.453 1 36.41 333 SER A O 1
ATOM 2572 N N . SER A 1 334 ? -9.773 3.326 -18.578 1 34.84 334 SER A N 1
ATOM 2573 C CA . SER A 1 334 ? -9.195 4.543 -19.125 1 34.84 334 SER A CA 1
ATOM 2574 C C . SER A 1 334 ? -10.07 5.758 -18.828 1 34.84 334 SER A C 1
ATOM 2576 O O . SER A 1 334 ? -9.578 6.887 -18.812 1 34.84 334 SER A O 1
ATOM 2578 N N . ILE A 1 335 ? -11.344 5.445 -18.891 1 34 335 ILE A N 1
ATOM 2579 C CA . ILE A 1 335 ? -12.266 6.508 -18.5 1 34 335 ILE A CA 1
ATOM 2580 C C . ILE A 1 335 ? -12.117 6.816 -17.016 1 34 335 ILE A C 1
ATOM 2582 O O . ILE A 1 335 ? -12.258 7.965 -16.594 1 34 335 ILE A O 1
ATOM 2586 N N . LYS A 1 336 ? -11.797 5.801 -16.359 1 35.12 336 LYS A N 1
ATOM 2587 C CA . LYS A 1 336 ? -11.609 5.902 -14.922 1 35.12 336 LYS A CA 1
ATOM 2588 C C . LYS A 1 336 ? -10.391 6.754 -14.586 1 35.12 336 LYS A C 1
ATOM 2590 O O . LYS A 1 336 ? -10.359 7.414 -13.547 1 35.12 336 LYS A O 1
ATOM 2595 N N . ASP A 1 337 ? -9.453 6.562 -15.367 1 34.19 337 ASP A N 1
ATOM 2596 C CA . ASP A 1 337 ? -8.367 7.531 -15.227 1 34.19 337 ASP A CA 1
ATOM 2597 C C . ASP A 1 337 ? -8.867 8.953 -15.445 1 34.19 337 ASP A C 1
ATOM 2599 O O . ASP A 1 337 ? -8.219 9.922 -15.047 1 34.19 337 ASP A O 1
ATOM 2603 N N . ILE A 1 338 ? -9.914 8.914 -16.234 1 31.36 338 ILE A N 1
ATOM 2604 C CA . ILE A 1 338 ? -10.625 10.156 -16.516 1 31.36 338 ILE A CA 1
ATOM 2605 C C . ILE A 1 338 ? -11.727 10.359 -15.484 1 31.36 338 ILE A C 1
ATOM 2607 O O . ILE A 1 338 ? -12.18 11.484 -15.258 1 31.36 338 ILE A O 1
ATOM 2611 N N . LEU A 1 339 ? -12.133 9.305 -14.875 1 32.44 339 LEU A N 1
ATOM 2612 C CA . LEU A 1 339 ? -13.297 9.258 -14 1 32.44 339 LEU A CA 1
ATOM 2613 C C . LEU A 1 339 ? -13 9.922 -12.656 1 32.44 339 LEU A C 1
ATOM 2615 O O . LEU A 1 339 ? -13.922 10.359 -11.953 1 32.44 339 LEU A O 1
ATOM 2619 N N . PRO A 1 340 ? -11.922 9.75 -12.102 1 33.59 340 PRO A N 1
ATOM 2620 C CA . PRO A 1 340 ? -11.891 10.633 -10.938 1 33.59 340 PRO A CA 1
ATOM 2621 C C . PRO A 1 340 ? -12.422 12.031 -11.234 1 33.59 340 PRO A C 1
ATOM 2623 O O . PRO A 1 340 ? -13.039 12.656 -10.367 1 33.59 340 PRO A O 1
ATOM 2626 N N . PHE A 1 341 ? -12.273 12.391 -12.391 1 30.42 341 PHE A N 1
ATOM 2627 C CA . PHE A 1 341 ? -12.945 13.609 -12.82 1 30.42 341 PHE A CA 1
ATOM 2628 C C . PHE A 1 341 ? -14.461 13.414 -12.82 1 30.42 341 PHE A C 1
ATOM 2630 O O . PHE A 1 341 ? -15.203 14.289 -12.375 1 30.42 341 PHE A O 1
ATOM 2637 N N . LEU A 1 342 ? -14.898 12.344 -13.328 1 30.55 342 LEU A N 1
ATOM 2638 C CA . LEU A 1 342 ? -16.344 12.109 -13.391 1 30.55 342 LEU A CA 1
ATOM 2639 C C . LEU A 1 342 ? -16.891 11.766 -12.008 1 30.55 342 LEU A C 1
ATOM 2641 O O . LEU A 1 342 ? -18.016 12.164 -11.664 1 30.55 342 LEU A O 1
ATOM 2645 N N . ALA A 1 343 ? -16.219 11.055 -11.305 1 33.03 343 ALA A N 1
ATOM 2646 C CA . ALA A 1 343 ? -16.734 10.719 -9.977 1 33.03 343 ALA A CA 1
ATOM 2647 C C . ALA A 1 343 ? -16.734 11.945 -9.062 1 33.03 343 ALA A C 1
ATOM 2649 O O . ALA A 1 343 ? -17.656 12.141 -8.281 1 33.03 343 ALA A O 1
ATOM 2650 N N . SER A 1 344 ? -15.609 12.711 -9.039 1 32.5 344 SER A N 1
ATOM 2651 C CA . SER A 1 344 ? -15.758 14.016 -8.414 1 32.5 344 SER A CA 1
ATOM 2652 C C . SER A 1 344 ? -16.984 14.758 -8.945 1 32.5 344 SER A C 1
ATOM 2654 O O . SER A 1 344 ? -17.688 15.43 -8.188 1 32.5 344 SER A O 1
ATOM 2656 N N . PHE A 1 345 ? -17.172 14.5 -10.156 1 31.42 345 PHE A N 1
ATOM 2657 C CA . PHE A 1 345 ? -18.375 15.078 -10.75 1 31.42 345 PHE A CA 1
ATOM 2658 C C . PHE A 1 345 ? -19.625 14.391 -10.211 1 31.42 345 PHE A C 1
ATOM 2660 O O . PHE A 1 345 ? -20.594 15.062 -9.867 1 31.42 345 PHE A O 1
ATOM 2667 N N . THR A 1 346 ? -19.578 13.125 -10.219 1 32.12 346 THR A N 1
ATOM 2668 C CA . THR A 1 346 ? -20.781 12.453 -9.773 1 32.12 346 THR A CA 1
ATOM 2669 C C . THR A 1 346 ? -21 12.633 -8.273 1 32.12 346 THR A C 1
ATOM 2671 O O . THR A 1 346 ? -22.125 12.766 -7.812 1 32.12 346 THR A O 1
ATOM 2674 N N . SER A 1 347 ? -19.969 12.547 -7.504 1 31.31 347 SER A N 1
ATOM 2675 C CA . SER A 1 347 ? -20.156 12.805 -6.078 1 31.31 347 SER A CA 1
ATOM 2676 C C . SER A 1 347 ? -20.641 14.227 -5.832 1 31.31 347 SER A C 1
ATOM 2678 O O . SER A 1 347 ? -21.469 14.469 -4.949 1 31.31 347 SER A O 1
ATOM 2680 N N . LYS A 1 348 ? -20.031 15.18 -6.527 1 32.34 348 LYS A N 1
ATOM 2681 C CA . LYS A 1 348 ? -20.625 16.516 -6.465 1 32.34 348 LYS A CA 1
ATOM 2682 C C . LYS A 1 348 ? -22.109 16.469 -6.836 1 32.34 348 LYS A C 1
ATOM 2684 O O . LYS A 1 348 ? -22.906 17.234 -6.297 1 32.34 348 LYS A O 1
ATOM 2689 N N . ILE A 1 349 ? -22.406 15.57 -7.711 1 29.03 349 ILE A N 1
ATOM 2690 C CA . ILE A 1 349 ? -23.812 15.469 -8.086 1 29.03 349 ILE A CA 1
ATOM 2691 C C . ILE A 1 349 ? -24.578 14.719 -7 1 29.03 349 ILE A C 1
ATOM 2693 O O . ILE A 1 349 ? -25.688 15.094 -6.645 1 29.03 349 ILE A O 1
ATOM 2697 N N . LEU A 1 350 ? -24 13.695 -6.605 1 30.11 350 LEU A N 1
ATOM 2698 C CA . LEU A 1 350 ? -24.812 12.898 -5.695 1 30.11 350 LEU A CA 1
ATOM 2699 C C . LEU A 1 350 ? -24.875 13.547 -4.316 1 30.11 350 LEU A C 1
ATOM 2701 O O . LEU A 1 350 ? -25.859 13.391 -3.592 1 30.11 350 LEU A O 1
ATOM 2705 N N . TYR A 1 351 ? -23.797 14.117 -3.896 1 32.06 351 TYR A N 1
ATOM 2706 C CA . TYR A 1 351 ? -23.875 14.711 -2.564 1 32.06 351 TYR A CA 1
ATOM 2707 C C . TYR A 1 351 ? -24.297 16.172 -2.637 1 32.06 351 TYR A C 1
ATOM 2709 O O . TYR A 1 351 ? -24.375 16.859 -1.61 1 32.06 351 TYR A O 1
ATOM 2717 N N . ARG A 1 352 ? -24.562 16.875 -3.701 1 27.78 352 ARG A N 1
ATOM 2718 C CA . ARG A 1 352 ? -25.422 18.062 -3.691 1 27.78 352 ARG A CA 1
ATOM 2719 C C . ARG A 1 352 ? -26.891 17.656 -3.51 1 27.78 352 ARG A C 1
ATOM 2721 O O . ARG A 1 352 ? -27.375 16.75 -4.18 1 27.78 352 ARG A O 1
ATOM 2728 N N . MET B 1 1 ? -17.312 17.359 -6.141 1 17.11 1 MET B N 1
ATOM 2729 C CA . MET B 1 1 ? -16.938 16.203 -6.938 1 17.11 1 MET B CA 1
ATOM 2730 C C . MET B 1 1 ? -15.445 16.234 -7.266 1 17.11 1 MET B C 1
ATOM 2732 O O . MET B 1 1 ? -15.008 17.031 -8.094 1 17.11 1 MET B O 1
ATOM 2736 N N . VAL B 1 2 ? -14.664 16.156 -6.277 1 17.67 2 VAL B N 1
ATOM 2737 C CA . VAL B 1 2 ? -13.289 16.625 -6.176 1 17.67 2 VAL B CA 1
ATOM 2738 C C . VAL B 1 2 ? -12.383 15.781 -7.059 1 17.67 2 VAL B C 1
ATOM 2740 O O . VAL B 1 2 ? -12.438 14.555 -7.016 1 17.67 2 VAL B O 1
ATOM 2743 N N . LEU B 1 3 ? -12.047 16.375 -8.094 1 22.02 3 LEU B N 1
ATOM 2744 C CA . LEU B 1 3 ? -11.062 15.969 -9.094 1 22.02 3 LEU B CA 1
ATOM 2745 C C . LEU B 1 3 ? -9.766 15.516 -8.438 1 22.02 3 LEU B C 1
ATOM 2747 O O . LEU B 1 3 ? -9.094 16.297 -7.77 1 22.02 3 LEU B O 1
ATOM 2751 N N . VAL B 1 4 ? -9.797 14.453 -7.816 1 22.28 4 VAL B N 1
ATOM 2752 C CA . VAL B 1 4 ? -8.492 14.023 -7.332 1 22.28 4 VAL B CA 1
ATOM 2753 C C . VAL B 1 4 ? -7.52 13.898 -8.5 1 22.28 4 VAL B C 1
ATOM 2755 O O . VAL B 1 4 ? -7.797 13.188 -9.477 1 22.28 4 VAL B O 1
ATOM 2758 N N . ARG B 1 5 ? -6.785 14.844 -8.664 1 23.03 5 ARG B N 1
ATOM 2759 C CA . ARG B 1 5 ? -5.691 15.031 -9.609 1 23.03 5 ARG B CA 1
ATOM 2760 C C . ARG B 1 5 ? -4.777 13.812 -9.641 1 23.03 5 ARG B C 1
ATOM 2762 O O . ARG B 1 5 ? -4.117 13.5 -8.648 1 23.03 5 ARG B O 1
ATOM 2769 N N . ARG B 1 6 ? -5.309 12.75 -10.258 1 25.38 6 ARG B N 1
ATOM 2770 C CA . ARG B 1 6 ? -4.582 11.5 -10.445 1 25.38 6 ARG B CA 1
ATOM 2771 C C . ARG B 1 6 ? -3.23 11.742 -11.109 1 25.38 6 ARG B C 1
ATOM 2773 O O . ARG B 1 6 ? -3.166 12.125 -12.273 1 25.38 6 ARG B O 1
ATOM 2780 N N . ARG B 1 7 ? -2.324 12.242 -10.43 1 24.7 7 ARG B N 1
ATOM 2781 C CA . ARG B 1 7 ? -0.944 12.445 -10.852 1 24.7 7 ARG B CA 1
ATOM 2782 C C . ARG B 1 7 ? -0.333 11.156 -11.383 1 24.7 7 ARG B C 1
ATOM 2784 O O . ARG B 1 7 ? 0.361 10.445 -10.656 1 24.7 7 ARG B O 1
ATOM 2791 N N . TRP B 1 8 ? -1.206 10.227 -11.953 1 24.22 8 TRP B N 1
ATOM 2792 C CA . TRP B 1 8 ? -0.704 8.953 -12.477 1 24.22 8 TRP B CA 1
ATOM 2793 C C . TRP B 1 8 ? 0.263 9.188 -13.633 1 24.22 8 TRP B C 1
ATOM 2795 O O . TRP B 1 8 ? 0.081 10.109 -14.43 1 24.22 8 TRP B O 1
ATOM 2805 N N . CYS B 1 9 ? 1.478 8.789 -13.586 1 24.94 9 CYS B N 1
ATOM 2806 C CA . CYS B 1 9 ? 2.564 8.906 -14.555 1 24.94 9 CYS B CA 1
ATOM 2807 C C . CYS B 1 9 ? 2.113 8.453 -15.938 1 24.94 9 CYS B C 1
ATOM 2809 O O . CYS B 1 9 ? 1.856 7.266 -16.156 1 24.94 9 CYS B O 1
ATOM 2811 N N . ALA B 1 10 ? 1.37 9.102 -16.688 1 26.72 10 ALA B N 1
ATOM 2812 C CA . ALA B 1 10 ? 0.896 9.172 -18.062 1 26.72 10 ALA B CA 1
ATOM 2813 C C . ALA B 1 10 ? 1.977 8.719 -19.047 1 26.72 10 ALA B C 1
ATOM 2815 O O . ALA B 1 10 ? 1.675 8.297 -20.156 1 26.72 10 ALA B O 1
ATOM 2816 N N . TRP B 1 11 ? 3.219 8.805 -18.688 1 27.28 11 TRP B N 1
ATOM 2817 C CA . TRP B 1 11 ? 4.27 8.828 -19.688 1 27.28 11 TRP B CA 1
ATOM 2818 C C . TRP B 1 11 ? 4.664 7.414 -20.109 1 27.28 11 TRP B C 1
ATOM 2820 O O . TRP B 1 11 ? 5.086 7.191 -21.25 1 27.28 11 TRP B O 1
ATOM 2830 N N . GLY B 1 12 ? 4.438 6.41 -19.234 1 27.38 12 GLY B N 1
ATOM 2831 C CA . GLY B 1 12 ? 5.137 5.18 -19.562 1 27.38 12 GLY B CA 1
ATOM 2832 C C . GLY B 1 12 ? 4.359 4.289 -20.516 1 27.38 12 GLY B C 1
ATOM 2833 O O . GLY B 1 12 ? 4.926 3.377 -21.125 1 27.38 12 GLY B O 1
ATOM 2834 N N . LEU B 1 13 ? 3.053 4.371 -20.531 1 28.77 13 LEU B N 1
ATOM 2835 C CA . LEU B 1 13 ? 2.361 3.455 -21.422 1 28.77 13 LEU B CA 1
ATOM 2836 C C . LEU B 1 13 ? 2.627 3.82 -22.891 1 28.77 13 LEU B C 1
ATOM 2838 O O . LEU B 1 13 ? 2.543 2.963 -23.766 1 28.77 13 LEU B O 1
ATOM 2842 N N . GLY B 1 14 ? 2.904 5.082 -23.094 1 28.97 14 GLY B N 1
ATOM 2843 C CA . GLY B 1 14 ? 3.184 5.426 -24.484 1 28.97 14 GLY B CA 1
ATOM 2844 C C . GLY B 1 14 ? 4.465 4.797 -25 1 28.97 14 GLY B C 1
ATOM 2845 O O . GLY B 1 14 ? 4.516 4.34 -26.156 1 28.97 14 GLY B O 1
ATOM 2846 N N . ALA B 1 15 ? 5.402 4.746 -24.031 1 30.73 15 ALA B N 1
ATOM 2847 C CA . ALA B 1 15 ? 6.691 4.383 -24.625 1 30.73 15 ALA B CA 1
ATOM 2848 C C . ALA B 1 15 ? 6.828 2.867 -24.75 1 30.73 15 ALA B C 1
ATOM 2850 O O . ALA B 1 15 ? 7.383 2.369 -25.734 1 30.73 15 ALA B O 1
ATOM 2851 N N . GLY B 1 16 ? 6.242 2.131 -23.891 1 30.17 16 GLY B N 1
ATOM 2852 C CA . GLY B 1 16 ? 6.402 0.694 -24.031 1 30.17 16 GLY B CA 1
ATOM 2853 C C . GLY B 1 16 ? 5.586 0.115 -25.172 1 30.17 16 GLY B C 1
ATOM 2854 O O . GLY B 1 16 ? 6.07 -0.737 -25.922 1 30.17 16 GLY B O 1
ATOM 2855 N N . ALA B 1 17 ? 4.316 0.492 -25.25 1 31.31 17 ALA B N 1
ATOM 2856 C CA . ALA B 1 17 ? 3.611 0.117 -26.484 1 31.31 17 ALA B CA 1
ATOM 2857 C C . ALA B 1 17 ? 4.367 0.596 -27.719 1 31.31 17 ALA B C 1
ATOM 2859 O O . ALA B 1 17 ? 4.43 -0.11 -28.719 1 31.31 17 ALA B O 1
ATOM 2860 N N . ALA B 1 18 ? 4.926 1.702 -27.406 1 32.72 18 ALA B N 1
ATOM 2861 C CA . ALA B 1 18 ? 5.699 2.182 -28.562 1 32.72 18 ALA B CA 1
ATOM 2862 C C . ALA B 1 18 ? 6.91 1.29 -28.812 1 32.72 18 ALA B C 1
ATOM 2864 O O . ALA B 1 18 ? 7.227 0.978 -29.969 1 32.72 18 ALA B O 1
ATOM 2865 N N . VAL B 1 19 ? 7.41 0.778 -27.719 1 32.84 19 VAL B N 1
ATOM 2866 C CA . VAL B 1 19 ? 8.586 -0.055 -27.938 1 32.84 19 VAL B CA 1
ATOM 2867 C C . VAL B 1 19 ? 8.164 -1.438 -28.422 1 32.84 19 VAL B C 1
ATOM 2869 O O . VAL B 1 19 ? 8.75 -1.981 -29.359 1 32.84 19 VAL B O 1
ATOM 2872 N N . ALA B 1 20 ? 7.191 -2.023 -27.812 1 32.09 20 ALA B N 1
ATOM 2873 C CA . ALA B 1 20 ? 6.758 -3.324 -28.312 1 32.09 20 ALA B CA 1
ATOM 2874 C C . ALA B 1 20 ? 6.215 -3.211 -29.734 1 32.09 20 ALA B C 1
ATOM 2876 O O . ALA B 1 20 ? 6.504 -4.055 -30.594 1 32.09 20 ALA B O 1
ATOM 2877 N N . LEU B 1 21 ? 5.422 -2.207 -29.906 1 34.16 21 LEU B N 1
ATOM 2878 C CA . LEU B 1 21 ? 5.023 -1.983 -31.281 1 34.16 21 LEU B CA 1
ATOM 2879 C C . LEU B 1 21 ? 6.242 -1.697 -32.156 1 34.16 21 LEU B C 1
ATOM 2881 O O . LEU B 1 21 ? 6.281 -2.1 -33.312 1 34.16 21 LEU B O 1
ATOM 2885 N N . ALA B 1 22 ? 7.168 -0.99 -31.578 1 35.66 22 ALA B N 1
ATOM 2886 C CA . ALA B 1 22 ? 8.359 -0.707 -32.375 1 35.66 22 ALA B CA 1
ATOM 2887 C C . ALA B 1 22 ? 9.094 -1.993 -32.75 1 35.66 22 ALA B C 1
ATOM 2889 O O . ALA B 1 22 ? 9.68 -2.096 -33.812 1 35.66 22 ALA B O 1
ATOM 2890 N N . ARG B 1 23 ? 9.172 -2.918 -31.844 1 34.75 23 ARG B N 1
ATOM 2891 C CA . ARG B 1 23 ? 9.875 -4.137 -32.219 1 34.75 23 ARG B CA 1
ATOM 2892 C C . ARG B 1 23 ? 9.141 -4.871 -33.344 1 34.75 23 ARG B C 1
ATOM 2894 O O . ARG B 1 23 ? 9.758 -5.523 -34.188 1 34.75 23 ARG B O 1
ATOM 2901 N N . TRP B 1 24 ? 7.852 -5.047 -33.281 1 35.47 24 TRP B N 1
ATOM 2902 C CA . TRP B 1 24 ? 7.23 -5.883 -34.312 1 35.47 24 TRP B CA 1
ATOM 2903 C C . TRP B 1 24 ? 6.918 -5.07 -35.562 1 35.47 24 TRP B C 1
ATOM 2905 O O . TRP B 1 24 ? 6.625 -5.637 -36.594 1 35.47 24 TRP B O 1
ATOM 2915 N N . TRP B 1 25 ? 6.426 -3.713 -35.469 1 35.62 25 TRP B N 1
ATOM 2916 C CA . TRP B 1 25 ? 6.105 -3.07 -36.75 1 35.62 25 TRP B CA 1
ATOM 2917 C C . TRP B 1 25 ? 7.168 -2.043 -37.125 1 35.62 25 TRP B C 1
ATOM 2919 O O . TRP B 1 25 ? 7.453 -1.126 -36.344 1 35.62 25 TRP B O 1
ATOM 2929 N N . PRO B 1 26 ? 8.008 -2.17 -38.188 1 35.91 26 PRO B N 1
ATOM 2930 C CA . PRO B 1 26 ? 8.984 -1.258 -38.781 1 35.91 26 PRO B CA 1
ATOM 2931 C C . PRO B 1 26 ? 8.508 0.195 -38.781 1 35.91 26 PRO B C 1
ATOM 2933 O O . PRO B 1 26 ? 9.289 1.102 -38.5 1 35.91 26 PRO B O 1
ATOM 2936 N N . PRO B 1 27 ? 7.371 0.472 -39.531 1 35 27 PRO B N 1
ATOM 2937 C CA . PRO B 1 27 ? 7 1.884 -39.656 1 35 27 PRO B CA 1
ATOM 2938 C C . PRO B 1 27 ? 6.656 2.531 -38.312 1 35 27 PRO B C 1
ATOM 2940 O O . PRO B 1 27 ? 6.559 3.758 -38.219 1 35 27 PRO B O 1
ATOM 2943 N N . LEU B 1 28 ? 6.242 1.895 -37.406 1 35.56 28 LEU B N 1
ATOM 2944 C CA . LEU B 1 28 ? 5.93 2.504 -36.125 1 35.56 28 LEU B CA 1
ATOM 2945 C C . LEU B 1 28 ? 7.203 2.924 -35.375 1 35.56 28 LEU B C 1
ATOM 2947 O O . LEU B 1 28 ? 7.141 3.576 -34.344 1 35.56 28 LEU B O 1
ATOM 2951 N N . THR B 1 29 ? 8.375 2.502 -35.656 1 36.5 29 THR B N 1
ATOM 2952 C CA . THR B 1 29 ? 9.656 3.127 -35.344 1 36.5 29 THR B CA 1
ATOM 2953 C C . THR B 1 29 ? 9.664 4.586 -35.812 1 36.5 29 THR B C 1
ATOM 2955 O O . THR B 1 29 ? 10.383 5.41 -35.219 1 36.5 29 THR B O 1
ATOM 2958 N N . ALA B 1 30 ? 9.016 4.805 -36.938 1 37.44 30 ALA B N 1
ATOM 2959 C CA . ALA B 1 30 ? 8.945 6.184 -37.406 1 37.44 30 ALA B CA 1
ATOM 2960 C C . ALA B 1 30 ? 8.055 7.031 -36.5 1 37.44 30 ALA B C 1
ATOM 2962 O O . ALA B 1 30 ? 8.172 8.258 -36.5 1 37.44 30 ALA B O 1
ATOM 2963 N N . ALA B 1 31 ? 7.039 6.426 -35.906 1 37.75 31 ALA B N 1
ATOM 2964 C CA . ALA B 1 31 ? 6.113 7.18 -35.062 1 37.75 31 ALA B CA 1
ATOM 2965 C C . ALA B 1 31 ? 6.648 7.32 -33.656 1 37.75 31 ALA B C 1
ATOM 2967 O O . ALA B 1 31 ? 6.051 8.016 -32.812 1 37.75 31 ALA B O 1
ATOM 2968 N N . LEU B 1 32 ? 7.699 6.68 -33.344 1 41.22 32 LEU B N 1
ATOM 2969 C CA . LEU B 1 32 ? 8.406 6.773 -32.062 1 41.22 32 LEU B CA 1
ATOM 2970 C C . LEU B 1 32 ? 8.805 8.219 -31.766 1 41.22 32 LEU B C 1
ATOM 2972 O O . LEU B 1 32 ? 8.664 8.688 -30.641 1 41.22 32 LEU B O 1
ATOM 2976 N N . PRO B 1 33 ? 9.305 8.789 -32.812 1 42.34 33 PRO B N 1
ATOM 2977 C CA . PRO B 1 33 ? 9.594 10.203 -32.531 1 42.34 33 PRO B CA 1
ATOM 2978 C C . PRO B 1 33 ? 8.352 10.992 -32.125 1 42.34 33 PRO B C 1
ATOM 2980 O O . PRO B 1 33 ? 8.43 11.867 -31.266 1 42.34 33 PRO B O 1
ATOM 2983 N N . LEU B 1 34 ? 7.289 10.508 -32.719 1 41.66 34 LEU B N 1
ATOM 2984 C CA . LEU B 1 34 ? 6.078 11.258 -32.406 1 41.66 34 LEU B CA 1
ATOM 2985 C C . LEU B 1 34 ? 5.543 10.914 -31.031 1 41.66 34 LEU B C 1
ATOM 2987 O O . LEU B 1 34 ? 5.098 11.797 -30.297 1 41.66 34 LEU B O 1
ATOM 2991 N N . LEU B 1 35 ? 5.582 9.648 -30.719 1 42.41 35 LEU B N 1
ATOM 2992 C CA . LEU B 1 35 ? 5.141 9.25 -29.375 1 42.41 35 LEU B CA 1
ATOM 2993 C C . LEU B 1 35 ? 6.066 9.812 -28.312 1 42.41 35 LEU B C 1
ATOM 2995 O O . LEU B 1 35 ? 5.609 10.219 -27.234 1 42.41 35 LEU B O 1
ATOM 2999 N N . GLY B 1 36 ? 7.328 9.781 -28.688 1 40.47 36 GLY B N 1
ATOM 3000 C CA . GLY B 1 36 ? 8.266 10.5 -27.828 1 40.47 36 GLY B CA 1
ATOM 3001 C C . GLY B 1 36 ? 7.941 11.977 -27.703 1 40.47 36 GLY B C 1
ATOM 3002 O O . GLY B 1 36 ? 8.016 12.531 -26.609 1 40.47 36 GLY B O 1
ATOM 3003 N N . LEU B 1 37 ? 7.527 12.43 -28.844 1 43.78 37 LEU B N 1
ATOM 3004 C CA . LEU B 1 37 ? 7.176 13.844 -28.844 1 43.78 37 LEU B CA 1
ATOM 3005 C C . LEU B 1 37 ? 5.91 14.086 -28.016 1 43.78 37 LEU B C 1
ATOM 3007 O O . LEU B 1 37 ? 5.816 15.078 -27.297 1 43.78 37 LEU B O 1
ATOM 3011 N N . VAL B 1 38 ? 5.074 13.164 -28.125 1 42.88 38 VAL B N 1
ATOM 3012 C CA . VAL B 1 38 ? 3.828 13.312 -27.391 1 42.88 38 VAL B CA 1
ATOM 3013 C C . VAL B 1 38 ? 4.094 13.117 -25.891 1 42.88 38 VAL B C 1
ATOM 3015 O O . VAL B 1 38 ? 3.568 13.859 -25.062 1 42.88 38 VAL B O 1
ATOM 3018 N N . ALA B 1 39 ? 4.91 12.164 -25.703 1 43.94 39 ALA B N 1
ATOM 3019 C CA . ALA B 1 39 ? 5.301 11.961 -24.312 1 43.94 39 ALA B CA 1
ATOM 3020 C C . ALA B 1 39 ? 6.062 13.164 -23.766 1 43.94 39 ALA B C 1
ATOM 3022 O O . ALA B 1 39 ? 5.828 13.594 -22.641 1 43.94 39 ALA B O 1
ATOM 3023 N N . LEU B 1 40 ? 6.84 13.609 -24.594 1 45.47 40 LEU B N 1
ATOM 3024 C CA . LEU B 1 40 ? 7.574 14.82 -24.219 1 45.47 40 LEU B CA 1
ATOM 3025 C C . LEU B 1 40 ? 6.625 16 -24.047 1 45.47 40 LEU B C 1
ATOM 3027 O O . LEU B 1 40 ? 6.789 16.812 -23.141 1 45.47 40 LEU B O 1
ATOM 3031 N N . ALA B 1 41 ? 5.781 15.992 -24.938 1 45.03 41 ALA B N 1
ATOM 3032 C CA . ALA B 1 41 ? 4.828 17.094 -24.859 1 45.03 41 ALA B CA 1
ATOM 3033 C C . ALA B 1 41 ? 3.943 16.969 -23.625 1 45.03 41 ALA B C 1
ATOM 3035 O O . ALA B 1 41 ? 3.658 17.969 -22.953 1 45.03 41 ALA B O 1
ATOM 3036 N N . ARG B 1 42 ? 3.617 15.805 -23.375 1 43.41 42 ARG B N 1
ATOM 3037 C CA . ARG B 1 42 ? 2.822 15.555 -22.172 1 43.41 42 ARG B CA 1
ATOM 3038 C C . ARG B 1 42 ? 3.625 15.867 -20.906 1 43.41 42 ARG B C 1
ATOM 3040 O O . ARG B 1 42 ? 3.102 16.453 -19.969 1 43.41 42 ARG B O 1
ATOM 3047 N N . ALA B 1 43 ? 4.723 15.414 -20.969 1 45.88 43 ALA B N 1
ATOM 3048 C CA . ALA B 1 43 ? 5.617 15.727 -19.859 1 45.88 43 ALA B CA 1
ATOM 3049 C C . ALA B 1 43 ? 5.836 17.234 -19.734 1 45.88 43 ALA B C 1
ATOM 3051 O O . ALA B 1 43 ? 5.84 17.781 -18.625 1 45.88 43 ALA B O 1
ATOM 3052 N N . ALA B 1 44 ? 5.953 17.703 -20.875 1 47.31 44 ALA B N 1
ATOM 3053 C CA . ALA B 1 44 ? 6.141 19.141 -20.891 1 47.31 44 ALA B CA 1
ATOM 3054 C C . ALA B 1 44 ? 4.891 19.875 -20.406 1 47.31 44 ALA B C 1
ATOM 3056 O O . ALA B 1 44 ? 4.98 20.844 -19.656 1 47.31 44 ALA B O 1
ATOM 3057 N N . ALA B 1 45 ? 3.855 19.344 -20.797 1 46.06 45 ALA B N 1
ATOM 3058 C CA . ALA B 1 45 ? 2.602 19.969 -20.375 1 46.06 45 ALA B CA 1
ATOM 3059 C C . ALA B 1 45 ? 2.359 19.781 -18.891 1 46.06 45 ALA B C 1
ATOM 3061 O O . ALA B 1 45 ? 1.94 20.719 -18.203 1 46.06 45 ALA B O 1
ATOM 3062 N N . ALA B 1 46 ? 2.572 18.609 -18.453 1 45.75 46 ALA B N 1
ATOM 3063 C CA . ALA B 1 46 ? 2.457 18.359 -17.016 1 45.75 46 ALA B CA 1
ATOM 3064 C C . ALA B 1 46 ? 3.459 19.203 -16.234 1 45.75 46 ALA B C 1
ATOM 3066 O O . ALA B 1 46 ? 3.125 19.766 -15.18 1 45.75 46 ALA B O 1
ATOM 3067 N N . GLY B 1 47 ? 4.59 19.219 -16.781 1 46.16 47 GLY B N 1
ATOM 3068 C CA . GLY B 1 47 ? 5.594 20.094 -16.188 1 46.16 47 GLY B CA 1
ATOM 3069 C C . GLY B 1 47 ? 5.191 21.547 -16.188 1 46.16 47 GLY B C 1
ATOM 3070 O O . GLY B 1 47 ? 5.359 22.25 -15.188 1 46.16 47 GLY B O 1
ATOM 3071 N N . ALA B 1 48 ? 4.691 21.844 -17.297 1 47.75 48 ALA B N 1
ATOM 3072 C CA . ALA B 1 48 ? 4.281 23.234 -17.422 1 47.75 48 ALA B CA 1
ATOM 3073 C C . ALA B 1 48 ? 3.113 23.547 -16.5 1 47.75 48 ALA B C 1
ATOM 3075 O O . ALA B 1 48 ? 3.08 24.609 -15.867 1 47.75 48 ALA B O 1
ATOM 3076 N N . ALA B 1 49 ? 2.189 22.688 -16.391 1 47.16 49 ALA B N 1
ATOM 3077 C CA . ALA B 1 49 ? 1.043 22.891 -15.508 1 47.16 49 ALA B CA 1
ATOM 3078 C C . ALA B 1 49 ? 1.48 22.969 -14.055 1 47.16 49 ALA B C 1
ATOM 3080 O O . ALA B 1 49 ? 1.005 23.828 -13.305 1 47.16 49 ALA B O 1
ATOM 3081 N N . THR B 1 50 ? 2.281 22.062 -13.789 1 48.91 50 THR B N 1
ATOM 3082 C CA . THR B 1 50 ? 2.822 22.109 -12.438 1 48.91 50 THR B CA 1
ATOM 3083 C C . THR B 1 50 ? 3.607 23.391 -12.211 1 48.91 50 THR B C 1
ATOM 3085 O O . THR B 1 50 ? 3.506 24 -11.141 1 48.91 50 THR B O 1
ATOM 3088 N N . TRP B 1 51 ? 4.348 23.656 -13.242 1 50.56 51 TRP B N 1
ATOM 3089 C CA . TRP B 1 51 ? 5.109 24.906 -13.148 1 50.56 51 TRP B CA 1
ATOM 3090 C C . TRP B 1 51 ? 4.184 26.109 -13.008 1 50.56 51 TRP B C 1
ATOM 3092 O O . TRP B 1 51 ? 4.426 26.984 -12.188 1 50.56 51 TRP B O 1
ATOM 3102 N N . LEU B 1 52 ? 3.193 26.078 -13.797 1 49.56 52 LEU B N 1
ATOM 3103 C CA . LEU B 1 52 ? 2.254 27.203 -13.742 1 49.56 52 LEU B CA 1
ATOM 3104 C C . LEU B 1 52 ? 1.541 27.234 -12.391 1 49.56 52 LEU B C 1
ATOM 3106 O O . LEU B 1 52 ? 1.328 28.312 -11.828 1 49.56 52 LEU B O 1
ATOM 3110 N N . ALA B 1 53 ? 1.145 26.141 -11.961 1 52.25 53 ALA B N 1
ATOM 3111 C CA . ALA B 1 53 ? 0.451 26.078 -10.68 1 52.25 53 ALA B CA 1
ATOM 3112 C C . ALA B 1 53 ? 1.359 26.531 -9.539 1 52.25 53 ALA B C 1
ATOM 3114 O O . ALA B 1 53 ? 0.905 27.172 -8.594 1 52.25 53 ALA B O 1
ATOM 3115 N N . THR B 1 54 ? 2.52 26.109 -9.742 1 53 54 THR B N 1
ATOM 3116 C CA . THR B 1 54 ? 3.469 26.469 -8.695 1 53 54 THR B CA 1
ATOM 3117 C C . THR B 1 54 ? 3.902 27.922 -8.852 1 53 54 THR B C 1
ATOM 3119 O O . THR B 1 54 ? 4.344 28.547 -7.883 1 53 54 THR B O 1
ATOM 3122 N N . ALA B 1 55 ? 3.77 28.359 -10.086 1 52.34 55 ALA B N 1
ATOM 3123 C CA . ALA B 1 55 ? 4.203 29.734 -10.336 1 52.34 55 ALA B CA 1
ATOM 3124 C C . ALA B 1 55 ? 3.164 30.734 -9.836 1 52.34 55 ALA B C 1
ATOM 3126 O O . ALA B 1 55 ? 3.457 31.922 -9.695 1 52.34 55 ALA B O 1
ATOM 3127 N N . LEU B 1 56 ? 2.012 30.266 -9.602 1 57.28 56 LEU B N 1
ATOM 3128 C CA . LEU B 1 56 ? 1.021 31.219 -9.117 1 57.28 56 LEU B CA 1
ATOM 3129 C C . LEU B 1 56 ? 1.384 31.719 -7.727 1 57.28 56 LEU B C 1
ATOM 3131 O O . LEU B 1 56 ? 1.921 30.969 -6.91 1 57.28 56 LEU B O 1
ATOM 3135 N N . PRO B 1 57 ? 1.266 33 -7.562 1 62.38 57 PRO B N 1
ATOM 3136 C CA . PRO B 1 57 ? 1.624 33.594 -6.266 1 62.38 57 PRO B CA 1
ATOM 3137 C C . PRO B 1 57 ? 0.854 32.969 -5.105 1 62.38 57 PRO B C 1
ATOM 3139 O O . PRO B 1 57 ? -0.319 32.625 -5.254 1 62.38 57 PRO B O 1
ATOM 3142 N N . ARG B 1 58 ? 1.515 32.594 -4.043 1 70 58 ARG B N 1
ATOM 3143 C CA . ARG B 1 58 ? 0.965 32.062 -2.803 1 70 58 ARG B CA 1
ATOM 3144 C C . ARG B 1 58 ? 0.071 33.094 -2.113 1 70 58 ARG B C 1
ATOM 3146 O O . ARG B 1 58 ? 0.401 34.281 -2.064 1 70 58 ARG B O 1
ATOM 3153 N N . ARG B 1 59 ? -1.223 32.875 -1.854 1 77.69 59 ARG B N 1
ATOM 3154 C CA . ARG B 1 59 ? -2.135 33.688 -1.057 1 77.69 59 ARG B CA 1
ATOM 3155 C C . ARG B 1 59 ? -2.318 33.094 0.337 1 77.69 59 ARG B C 1
ATOM 3157 O O . ARG B 1 59 ? -3.168 32.219 0.542 1 77.69 59 ARG B O 1
ATOM 3164 N N . PRO B 1 60 ? -1.473 33.438 1.228 1 84.75 60 PRO B N 1
ATOM 3165 C CA . PRO B 1 60 ? -1.548 32.844 2.574 1 84.75 60 PRO B CA 1
ATOM 3166 C C . PRO B 1 60 ? -2.865 33.156 3.277 1 84.75 60 PRO B C 1
ATOM 3168 O O . PRO B 1 60 ? -3.439 34.25 3.068 1 84.75 60 PRO B O 1
ATOM 3171 N N . LEU B 1 61 ? -3.326 32.219 4.023 1 91.69 61 LEU B N 1
ATOM 3172 C CA . LEU B 1 61 ? -4.488 32.438 4.879 1 91.69 61 LEU B CA 1
ATOM 3173 C C . LEU B 1 61 ? -4.207 33.5 5.922 1 91.69 61 LEU B C 1
ATOM 3175 O O . LEU B 1 61 ? -3.053 33.75 6.281 1 91.69 61 LEU B O 1
ATOM 3179 N N . ARG B 1 62 ? -5.258 34.156 6.297 1 86.88 62 ARG B N 1
ATOM 3180 C CA . ARG B 1 62 ? -5.156 35.188 7.332 1 86.88 62 ARG B CA 1
ATOM 3181 C C . ARG B 1 62 ? -5.324 34.594 8.719 1 86.88 62 ARG B C 1
ATOM 3183 O O . ARG B 1 62 ? -5.707 33.406 8.852 1 86.88 62 ARG B O 1
ATOM 3190 N N . ASP B 1 63 ? -4.91 35.188 9.797 1 91.88 63 ASP B N 1
ATOM 3191 C CA . ASP B 1 63 ? -5.145 34.844 11.203 1 91.88 63 ASP B CA 1
ATOM 3192 C C . ASP B 1 63 ? -4.531 33.5 11.562 1 91.88 63 ASP B C 1
ATOM 3194 O O . ASP B 1 63 ? -5.215 32.625 12.102 1 91.88 63 ASP B O 1
ATOM 3198 N N . LEU B 1 64 ? -3.275 33.312 11.242 1 95.31 64 LEU B N 1
ATOM 3199 C CA . LEU B 1 64 ? -2.588 32.062 11.5 1 95.31 64 LEU B CA 1
ATOM 3200 C C . LEU B 1 64 ? -2.494 31.781 13 1 95.31 64 LEU B C 1
ATOM 3202 O O . LEU B 1 64 ? -2.307 30.641 13.414 1 95.31 64 LEU B O 1
ATOM 3206 N N . ARG B 1 65 ? -2.707 32.844 13.781 1 94.06 65 ARG B N 1
ATOM 3207 C CA . ARG B 1 65 ? -2.646 32.688 15.227 1 94.06 65 ARG B CA 1
ATOM 3208 C C . ARG B 1 65 ? -3.811 31.844 15.742 1 94.06 65 ARG B C 1
ATOM 3210 O O . ARG B 1 65 ? -3.744 31.297 16.844 1 94.06 65 ARG B O 1
ATOM 3217 N N . ARG B 1 66 ? -4.828 31.703 14.945 1 96.25 66 ARG B N 1
ATOM 3218 C CA . ARG B 1 66 ? -6.004 30.938 15.359 1 96.25 66 ARG B CA 1
ATOM 3219 C C . ARG B 1 66 ? -6.02 29.578 14.695 1 96.25 66 ARG B C 1
ATOM 3221 O O . ARG B 1 66 ? -6.969 28.797 14.867 1 96.25 66 ARG B O 1
ATOM 3228 N N . ARG B 1 67 ? -4.988 29.297 13.922 1 97.25 67 ARG B N 1
ATOM 3229 C CA . ARG B 1 67 ? -4.922 28.062 13.141 1 97.25 67 ARG B CA 1
ATOM 3230 C C . ARG B 1 67 ? -3.789 27.172 13.625 1 97.25 67 ARG B C 1
ATOM 3232 O O . ARG B 1 67 ? -2.678 27.219 13.094 1 97.25 67 ARG B O 1
ATOM 3239 N N . ALA B 1 68 ? -4.129 26.328 14.578 1 98.25 68 ALA B N 1
ATOM 3240 C CA . ALA B 1 68 ? -3.133 25.438 15.164 1 98.25 68 ALA B CA 1
ATOM 3241 C C . ALA B 1 68 ? -2.832 24.266 14.234 1 98.25 68 ALA B C 1
ATOM 3243 O O . ALA B 1 68 ? -3.715 23.797 13.508 1 98.25 68 ALA B O 1
ATOM 3244 N N . VAL B 1 69 ? -1.602 23.766 14.234 1 98.69 69 VAL B N 1
ATOM 3245 C CA . VAL B 1 69 ? -1.181 22.656 13.391 1 98.69 69 VAL B CA 1
ATOM 3246 C C . VAL B 1 69 ? -0.518 21.578 14.242 1 98.69 69 VAL B C 1
ATOM 3248 O O . VAL B 1 69 ? 0.324 21.875 15.086 1 98.69 69 VAL B O 1
ATOM 3251 N N . LEU B 1 70 ? -0.958 20.344 14.125 1 98.81 70 LEU B N 1
ATOM 3252 C CA . LEU B 1 70 ? -0.253 19.203 14.672 1 98.81 70 LEU B CA 1
ATOM 3253 C C . LEU B 1 70 ? 0.696 18.594 13.641 1 98.81 70 LEU B C 1
ATOM 3255 O O . LEU B 1 70 ? 0.286 18.281 12.523 1 98.81 70 LEU B O 1
ATOM 3259 N N . VAL B 1 71 ? 1.945 18.469 13.969 1 98.75 71 VAL B N 1
ATOM 3260 C CA . VAL B 1 71 ? 2.941 17.828 13.109 1 98.75 71 VAL B CA 1
ATOM 3261 C C . VAL B 1 71 ? 3.52 16.609 13.805 1 98.75 71 VAL B C 1
ATOM 3263 O O . VAL B 1 71 ? 4.027 16.703 14.93 1 98.75 71 VAL B O 1
ATOM 3266 N N . THR B 1 72 ? 3.373 15.484 13.188 1 98.44 72 THR B N 1
ATOM 3267 C CA . THR B 1 72 ? 3.994 14.297 13.758 1 98.44 72 THR B CA 1
ATOM 3268 C C . THR B 1 72 ? 5.438 14.156 13.281 1 98.44 72 THR B C 1
ATOM 3270 O O . THR B 1 72 ? 5.793 14.641 12.211 1 98.44 72 THR B O 1
ATOM 3273 N N . GLY B 1 73 ? 6.27 13.477 14.062 1 96.12 73 GLY B N 1
ATOM 3274 C CA . GLY B 1 73 ? 7.645 13.203 13.672 1 96.12 73 GLY B CA 1
ATOM 3275 C C . GLY B 1 73 ? 8.516 14.445 13.672 1 96.12 73 GLY B C 1
ATOM 3276 O O . GLY B 1 73 ? 9.242 14.703 12.711 1 96.12 73 GLY B O 1
ATOM 3277 N N . CYS B 1 74 ? 8.461 15.195 14.719 1 96.31 74 CYS B N 1
ATOM 3278 C CA . CYS B 1 74 ? 9.195 16.453 14.789 1 96.31 74 CYS B CA 1
ATOM 3279 C C . CYS B 1 74 ? 10.562 16.25 15.43 1 96.31 74 CYS B C 1
ATOM 3281 O O . CYS B 1 74 ? 11.234 17.219 15.789 1 96.31 74 CYS B O 1
ATOM 3283 N N . ASP B 1 75 ? 10.977 14.992 15.586 1 93.06 75 ASP B N 1
ATOM 3284 C CA . ASP B 1 75 ? 12.289 14.711 16.156 1 93.06 75 ASP B CA 1
ATOM 3285 C C . ASP B 1 75 ? 13.406 15.258 15.273 1 93.06 75 ASP B C 1
ATOM 3287 O O . ASP B 1 75 ? 14.469 15.656 15.766 1 93.06 75 ASP B O 1
ATOM 3291 N N . SER B 1 76 ? 13.195 15.172 13.969 1 86.88 76 SER B N 1
ATOM 3292 C CA . SER B 1 76 ? 14.188 15.594 12.992 1 86.88 76 SER B CA 1
ATOM 3293 C C . SER B 1 76 ? 13.562 15.812 11.617 1 86.88 76 SER B C 1
ATOM 3295 O O . SER B 1 76 ? 12.336 15.766 11.477 1 86.88 76 SER B O 1
ATOM 3297 N N . GLY B 1 77 ? 14.305 16.297 10.711 1 87.12 77 GLY B N 1
ATOM 3298 C CA . GLY B 1 77 ? 13.93 16.297 9.305 1 87.12 77 GLY B CA 1
ATOM 3299 C C . GLY B 1 77 ? 12.883 17.344 8.977 1 87.12 77 GLY B C 1
ATOM 3300 O O . GLY B 1 77 ? 12.914 18.453 9.5 1 87.12 77 GLY B O 1
ATOM 3301 N N . PHE B 1 78 ? 11.992 16.938 8.078 1 89.44 78 PHE B N 1
ATOM 3302 C CA . PHE B 1 78 ? 10.977 17.859 7.555 1 89.44 78 PHE B CA 1
ATOM 3303 C C . PHE B 1 78 ? 10.039 18.312 8.664 1 89.44 78 PHE B C 1
ATOM 3305 O O . PHE B 1 78 ? 9.664 19.484 8.727 1 89.44 78 PHE B O 1
ATOM 3312 N N . GLY B 1 79 ? 9.695 17.391 9.547 1 94.06 79 GLY B N 1
ATOM 3313 C CA . GLY B 1 79 ? 8.766 17.719 10.617 1 94.06 79 GLY B CA 1
ATOM 3314 C C . GLY B 1 79 ? 9.312 18.75 11.578 1 94.06 79 GLY B C 1
ATOM 3315 O O . GLY B 1 79 ? 8.594 19.672 11.977 1 94.06 79 GLY B O 1
ATOM 3316 N N . HIS B 1 80 ? 10.547 18.547 11.914 1 94.56 80 HIS B N 1
ATOM 3317 C CA . HIS B 1 80 ? 11.195 19.484 12.812 1 94.56 80 HIS B CA 1
ATOM 3318 C C . HIS B 1 80 ? 11.266 20.891 12.203 1 94.56 80 HIS B C 1
ATOM 3320 O O . HIS B 1 80 ? 10.922 21.875 12.852 1 94.56 80 HIS B O 1
ATOM 3326 N N . GLU B 1 81 ? 11.641 20.922 10.977 1 93.69 81 GLU B N 1
ATOM 3327 C CA . GLU B 1 81 ? 11.758 22.188 10.258 1 93.69 81 GLU B CA 1
ATOM 3328 C C . GLU B 1 81 ? 10.391 22.828 10.055 1 93.69 81 GLU B C 1
ATOM 3330 O O . GLU B 1 81 ? 10.258 24.062 10.156 1 93.69 81 GLU B O 1
ATOM 3335 N N . ALA B 1 82 ? 9.406 22.062 9.789 1 96.31 82 ALA B N 1
ATOM 3336 C CA . ALA B 1 82 ? 8.055 22.578 9.602 1 96.31 82 ALA B CA 1
ATOM 3337 C C . ALA B 1 82 ? 7.52 23.188 10.891 1 96.31 82 ALA B C 1
ATOM 3339 O O . ALA B 1 82 ? 6.918 24.266 10.875 1 96.31 82 ALA B O 1
ATOM 3340 N N . ALA B 1 83 ? 7.773 22.5 12 1 97.75 83 ALA B N 1
ATOM 3341 C CA . ALA B 1 83 ? 7.328 23.016 13.297 1 97.75 83 ALA B CA 1
ATOM 3342 C C . ALA B 1 83 ? 7.914 24.391 13.562 1 97.75 83 ALA B C 1
ATOM 3344 O O . ALA B 1 83 ? 7.191 25.312 13.945 1 97.75 83 ALA B O 1
ATOM 3345 N N . LEU B 1 84 ? 9.18 24.547 13.32 1 96.69 84 LEU B N 1
ATOM 3346 C CA . LEU B 1 84 ? 9.859 25.812 13.531 1 96.69 84 LEU B CA 1
ATOM 3347 C C . LEU B 1 84 ? 9.305 26.891 12.602 1 96.69 84 LEU B C 1
ATOM 3349 O O . LEU B 1 84 ? 9.039 28.016 13.031 1 96.69 84 LEU B O 1
ATOM 3353 N N . ARG B 1 85 ? 9.078 26.516 11.391 1 96.31 85 ARG B N 1
ATOM 3354 C CA . ARG B 1 85 ? 8.586 27.453 10.375 1 96.31 85 ARG B CA 1
ATOM 3355 C C . ARG B 1 85 ? 7.172 27.906 10.703 1 96.31 85 ARG B C 1
ATOM 3357 O O . ARG B 1 85 ? 6.867 29.109 10.609 1 96.31 85 ARG B O 1
ATOM 3364 N N . PHE B 1 86 ? 6.297 27.031 11.078 1 97.56 86 PHE B N 1
ATOM 3365 C CA . PHE B 1 86 ? 4.914 27.375 11.398 1 97.56 86 PHE B CA 1
ATOM 3366 C C . PHE B 1 86 ? 4.844 28.281 12.617 1 97.56 86 PHE B C 1
ATOM 3368 O O . PHE B 1 86 ? 4.07 29.234 12.641 1 97.56 86 PHE B O 1
ATOM 3375 N N . HIS B 1 87 ? 5.703 27.969 13.578 1 97.31 87 HIS B N 1
ATOM 3376 C CA . HIS B 1 87 ? 5.785 28.828 14.75 1 97.31 87 HIS B CA 1
ATOM 3377 C C . HIS B 1 87 ? 6.215 30.25 14.375 1 97.31 87 HIS B C 1
ATOM 3379 O O . HIS B 1 87 ? 5.629 31.219 14.844 1 97.31 87 HIS B O 1
ATOM 3385 N N . ALA B 1 88 ? 7.191 30.312 13.516 1 95.94 88 ALA B N 1
ATOM 3386 C CA . ALA B 1 88 ? 7.715 31.609 13.078 1 95.94 88 ALA B CA 1
ATOM 3387 C C . ALA B 1 88 ? 6.648 32.406 12.336 1 95.94 88 ALA B C 1
ATOM 3389 O O . ALA B 1 88 ? 6.633 33.656 12.398 1 95.94 88 ALA B O 1
ATOM 3390 N N . LEU B 1 89 ? 5.715 31.734 11.664 1 95.31 89 LEU B N 1
ATOM 3391 C CA . LEU B 1 89 ? 4.641 32.375 10.914 1 95.31 89 LEU B CA 1
ATOM 3392 C C . LEU B 1 89 ? 3.525 32.844 11.844 1 95.31 89 LEU B C 1
ATOM 3394 O O . LEU B 1 89 ? 2.629 33.594 11.422 1 95.31 89 LEU B O 1
ATOM 3398 N N . GLY B 1 90 ? 3.598 32.344 13.102 1 95.5 90 GLY B N 1
ATOM 3399 C CA . GLY B 1 90 ? 2.641 32.812 14.086 1 95.5 90 GLY B CA 1
ATOM 3400 C C . GLY B 1 90 ? 1.61 31.75 14.461 1 95.5 90 GLY B C 1
ATOM 3401 O O . GLY B 1 90 ? 0.786 31.984 15.352 1 95.5 90 GLY B O 1
ATOM 3402 N N . ALA B 1 91 ? 1.605 30.594 13.828 1 97 91 ALA B N 1
ATOM 3403 C CA . ALA B 1 91 ? 0.629 29.547 14.109 1 97 91 ALA B CA 1
ATOM 3404 C C . ALA B 1 91 ? 0.989 28.781 15.383 1 97 91 ALA B C 1
ATOM 3406 O O . ALA B 1 91 ? 2.164 28.516 15.641 1 97 91 ALA B O 1
ATOM 3407 N N . PRO B 1 92 ? 0.022 28.453 16.25 1 97.62 92 PRO B N 1
ATOM 3408 C CA . PRO B 1 92 ? 0.312 27.484 17.297 1 97.62 92 PRO B CA 1
ATOM 3409 C C . PRO B 1 92 ? 0.681 26.109 16.75 1 97.62 92 PRO B C 1
ATOM 3411 O O . PRO B 1 92 ? 0.095 25.656 15.758 1 97.62 92 PRO B O 1
ATOM 3414 N N . VAL B 1 93 ? 1.671 25.5 17.328 1 98.44 93 VAL B N 1
ATOM 3415 C CA . VAL B 1 93 ? 2.182 24.25 16.797 1 98.44 93 VAL B CA 1
ATOM 3416 C C . VAL B 1 93 ? 2.182 23.188 17.906 1 98.44 93 VAL B C 1
ATOM 3418 O O . VAL B 1 93 ? 2.691 23.422 19 1 98.44 93 VAL B O 1
ATOM 3421 N N . PHE B 1 94 ? 1.51 22.094 17.656 1 98.56 94 PHE B N 1
ATOM 3422 C CA . PHE B 1 94 ? 1.698 20.859 18.406 1 98.56 94 PHE B CA 1
ATOM 3423 C C . PHE B 1 94 ? 2.736 19.969 17.75 1 98.56 94 PHE B C 1
ATOM 3425 O O . PHE B 1 94 ? 2.463 19.359 16.703 1 98.56 94 PHE B O 1
ATOM 3432 N N . ALA B 1 95 ? 3.922 19.906 18.344 1 98.56 95 ALA B N 1
ATOM 3433 C CA . ALA B 1 95 ? 5.016 19.125 17.781 1 98.56 95 ALA B CA 1
ATOM 3434 C C . ALA B 1 95 ? 5.078 17.734 18.406 1 98.56 95 ALA B C 1
ATOM 3436 O O . ALA B 1 95 ? 5.559 17.578 19.531 1 98.56 95 ALA B O 1
ATOM 3437 N N . GLY B 1 96 ? 4.609 16.734 17.641 1 98.38 96 GLY B N 1
ATOM 3438 C CA . GLY B 1 96 ? 4.723 15.367 18.109 1 98.38 96 GLY B CA 1
ATOM 3439 C C . GLY B 1 96 ? 6.113 14.789 17.922 1 98.38 96 GLY B C 1
ATOM 3440 O O . GLY B 1 96 ? 6.66 14.812 16.812 1 98.38 96 GLY B O 1
ATOM 3441 N N . VAL B 1 97 ? 6.668 14.25 19.047 1 97.38 97 VAL B N 1
ATOM 3442 C CA . VAL B 1 97 ? 8 13.656 19 1 97.38 97 VAL B CA 1
ATOM 3443 C C . VAL B 1 97 ? 7.953 12.227 19.531 1 97.38 97 VAL B C 1
ATOM 3445 O O . VAL B 1 97 ? 7.211 11.938 20.469 1 97.38 97 VAL B O 1
ATOM 3448 N N . LEU B 1 98 ? 8.758 11.359 18.859 1 95.44 98 LEU B N 1
ATOM 3449 C CA . LEU B 1 98 ? 8.875 9.992 19.344 1 95.44 98 LEU B CA 1
ATOM 3450 C C . LEU B 1 98 ? 9.773 9.914 20.562 1 95.44 98 LEU B C 1
ATOM 3452 O O . LEU B 1 98 ? 9.531 9.109 21.469 1 95.44 98 LEU B O 1
ATOM 3456 N N . LEU B 1 99 ? 10.836 10.82 20.562 1 94.25 99 LEU B N 1
ATOM 3457 C CA . LEU B 1 99 ? 11.805 10.859 21.656 1 94.25 99 LEU B CA 1
ATOM 3458 C C . LEU B 1 99 ? 11.734 12.188 22.391 1 94.25 99 LEU B C 1
ATOM 3460 O O . LEU B 1 99 ? 12.523 13.094 22.125 1 94.25 99 LEU B O 1
ATOM 3464 N N . PRO B 1 100 ? 10.938 12.195 23.438 1 94.12 100 PRO B N 1
ATOM 3465 C CA . PRO B 1 100 ? 10.727 13.461 24.125 1 94.12 100 PRO B CA 1
ATOM 3466 C C . PRO B 1 100 ? 12.008 14.016 24.766 1 94.12 100 PRO B C 1
ATOM 3468 O O . PRO B 1 100 ? 12.125 15.219 24.984 1 94.12 100 PRO B O 1
ATOM 3471 N N . GLN B 1 101 ? 12.922 13.148 25 1 93.56 101 GLN B N 1
ATOM 3472 C CA . GLN B 1 101 ? 14.156 13.602 25.625 1 93.56 101 GLN B CA 1
ATOM 3473 C C . GLN B 1 101 ? 15.273 13.758 24.594 1 93.56 101 GLN B C 1
ATOM 3475 O O . GLN B 1 101 ? 16.422 14.008 24.953 1 93.56 101 GLN B O 1
ATOM 3480 N N . GLY B 1 102 ? 14.984 13.617 23.328 1 94 102 GLY B N 1
ATOM 3481 C CA . GLY B 1 102 ? 15.969 13.734 22.281 1 94 102 GLY B CA 1
ATOM 3482 C C . GLY B 1 102 ? 16.328 15.172 21.938 1 94 102 GLY B C 1
ATOM 3483 O O . GLY B 1 102 ? 15.648 16.094 22.375 1 94 102 GLY B O 1
ATOM 3484 N N . PRO B 1 103 ? 17.359 15.305 21.188 1 93.31 103 PRO B N 1
ATOM 3485 C CA . PRO B 1 103 ? 17.844 16.656 20.875 1 93.31 103 PRO B CA 1
ATOM 3486 C C . PRO B 1 103 ? 16.828 17.484 20.094 1 93.31 103 PRO B C 1
ATOM 3488 O O . PRO B 1 103 ? 16.734 18.688 20.297 1 93.31 103 PRO B O 1
ATOM 3491 N N . GLY B 1 104 ? 16.109 16.859 19.203 1 93.25 104 GLY B N 1
ATOM 3492 C CA . GLY B 1 104 ? 15.086 17.578 18.453 1 93.25 104 GLY B CA 1
ATOM 3493 C C . GLY B 1 104 ? 13.992 18.156 19.328 1 93.25 104 GLY B C 1
ATOM 3494 O O . GLY B 1 104 ? 13.625 19.328 19.172 1 93.25 104 GLY B O 1
ATOM 3495 N N . ALA B 1 105 ? 13.555 17.375 20.234 1 95.75 105 ALA B N 1
ATOM 3496 C CA . ALA B 1 105 ? 12.539 17.812 21.172 1 95.75 105 ALA B CA 1
ATOM 3497 C C . ALA B 1 105 ? 13.055 18.953 22.062 1 95.75 105 ALA B C 1
ATOM 3499 O O . ALA B 1 105 ? 12.352 19.922 22.297 1 95.75 105 ALA B O 1
ATOM 3500 N N . ALA B 1 106 ? 14.281 18.812 22.469 1 96.19 106 ALA B N 1
ATOM 3501 C CA . ALA B 1 106 ? 14.891 19.812 23.344 1 96.19 106 ALA B CA 1
ATOM 3502 C C . ALA B 1 106 ? 14.984 21.172 22.641 1 96.19 106 ALA B C 1
ATOM 3504 O O . ALA B 1 106 ? 14.703 22.203 23.25 1 96.19 106 ALA B O 1
ATOM 3505 N N . ARG B 1 107 ? 15.359 21.094 21.438 1 95.5 107 ARG B N 1
ATOM 3506 C CA . ARG B 1 107 ? 15.492 22.328 20.656 1 95.5 107 ARG B CA 1
ATOM 3507 C C . ARG B 1 107 ? 14.148 23.031 20.531 1 95.5 107 ARG B C 1
ATOM 3509 O O . ARG B 1 107 ? 14.078 24.266 20.641 1 95.5 107 ARG B O 1
ATOM 3516 N N . LEU B 1 108 ? 13.094 22.328 20.328 1 96.75 108 LEU B N 1
ATOM 3517 C CA . LEU B 1 108 ? 11.758 22.891 20.203 1 96.75 108 LEU B CA 1
ATOM 3518 C C . LEU B 1 108 ? 11.297 23.469 21.547 1 96.75 108 LEU B C 1
ATOM 3520 O O . LEU B 1 108 ? 10.688 24.547 21.578 1 96.75 108 LEU B O 1
ATOM 3524 N N . ARG B 1 109 ? 11.633 22.828 22.609 1 95.06 109 ARG B N 1
ATOM 3525 C CA . ARG B 1 109 ? 11.242 23.297 23.922 1 95.06 109 ARG B CA 1
ATOM 3526 C C . ARG B 1 109 ? 12 24.562 24.312 1 95.06 109 ARG B C 1
ATOM 3528 O O . ARG B 1 109 ? 11.477 25.406 25.031 1 95.06 109 ARG B O 1
ATOM 3535 N N . GLN B 1 110 ? 13.156 24.594 23.828 1 93.81 110 GLN B N 1
ATOM 3536 C CA . GLN B 1 110 ? 14.016 25.734 24.172 1 93.81 110 GLN B CA 1
ATOM 3537 C C . GLN B 1 110 ? 13.445 27.031 23.625 1 93.81 110 GLN B C 1
ATOM 3539 O O . GLN B 1 110 ? 13.781 28.109 24.125 1 93.81 110 GLN B O 1
ATOM 3544 N N . MET B 1 111 ? 12.602 26.938 22.672 1 92.62 111 MET B N 1
ATOM 3545 C CA . MET B 1 111 ? 11.945 28.125 22.156 1 92.62 111 MET B CA 1
ATOM 3546 C C . MET B 1 111 ? 11.141 28.828 23.234 1 92.62 111 MET B C 1
ATOM 3548 O O . MET B 1 111 ? 10.859 30.016 23.141 1 92.62 111 MET B O 1
ATOM 3552 N N . ALA B 1 112 ? 10.703 28.156 24.234 1 89.75 112 ALA B N 1
ATOM 3553 C CA . ALA B 1 112 ? 9.992 28.672 25.406 1 89.75 112 ALA B CA 1
ATOM 3554 C C . ALA B 1 112 ? 8.797 29.531 24.984 1 89.75 112 ALA B C 1
ATOM 3556 O O . ALA B 1 112 ? 8.57 30.609 25.531 1 89.75 112 ALA B O 1
ATOM 3557 N N . SER B 1 113 ? 8.094 29.109 23.922 1 93.94 113 SER B N 1
ATOM 3558 C CA . SER B 1 113 ? 6.91 29.797 23.422 1 93.94 113 SER B CA 1
ATOM 3559 C C . SER B 1 113 ? 5.637 29.047 23.797 1 93.94 113 SER B C 1
ATOM 3561 O O . SER B 1 113 ? 5.574 27.828 23.688 1 93.94 113 SER B O 1
ATOM 3563 N N . PRO B 1 114 ? 4.668 29.766 24.25 1 92.5 114 PRO B N 1
ATOM 3564 C CA . PRO B 1 114 ? 3.395 29.109 24.562 1 92.5 114 PRO B CA 1
ATOM 3565 C C . PRO B 1 114 ? 2.707 28.547 23.328 1 92.5 114 PRO B C 1
ATOM 3567 O O . PRO B 1 114 ? 1.777 27.734 23.438 1 92.5 114 PRO B O 1
ATOM 3570 N N . ARG B 1 115 ? 3.197 28.938 22.188 1 95 115 ARG B N 1
ATOM 3571 C CA . ARG B 1 115 ? 2.576 28.5 20.938 1 95 115 ARG B CA 1
ATOM 3572 C C . ARG B 1 115 ? 3.246 27.234 20.406 1 95 115 ARG B C 1
ATOM 3574 O O . ARG B 1 115 ? 2.795 26.641 19.422 1 95 115 ARG B O 1
ATOM 3581 N N . MET B 1 116 ? 4.371 26.859 21.016 1 97.38 116 MET B N 1
ATOM 3582 C CA . MET B 1 116 ? 5.047 25.625 20.672 1 97.38 116 MET B CA 1
ATOM 3583 C C . MET B 1 116 ? 4.855 24.578 21.766 1 97.38 116 MET B C 1
ATOM 3585 O O . MET B 1 116 ? 5.453 24.672 22.828 1 97.38 116 MET B O 1
ATOM 3589 N N . ARG B 1 117 ? 4.059 23.625 21.531 1 96.81 117 ARG B N 1
ATOM 3590 C CA . ARG B 1 117 ? 3.832 22.531 22.469 1 96.81 117 ARG B CA 1
ATOM 3591 C C . ARG B 1 117 ? 4.438 21.234 21.969 1 96.81 117 ARG B C 1
ATOM 3593 O O . ARG B 1 117 ? 4.012 20.703 20.938 1 96.81 117 ARG B O 1
ATOM 3600 N N . VAL B 1 118 ? 5.406 20.734 22.688 1 97.56 118 VAL B N 1
ATOM 3601 C CA . VAL B 1 118 ? 6.039 19.469 22.328 1 97.56 118 VAL B CA 1
ATOM 3602 C C . VAL B 1 118 ? 5.293 18.312 23.016 1 97.56 118 VAL B C 1
ATOM 3604 O O . VAL B 1 118 ? 5.145 18.297 24.234 1 97.56 118 VAL B O 1
ATOM 3607 N N . LEU B 1 119 ? 4.781 17.344 22.188 1 97.19 119 LEU B N 1
ATOM 3608 C CA . LEU B 1 119 ? 3.971 16.219 22.672 1 97.19 119 LEU B CA 1
ATOM 3609 C C . LEU B 1 119 ? 4.645 14.891 22.375 1 97.19 119 LEU B C 1
ATOM 3611 O O . LEU B 1 119 ? 5.066 14.656 21.234 1 97.19 119 LEU B O 1
ATOM 3615 N N . PRO B 1 120 ? 4.801 14.086 23.469 1 97.44 120 PRO B N 1
ATOM 3616 C CA . PRO B 1 120 ? 5.121 12.703 23.109 1 97.44 120 PRO B CA 1
ATOM 3617 C C . PRO B 1 120 ? 4.062 12.062 22.203 1 97.44 120 PRO B C 1
ATOM 3619 O O . PRO B 1 120 ? 2.869 12.141 22.5 1 97.44 120 PRO B O 1
ATOM 3622 N N . LEU B 1 121 ? 4.508 11.5 21.078 1 98.25 121 LEU B N 1
ATOM 3623 C CA . LEU B 1 121 ? 3.559 10.914 20.141 1 98.25 121 LEU B CA 1
ATOM 3624 C C . LEU B 1 121 ? 4.199 9.773 19.359 1 98.25 121 LEU B C 1
ATOM 3626 O O . LEU B 1 121 ? 5.016 10.008 18.469 1 98.25 121 LEU B O 1
ATOM 3630 N N . ASP B 1 122 ? 3.844 8.586 19.797 1 98.19 122 ASP B N 1
ATOM 3631 C CA . ASP B 1 122 ? 4.117 7.391 19.016 1 98.19 122 ASP B CA 1
ATOM 3632 C C . ASP B 1 122 ? 2.92 7.016 18.156 1 98.19 122 ASP B C 1
ATOM 3634 O O . ASP B 1 122 ? 1.923 6.492 18.656 1 98.19 122 ASP B O 1
ATOM 3638 N N . VAL B 1 123 ? 3.082 7.207 16.828 1 97.81 123 VAL B N 1
ATOM 3639 C CA . VAL B 1 123 ? 1.948 7.066 15.922 1 97.81 123 VAL B CA 1
ATOM 3640 C C . VAL B 1 123 ? 1.549 5.594 15.812 1 97.81 123 VAL B C 1
ATOM 3642 O O . VAL B 1 123 ? 0.487 5.27 15.281 1 97.81 123 VAL B O 1
ATOM 3645 N N . THR B 1 124 ? 2.402 4.656 16.312 1 96.81 124 THR B N 1
ATOM 3646 C CA . THR B 1 124 ? 2.102 3.229 16.25 1 96.81 124 THR B CA 1
ATOM 3647 C C . THR B 1 124 ? 1.323 2.777 17.469 1 96.81 124 THR B C 1
ATOM 3649 O O . THR B 1 124 ? 0.903 1.622 17.562 1 96.81 124 THR B O 1
ATOM 3652 N N . ASP B 1 125 ? 1.152 3.666 18.406 1 97.06 125 ASP B N 1
ATOM 3653 C CA . ASP B 1 125 ? 0.542 3.324 19.688 1 97.06 125 ASP B CA 1
ATOM 3654 C C . ASP B 1 125 ? -0.765 4.086 19.891 1 97.06 125 ASP B C 1
ATOM 3656 O O . ASP B 1 125 ? -0.761 5.309 20.031 1 97.06 125 ASP B O 1
ATOM 3660 N N . GLU B 1 126 ? -1.852 3.328 20.016 1 95.62 126 GLU B N 1
ATOM 3661 C CA . GLU B 1 126 ? -3.172 3.934 20.156 1 95.62 126 GLU B CA 1
ATOM 3662 C C . GLU B 1 126 ? -3.262 4.773 21.438 1 95.62 126 GLU B C 1
ATOM 3664 O O . GLU B 1 126 ? -3.902 5.824 21.438 1 95.62 126 GLU B O 1
ATOM 3669 N N . GLY B 1 127 ? -2.697 4.277 22.469 1 96.75 127 GLY B N 1
ATOM 3670 C CA . GLY B 1 127 ? -2.686 5.023 23.719 1 96.75 127 GLY B CA 1
ATOM 3671 C C . GLY B 1 127 ? -1.932 6.336 23.625 1 96.75 127 GLY B C 1
ATOM 3672 O O . GLY B 1 127 ? -2.393 7.363 24.125 1 96.75 127 GLY B O 1
ATOM 3673 N N . SER B 1 128 ? -0.783 6.324 22.984 1 97.94 128 SER B N 1
ATOM 3674 C CA . SER B 1 128 ? 0.016 7.527 22.766 1 97.94 128 SER B CA 1
ATOM 3675 C C . SER B 1 128 ? -0.754 8.57 21.969 1 97.94 128 SER B C 1
ATOM 3677 O O . SER B 1 128 ? -0.751 9.75 22.312 1 97.94 128 SER B O 1
ATOM 3679 N N . VAL B 1 129 ? -1.475 8.148 20.969 1 97.94 129 VAL B N 1
ATOM 3680 C CA . VAL B 1 129 ? -2.25 9.039 20.109 1 97.94 129 VAL B CA 1
ATOM 3681 C C . VAL B 1 129 ? -3.414 9.633 20.891 1 97.94 129 VAL B C 1
ATOM 3683 O O . VAL B 1 129 ? -3.705 10.828 20.781 1 97.94 129 VAL B O 1
ATOM 3686 N N . ALA B 1 130 ? -4.012 8.828 21.703 1 96.88 130 ALA B N 1
ATOM 3687 C CA . ALA B 1 130 ? -5.125 9.289 22.531 1 96.88 130 ALA B CA 1
ATOM 3688 C C . ALA B 1 130 ? -4.664 10.352 23.531 1 96.88 130 ALA B C 1
ATOM 3690 O O . ALA B 1 130 ? -5.367 11.336 23.766 1 96.88 130 ALA B O 1
ATOM 3691 N N . GLU B 1 131 ? -3.535 10.133 24.078 1 97.62 131 GLU B N 1
ATOM 3692 C CA . GLU B 1 131 ? -2.984 11.102 25.031 1 97.62 131 GLU B CA 1
ATOM 3693 C C . GLU B 1 131 ? -2.66 12.422 24.344 1 97.62 131 GLU B C 1
ATOM 3695 O O . GLU B 1 131 ? -2.908 13.492 24.906 1 97.62 131 GLU B O 1
ATOM 3700 N N . ALA B 1 132 ? -2.082 12.32 23.188 1 97.88 132 ALA B N 1
ATOM 3701 C CA . ALA B 1 132 ? -1.811 13.531 22.406 1 97.88 132 ALA B CA 1
ATOM 3702 C C . ALA B 1 132 ? -3.1 14.281 22.109 1 97.88 132 ALA B C 1
ATOM 3704 O O . ALA B 1 132 ? -3.145 15.516 22.203 1 97.88 132 ALA B O 1
ATOM 3705 N N . ARG B 1 133 ? -4.141 13.547 21.75 1 97.56 133 ARG B N 1
ATOM 3706 C CA . ARG B 1 133 ? -5.445 14.141 21.469 1 97.56 133 ARG B CA 1
ATOM 3707 C C . ARG B 1 133 ? -5.977 14.891 22.688 1 97.56 133 ARG B C 1
ATOM 3709 O O . ARG B 1 133 ? -6.496 16 22.562 1 97.56 133 ARG B O 1
ATOM 3716 N N . ARG B 1 134 ? -5.832 14.336 23.797 1 97 134 ARG B N 1
ATOM 3717 C CA . ARG B 1 134 ? -6.293 14.969 25.031 1 97 134 ARG B CA 1
ATOM 3718 C C . ARG B 1 134 ? -5.531 16.266 25.297 1 97 134 ARG B C 1
ATOM 3720 O O . ARG B 1 134 ? -6.121 17.266 25.703 1 97 134 ARG B O 1
ATOM 3727 N N . ALA B 1 135 ? -4.266 16.203 25.125 1 96.75 135 ALA B N 1
ATOM 3728 C CA . ALA B 1 135 ? -3.438 17.391 25.344 1 96.75 135 ALA B CA 1
ATOM 3729 C C . ALA B 1 135 ? -3.842 18.516 24.406 1 96.75 135 ALA B C 1
ATOM 3731 O O . ALA B 1 135 ? -3.906 19.688 24.812 1 96.75 135 ALA B O 1
ATOM 3732 N N . VAL B 1 136 ? -4.121 18.172 23.141 1 97.56 136 VAL B N 1
ATOM 3733 C CA . VAL B 1 136 ? -4.531 19.172 22.141 1 97.56 136 VAL B CA 1
ATOM 3734 C C . VAL B 1 136 ? -5.895 19.734 22.516 1 97.56 136 VAL B C 1
ATOM 3736 O O . VAL B 1 136 ? -6.098 20.953 22.484 1 97.56 136 VAL B O 1
ATOM 3739 N N . ASP B 1 137 ? -6.797 18.875 22.953 1 96.31 137 ASP B N 1
ATOM 3740 C CA . ASP B 1 137 ? -8.125 19.312 23.375 1 96.31 137 ASP B CA 1
ATOM 3741 C C . ASP B 1 137 ? -8.031 20.328 24.516 1 96.31 137 ASP B C 1
ATOM 3743 O O . ASP B 1 137 ? -8.719 21.344 24.5 1 96.31 137 ASP B O 1
ATOM 3747 N N . GLN B 1 138 ? -7.223 20.016 25.422 1 95 138 GLN B N 1
ATOM 3748 C CA . GLN B 1 138 ? -7.066 20.891 26.578 1 95 138 GLN B CA 1
ATOM 3749 C C . GLN B 1 138 ? -6.543 22.266 26.156 1 95 138 GLN B C 1
ATOM 3751 O O . GLN B 1 138 ? -7.074 23.281 26.594 1 95 138 GLN B O 1
ATOM 3756 N N . PHE B 1 139 ? -5.598 22.266 25.328 1 93.38 139 PHE B N 1
ATOM 3757 C CA . PHE B 1 139 ? -5.016 23.516 24.859 1 93.38 139 PHE B CA 1
ATOM 3758 C C . PHE B 1 139 ? -6.043 24.344 24.094 1 93.38 139 PHE B C 1
ATOM 3760 O O . PHE B 1 139 ? -6.141 25.547 24.281 1 93.38 139 PHE B O 1
ATOM 3767 N N . LEU B 1 140 ? -6.762 23.688 23.25 1 95.38 140 LEU B N 1
ATOM 3768 C CA . LEU B 1 140 ? -7.723 24.375 22.391 1 95.38 140 LEU B CA 1
ATOM 3769 C C . LEU B 1 140 ? -8.883 24.938 23.219 1 95.38 140 LEU B C 1
ATOM 3771 O O . LEU B 1 140 ? -9.461 25.969 22.859 1 95.38 140 LEU B O 1
ATOM 3775 N N . SER B 1 141 ? -9.18 24.25 24.25 1 93.19 141 SER B N 1
ATOM 3776 C CA . SER B 1 141 ? -10.289 24.688 25.094 1 93.19 141 SER B CA 1
ATOM 3777 C C . SER B 1 141 ? -9.922 25.953 25.859 1 93.19 141 SER B C 1
ATOM 3779 O O . SER B 1 141 ? -10.805 26.75 26.219 1 93.19 141 SER B O 1
ATOM 3781 N N . GLU B 1 142 ? -8.648 26.172 26.016 1 90.31 142 GLU B N 1
ATOM 3782 C CA . GLU B 1 142 ? -8.172 27.297 26.812 1 90.31 142 GLU B CA 1
ATOM 3783 C C . GLU B 1 142 ? -7.871 28.516 25.938 1 90.31 142 GLU B C 1
ATOM 3785 O O . GLU B 1 142 ? -7.645 29.609 26.453 1 90.31 142 GLU B O 1
ATOM 3790 N N . GLY B 1 143 ? -7.902 28.297 24.703 1 86.69 143 GLY B N 1
ATOM 3791 C CA . GLY B 1 143 ? -7.48 29.375 23.812 1 86.69 143 GLY B CA 1
ATOM 3792 C C . GLY B 1 143 ? -8.523 29.734 22.781 1 86.69 143 GLY B C 1
ATOM 3793 O O . GLY B 1 143 ? -9.688 29.359 22.891 1 86.69 143 GLY B O 1
ATOM 3794 N N . ASP B 1 144 ? -8.039 30.594 21.859 1 91.06 144 ASP B N 1
ATOM 3795 C CA . ASP B 1 144 ? -8.914 31.094 20.797 1 91.06 144 ASP B CA 1
ATOM 3796 C C . ASP B 1 144 ? -8.516 30.531 19.438 1 91.06 144 ASP B C 1
ATOM 3798 O O . ASP B 1 144 ? -8.68 31.203 18.422 1 91.06 144 ASP B O 1
ATOM 3802 N N . CYS B 1 145 ? -7.957 29.375 19.578 1 94.12 145 CYS B N 1
ATOM 3803 C CA . CYS B 1 145 ? -7.559 28.781 18.312 1 94.12 145 CYS B CA 1
ATOM 3804 C C . CYS B 1 145 ? -8.258 27.438 18.109 1 94.12 145 CYS B C 1
ATOM 3806 O O . CYS B 1 145 ? -8.852 26.891 19.031 1 94.12 145 CYS B O 1
ATOM 3808 N N . GLU B 1 146 ? -8.32 26.969 16.891 1 97.12 146 GLU B N 1
ATOM 3809 C CA . GLU B 1 146 ? -8.836 25.672 16.484 1 97.12 146 GLU B CA 1
ATOM 3810 C C . GLU B 1 146 ? -7.758 24.844 15.789 1 97.12 146 GLU B C 1
ATOM 3812 O O . GLU B 1 146 ? -6.797 25.406 15.258 1 97.12 146 GLU B O 1
ATOM 3817 N N . LEU B 1 147 ? -7.926 23.562 15.891 1 98.19 147 LEU B N 1
ATOM 3818 C CA . LEU B 1 147 ? -7.016 22.75 15.086 1 98.19 147 LEU B CA 1
ATOM 3819 C C . LEU B 1 147 ? -7.324 22.906 13.602 1 98.19 147 LEU B C 1
ATOM 3821 O O . LEU B 1 147 ? -8.406 22.547 13.141 1 98.19 147 LEU B O 1
ATOM 3825 N N . TRP B 1 148 ? -6.352 23.422 12.922 1 98.25 148 TRP B N 1
ATOM 3826 C CA . TRP B 1 148 ? -6.527 23.75 11.508 1 98.25 148 TRP B CA 1
ATOM 3827 C C . TRP B 1 148 ? -6.012 22.609 10.625 1 98.25 148 TRP B C 1
ATOM 3829 O O . TRP B 1 148 ? -6.637 22.266 9.617 1 98.25 148 TRP B O 1
ATOM 3839 N N . ALA B 1 149 ? -4.879 22.031 11.008 1 98.69 149 ALA B N 1
ATOM 3840 C CA . ALA B 1 149 ? -4.277 21.031 10.125 1 98.69 149 ALA B CA 1
ATOM 3841 C C . ALA B 1 149 ? -3.545 19.969 10.922 1 98.69 149 ALA B C 1
ATOM 3843 O O . ALA B 1 149 ? -3.035 20.234 12.016 1 98.69 149 ALA B O 1
ATOM 3844 N N . VAL B 1 150 ? -3.582 18.797 10.398 1 98.69 150 VAL B N 1
ATOM 3845 C CA . VAL B 1 150 ? -2.76 17.672 10.852 1 98.69 150 VAL B CA 1
ATOM 3846 C C . VAL B 1 150 ? -1.768 17.281 9.758 1 98.69 150 VAL B C 1
ATOM 3848 O O . VAL B 1 150 ? -2.168 16.953 8.641 1 98.69 150 VAL B O 1
ATOM 3851 N N . VAL B 1 151 ? -0.481 17.406 10.078 1 98.69 151 VAL B N 1
ATOM 3852 C CA . VAL B 1 151 ? 0.585 17 9.172 1 98.69 151 VAL B CA 1
ATOM 3853 C C . VAL B 1 151 ? 1.141 15.641 9.609 1 98.69 151 VAL B C 1
ATOM 3855 O O . VAL B 1 151 ? 1.895 15.562 10.578 1 98.69 151 VAL B O 1
ATOM 3858 N N . ASN B 1 152 ? 0.733 14.625 8.891 1 98.25 152 ASN B N 1
ATOM 3859 C CA . ASN B 1 152 ? 1.309 13.305 9.102 1 98.25 152 ASN B CA 1
ATOM 3860 C C . ASN B 1 152 ? 2.678 13.18 8.438 1 98.25 152 ASN B C 1
ATOM 3862 O O . ASN B 1 152 ? 2.773 12.805 7.27 1 98.25 152 ASN B O 1
ATOM 3866 N N . ASN B 1 153 ? 3.709 13.375 9.258 1 95.56 153 ASN B N 1
ATOM 3867 C CA . ASN B 1 153 ? 5.074 13.422 8.75 1 95.56 153 ASN B CA 1
ATOM 3868 C C . ASN B 1 153 ? 5.914 12.266 9.273 1 95.56 153 ASN B C 1
ATOM 3870 O O . ASN B 1 153 ? 6.922 11.898 8.672 1 95.56 153 ASN B O 1
ATOM 3874 N N . ALA B 1 154 ? 5.492 11.703 10.422 1 92.25 154 ALA B N 1
ATOM 3875 C CA . ALA B 1 154 ? 6.254 10.586 10.977 1 92.25 154 ALA B CA 1
ATOM 3876 C C . ALA B 1 154 ? 6.438 9.484 9.938 1 92.25 154 ALA B C 1
ATOM 3878 O O . ALA B 1 154 ? 5.496 9.125 9.227 1 92.25 154 ALA B O 1
ATOM 3879 N N . GLY B 1 155 ? 7.605 9.023 9.805 1 88.62 155 GLY B N 1
ATOM 3880 C CA . GLY B 1 155 ? 7.902 7.973 8.844 1 88.62 155 GLY B CA 1
ATOM 3881 C C . GLY B 1 155 ? 9.25 7.316 9.07 1 88.62 155 GLY B C 1
ATOM 3882 O O . GLY B 1 155 ? 10.133 7.898 9.703 1 88.62 155 GLY B O 1
ATOM 3883 N N . VAL B 1 156 ? 9.375 6.137 8.617 1 84.69 156 VAL B N 1
ATOM 3884 C CA . VAL B 1 156 ? 10.625 5.391 8.688 1 84.69 156 VAL B CA 1
ATOM 3885 C C . VAL B 1 156 ? 10.938 4.773 7.328 1 84.69 156 VAL B C 1
ATOM 3887 O O . VAL B 1 156 ? 10.039 4.59 6.5 1 84.69 156 VAL B O 1
ATOM 3890 N N . LEU B 1 157 ? 12.164 4.559 7.191 1 80.75 157 LEU B N 1
ATOM 3891 C CA . LEU B 1 157 ? 12.609 3.869 5.984 1 80.75 157 LEU B CA 1
ATOM 3892 C C . LEU B 1 157 ? 12.812 2.381 6.258 1 80.75 157 LEU B C 1
ATOM 3894 O O . LEU B 1 157 ? 13.062 1.982 7.395 1 80.75 157 LEU B O 1
ATOM 3898 N N . GLY B 1 158 ? 12.516 1.583 5.379 1 78.25 158 GLY B N 1
ATOM 3899 C CA . GLY B 1 158 ? 12.797 0.158 5.383 1 78.25 158 GLY B CA 1
ATOM 3900 C C . GLY B 1 158 ? 13.469 -0.318 4.109 1 78.25 158 GLY B C 1
ATOM 3901 O O . GLY B 1 158 ? 13.125 0.125 3.014 1 78.25 158 GLY B O 1
ATOM 3902 N N . VAL B 1 159 ? 14.531 -1.115 4.402 1 76.19 159 VAL B N 1
ATOM 3903 C CA . VAL B 1 159 ? 15.32 -1.572 3.264 1 76.19 159 VAL B CA 1
ATOM 3904 C C . VAL B 1 159 ? 15.195 -3.088 3.121 1 76.19 159 VAL B C 1
ATOM 3906 O O . VAL B 1 159 ? 14.945 -3.791 4.105 1 76.19 159 VAL B O 1
ATOM 3909 N N . GLY B 1 160 ? 15.336 -3.525 1.831 1 78.25 160 GLY B N 1
ATOM 3910 C CA . GLY B 1 160 ? 15.375 -4.953 1.545 1 78.25 160 GLY B CA 1
ATOM 3911 C C . GLY B 1 160 ? 14.797 -5.305 0.189 1 78.25 160 GLY B C 1
ATOM 3912 O O . GLY B 1 160 ? 13.852 -4.66 -0.275 1 78.25 160 GLY B O 1
ATOM 3913 N N . GLU B 1 161 ? 15.461 -6.316 -0.338 1 78.5 161 GLU B N 1
ATOM 3914 C CA . GLU B 1 161 ? 14.859 -6.883 -1.541 1 78.5 161 GLU B CA 1
ATOM 3915 C C . GLU B 1 161 ? 13.695 -7.805 -1.192 1 78.5 161 GLU B C 1
ATOM 3917 O O . GLU B 1 161 ? 13.57 -8.258 -0.053 1 78.5 161 GLU B O 1
ATOM 3922 N N . ALA B 1 162 ? 12.906 -8.039 -2.176 1 78.69 162 ALA B N 1
ATOM 3923 C CA . ALA B 1 162 ? 11.664 -8.781 -1.978 1 78.69 162 ALA B CA 1
ATOM 3924 C C . ALA B 1 162 ? 11.945 -10.164 -1.388 1 78.69 162 ALA B C 1
ATOM 3926 O O . ALA B 1 162 ? 11.133 -10.688 -0.621 1 78.69 162 ALA B O 1
ATOM 3927 N N . GLU B 1 163 ? 13.109 -10.656 -1.643 1 79.62 163 GLU B N 1
ATOM 3928 C CA . GLU B 1 163 ? 13.391 -12.016 -1.193 1 79.62 163 GLU B CA 1
ATOM 3929 C C . GLU B 1 163 ? 13.914 -12.023 0.243 1 79.62 163 GLU B C 1
ATOM 3931 O O . GLU B 1 163 ? 13.523 -12.883 1.04 1 79.62 163 GLU B O 1
ATOM 3936 N N . TRP B 1 164 ? 14.719 -11.078 0.606 1 78.94 164 TRP B N 1
ATOM 3937 C CA . TRP B 1 164 ? 15.383 -11.25 1.894 1 78.94 164 TRP B CA 1
ATOM 3938 C C . TRP B 1 164 ? 14.945 -10.172 2.881 1 78.94 164 TRP B C 1
ATOM 3940 O O . TRP B 1 164 ? 15.422 -10.133 4.016 1 78.94 164 TRP B O 1
ATOM 3950 N N . MET B 1 165 ? 14.047 -9.383 2.434 1 83.38 165 MET B N 1
ATOM 3951 C CA . MET B 1 165 ? 13.516 -8.43 3.402 1 83.38 165 MET B CA 1
ATOM 3952 C C . MET B 1 165 ? 12.82 -9.156 4.555 1 83.38 165 MET B C 1
ATOM 3954 O O . MET B 1 165 ? 12.211 -10.203 4.355 1 83.38 165 MET B O 1
ATOM 3958 N N . GLU B 1 166 ? 12.961 -8.617 5.711 1 86.69 166 GLU B N 1
ATOM 3959 C CA . GLU B 1 166 ? 12.352 -9.211 6.891 1 86.69 166 GLU B CA 1
ATOM 3960 C C . GLU B 1 166 ? 10.914 -8.734 7.07 1 86.69 166 GLU B C 1
ATOM 3962 O O . GLU B 1 166 ? 10.617 -7.555 6.871 1 86.69 166 GLU B O 1
ATOM 3967 N N . MET B 1 167 ? 10.07 -9.688 7.422 1 89.31 167 MET B N 1
ATOM 3968 C CA . MET B 1 167 ? 8.664 -9.359 7.625 1 89.31 167 MET B CA 1
ATOM 3969 C C . MET B 1 167 ? 8.5 -8.305 8.711 1 89.31 167 MET B C 1
ATOM 3971 O O . MET B 1 167 ? 7.613 -7.449 8.617 1 89.31 167 MET B O 1
ATOM 3975 N N . GLU B 1 168 ? 9.305 -8.398 9.695 1 90.31 168 GLU B N 1
ATOM 3976 C CA . GLU B 1 168 ? 9.234 -7.434 10.781 1 90.31 168 GLU B CA 1
ATOM 3977 C C . GLU B 1 168 ? 9.469 -6.012 10.273 1 90.31 168 GLU B C 1
ATOM 3979 O O . GLU B 1 168 ? 8.812 -5.07 10.719 1 90.31 168 GLU B O 1
ATOM 3984 N N . ASP B 1 169 ? 10.383 -5.891 9.344 1 89 169 ASP B N 1
ATOM 3985 C CA . ASP B 1 169 ? 10.664 -4.578 8.766 1 89 169 ASP B CA 1
ATOM 3986 C C . ASP B 1 169 ? 9.484 -4.086 7.93 1 89 169 ASP B C 1
ATOM 3988 O O . ASP B 1 169 ? 9.133 -2.904 7.977 1 89 169 ASP B O 1
ATOM 3992 N N . VAL B 1 170 ? 8.906 -4.965 7.199 1 91.88 170 VAL B N 1
ATOM 3993 C CA . VAL B 1 170 ? 7.758 -4.621 6.367 1 91.88 170 VAL B CA 1
ATOM 3994 C C . VAL B 1 170 ? 6.609 -4.141 7.246 1 91.88 170 VAL B C 1
ATOM 3996 O O . VAL B 1 170 ? 6.016 -3.088 6.988 1 91.88 170 VAL B O 1
ATOM 3999 N N . LYS B 1 171 ? 6.367 -4.898 8.281 1 93.88 171 LYS B N 1
ATOM 4000 C CA . LYS B 1 171 ? 5.27 -4.57 9.195 1 93.88 171 LYS B CA 1
ATOM 4001 C C . LYS B 1 171 ? 5.535 -3.258 9.922 1 93.88 171 LYS B C 1
ATOM 4003 O O . LYS B 1 171 ? 4.625 -2.447 10.102 1 93.88 171 LYS B O 1
ATOM 4008 N N . LYS B 1 172 ? 6.754 -3.064 10.344 1 93.19 172 LYS B N 1
ATOM 4009 C CA . LYS B 1 172 ? 7.109 -1.838 11.055 1 93.19 172 LYS B CA 1
ATOM 4010 C C . LYS B 1 172 ? 6.926 -0.614 10.156 1 93.19 172 LYS B C 1
ATOM 4012 O O . LYS B 1 172 ? 6.344 0.386 10.578 1 93.19 172 LYS B O 1
ATOM 4017 N N . CYS B 1 173 ? 7.445 -0.705 8.953 1 92.44 173 CYS B N 1
ATOM 4018 C CA . CYS B 1 173 ? 7.293 0.39 8 1 92.44 173 CYS B CA 1
ATOM 4019 C C . CYS B 1 173 ? 5.82 0.698 7.754 1 92.44 173 CYS B C 1
ATOM 4021 O O . CYS B 1 173 ? 5.422 1.863 7.738 1 92.44 173 CYS B O 1
ATOM 4023 N N . MET B 1 174 ? 5.078 -0.336 7.586 1 95.19 174 MET B N 1
ATOM 4024 C CA . MET B 1 174 ? 3.645 -0.175 7.355 1 95.19 174 MET B CA 1
ATOM 4025 C C . MET B 1 174 ? 2.969 0.478 8.555 1 95.19 174 MET B C 1
ATOM 4027 O O . MET B 1 174 ? 2.137 1.371 8.398 1 95.19 174 MET B O 1
ATOM 4031 N N . ASP B 1 175 ? 3.332 0.039 9.734 1 96.44 175 ASP B N 1
ATOM 4032 C CA . ASP B 1 175 ? 2.711 0.495 10.969 1 96.44 175 ASP B CA 1
ATOM 4033 C C . ASP B 1 175 ? 2.975 1.98 11.203 1 96.44 175 ASP B C 1
ATOM 4035 O O . ASP B 1 175 ? 2.1 2.705 11.68 1 96.44 175 ASP B O 1
ATOM 4039 N N . VAL B 1 176 ? 4.094 2.459 10.844 1 95.5 176 VAL B N 1
ATOM 4040 C CA . VAL B 1 176 ? 4.461 3.855 11.055 1 95.5 176 VAL B CA 1
ATOM 4041 C C . VAL B 1 176 ? 3.951 4.703 9.898 1 95.5 176 VAL B C 1
ATOM 4043 O O . VAL B 1 176 ? 3.199 5.66 10.102 1 95.5 176 VAL B O 1
ATOM 4046 N N . ASN B 1 177 ? 4.27 4.316 8.664 1 93.75 177 ASN B N 1
ATOM 4047 C CA . ASN B 1 177 ? 4.113 5.176 7.496 1 93.75 177 ASN B CA 1
ATOM 4048 C C . ASN B 1 177 ? 2.666 5.219 7.02 1 93.75 177 ASN B C 1
ATOM 4050 O O . ASN B 1 177 ? 2.229 6.211 6.434 1 93.75 177 ASN B O 1
ATOM 4054 N N . ALA B 1 178 ? 1.947 4.105 7.219 1 94.62 178 ALA B N 1
ATOM 4055 C CA . ALA B 1 178 ? 0.583 4.051 6.703 1 94.62 178 ALA B CA 1
ATOM 4056 C C . ALA B 1 178 ? -0.433 3.988 7.84 1 94.62 178 ALA B C 1
ATOM 4058 O O . ALA B 1 178 ? -1.214 4.926 8.031 1 94.62 178 ALA B O 1
ATOM 4059 N N . PHE B 1 179 ? -0.303 2.979 8.703 1 96.75 179 PHE B N 1
ATOM 4060 C CA . PHE B 1 179 ? -1.26 2.842 9.797 1 96.75 179 PHE B CA 1
ATOM 4061 C C . PHE B 1 179 ? -1.167 4.027 10.75 1 96.75 179 PHE B C 1
ATOM 4063 O O . PHE B 1 179 ? -2.172 4.449 11.328 1 96.75 179 PHE B O 1
ATOM 4070 N N . GLY B 1 180 ? 0.063 4.516 10.93 1 97.25 180 GLY B N 1
ATOM 4071 C CA . GLY B 1 180 ? 0.242 5.684 11.773 1 97.25 180 GLY B CA 1
ATOM 4072 C C . GLY B 1 180 ? -0.56 6.887 11.312 1 97.25 180 GLY B C 1
ATOM 4073 O O . GLY B 1 180 ? -1.174 7.582 12.125 1 97.25 180 GLY B O 1
ATOM 4074 N N . GLN B 1 181 ? -0.569 7.109 9.992 1 96.69 181 GLN B N 1
ATOM 4075 C CA . GLN B 1 181 ? -1.353 8.203 9.422 1 96.69 181 GLN B CA 1
ATOM 4076 C C . GLN B 1 181 ? -2.844 7.996 9.672 1 96.69 181 GLN B C 1
ATOM 4078 O O . GLN B 1 181 ? -3.566 8.945 9.977 1 96.69 181 GLN B O 1
ATOM 4083 N N . VAL B 1 182 ? -3.291 6.766 9.539 1 95.5 182 VAL B N 1
ATOM 4084 C CA . VAL B 1 182 ? -4.695 6.434 9.758 1 95.5 182 VAL B CA 1
ATOM 4085 C C . VAL B 1 182 ? -5.07 6.703 11.211 1 95.5 182 VAL B C 1
ATOM 4087 O O . VAL B 1 182 ? -6.07 7.375 11.492 1 95.5 182 VAL B O 1
ATOM 4090 N N . ARG B 1 183 ? -4.258 6.234 12.156 1 95.88 183 ARG B N 1
ATOM 4091 C CA . ARG B 1 183 ? -4.531 6.348 13.586 1 95.88 183 ARG B CA 1
ATOM 4092 C C . ARG B 1 183 ? -4.605 7.812 14.008 1 95.88 183 ARG B C 1
ATOM 4094 O O . ARG B 1 183 ? -5.555 8.219 14.688 1 95.88 183 ARG B O 1
ATOM 4101 N N . VAL B 1 184 ? -3.646 8.531 13.586 1 97.75 184 VAL B N 1
ATOM 4102 C CA . VAL B 1 184 ? -3.57 9.93 13.992 1 97.75 184 VAL B CA 1
ATOM 4103 C C . VAL B 1 184 ? -4.723 10.719 13.367 1 97.75 184 VAL B C 1
ATOM 4105 O O . VAL B 1 184 ? -5.418 11.469 14.055 1 97.75 184 VAL B O 1
ATOM 4108 N N . THR B 1 185 ? -4.914 10.547 12.055 1 97.06 185 THR B N 1
ATOM 4109 C CA . THR B 1 185 ? -5.973 11.273 11.367 1 97.06 185 THR B CA 1
ATOM 4110 C C . THR B 1 185 ? -7.328 10.992 12.008 1 97.06 185 THR B C 1
ATOM 4112 O O . THR B 1 185 ? -8.094 11.914 12.281 1 97.06 185 THR B O 1
ATOM 4115 N N . LYS B 1 186 ? -7.605 9.758 12.281 1 93.44 186 LYS B N 1
ATOM 4116 C CA . LYS B 1 186 ? -8.883 9.367 12.875 1 93.44 186 LYS B CA 1
ATOM 4117 C C . LYS B 1 186 ? -9.086 10.055 14.227 1 93.44 186 LYS B C 1
ATOM 4119 O O . LYS B 1 186 ? -10.18 10.547 14.523 1 93.44 186 LYS B O 1
ATOM 4124 N N . ALA B 1 187 ? -8.07 10.125 15 1 94.5 187 ALA B N 1
ATOM 4125 C CA . ALA B 1 187 ? -8.156 10.688 16.344 1 94.5 187 ALA B CA 1
ATOM 4126 C C . ALA B 1 187 ? -8.461 12.18 16.297 1 94.5 187 ALA B C 1
ATOM 4128 O O . ALA B 1 187 ? -9.117 12.719 17.188 1 94.5 187 ALA B O 1
ATOM 4129 N N . PHE B 1 188 ? -8.062 12.859 15.234 1 96.56 188 PHE B N 1
ATOM 4130 C CA . PHE B 1 188 ? -8.117 14.312 15.258 1 96.56 188 PHE B CA 1
ATOM 4131 C C . PHE B 1 188 ? -9.172 14.828 14.281 1 96.56 188 PHE B C 1
ATOM 4133 O O . PHE B 1 188 ? -9.438 16.031 14.234 1 96.56 188 PHE B O 1
ATOM 4140 N N . LEU B 1 189 ? -9.805 13.93 13.547 1 94.62 189 LEU B N 1
ATOM 4141 C CA . LEU B 1 189 ? -10.797 14.297 12.539 1 94.62 189 LEU B CA 1
ATOM 4142 C C . LEU B 1 189 ? -11.938 15.094 13.156 1 94.62 189 LEU B C 1
ATOM 4144 O O . LEU B 1 189 ? -12.398 16.078 12.578 1 94.62 189 LEU B O 1
ATOM 4148 N N . PRO B 1 190 ? -12.367 14.758 14.383 1 92.44 190 PRO B N 1
ATOM 4149 C CA . PRO B 1 190 ? -13.461 15.539 14.969 1 92.44 190 PRO B CA 1
ATOM 4150 C C . PRO B 1 190 ? -13.102 17.016 15.148 1 92.44 190 PRO B C 1
ATOM 4152 O O . PRO B 1 190 ? -13.945 17.891 14.977 1 92.44 190 PRO B O 1
ATOM 4155 N N . LEU B 1 191 ? -11.906 17.297 15.484 1 94.62 191 LEU B N 1
ATOM 4156 C CA . LEU B 1 191 ? -11.453 18.672 15.625 1 94.62 191 LEU B CA 1
ATOM 4157 C C . LEU B 1 191 ? -11.352 19.359 14.273 1 94.62 191 LEU B C 1
ATOM 4159 O O . LEU B 1 191 ? -11.703 20.547 14.133 1 94.62 191 LEU B O 1
ATOM 4163 N N . LEU B 1 192 ? -10.953 18.609 13.266 1 96.25 192 LEU B N 1
ATOM 4164 C CA . LEU B 1 192 ? -10.805 19.156 11.93 1 96.25 192 LEU B CA 1
ATOM 4165 C C . LEU B 1 192 ? -12.164 19.453 11.305 1 96.25 192 LEU B C 1
ATOM 4167 O O . LEU B 1 192 ? -12.305 20.375 10.5 1 96.25 192 LEU B O 1
ATOM 4171 N N . LYS B 1 193 ? -13.125 18.703 11.68 1 93.38 193 LYS B N 1
ATOM 4172 C CA . LYS B 1 193 ? -14.477 18.953 11.18 1 93.38 193 LYS B CA 1
ATOM 4173 C C . LYS B 1 193 ? -15 20.312 11.664 1 93.38 193 LYS B C 1
ATOM 4175 O O . LYS B 1 193 ? -15.688 21.016 10.93 1 93.38 193 LYS B O 1
ATOM 4180 N N . LYS B 1 194 ? -14.625 20.672 12.859 1 93.12 194 LYS B N 1
ATOM 4181 C CA . LYS B 1 194 ? -15.055 21.953 13.422 1 93.12 194 LYS B CA 1
ATOM 4182 C C . LYS B 1 194 ? -14.422 23.125 12.672 1 93.12 194 LYS B C 1
ATOM 4184 O O . LYS B 1 194 ? -15.086 24.125 12.398 1 93.12 194 LYS B O 1
ATOM 4189 N N . SER B 1 195 ? -13.203 22.969 12.297 1 95.81 195 SER B N 1
ATOM 4190 C CA . SER B 1 195 ? -12.469 24.062 11.664 1 95.81 195 SER B CA 1
ATOM 4191 C C . SER B 1 195 ? -12.562 23.984 10.141 1 95.81 195 SER B C 1
ATOM 4193 O O . SER B 1 195 ? -12.133 24.906 9.445 1 95.81 195 SER B O 1
ATOM 4195 N N . LYS B 1 196 ? -13.164 22.828 9.664 1 96.19 196 LYS B N 1
ATOM 4196 C CA . LYS B 1 196 ? -13.086 22.562 8.234 1 96.19 196 LYS B CA 1
ATOM 4197 C C . LYS B 1 196 ? -11.641 22.656 7.734 1 96.19 196 LYS B C 1
ATOM 4199 O O . LYS B 1 196 ? -11.367 23.344 6.746 1 96.19 196 LYS B O 1
ATOM 4204 N N . GLY B 1 197 ? -10.805 21.969 8.469 1 97.56 197 GLY B N 1
ATOM 4205 C CA . GLY B 1 197 ? -9.367 22.109 8.312 1 97.56 197 GLY B CA 1
ATOM 4206 C C . GLY B 1 197 ? -8.789 21.172 7.258 1 97.56 197 GLY B C 1
ATOM 4207 O O . GLY B 1 197 ? -9.43 20.922 6.238 1 97.56 197 GLY B O 1
ATOM 4208 N N . ARG B 1 198 ? -7.457 20.812 7.516 1 98.19 198 ARG B N 1
ATOM 4209 C CA . ARG B 1 198 ? -6.723 20.125 6.457 1 98.19 198 ARG B CA 1
ATOM 4210 C C . ARG B 1 198 ? -5.93 18.938 7.02 1 98.19 198 ARG B C 1
ATOM 4212 O O . ARG B 1 198 ? -5.492 18.984 8.172 1 98.19 198 ARG B O 1
ATOM 4219 N N . VAL B 1 199 ? -5.832 17.938 6.207 1 98.25 199 VAL B N 1
ATOM 4220 C CA . VAL B 1 199 ? -4.91 16.844 6.484 1 98.25 199 VAL B CA 1
ATOM 4221 C C . VAL B 1 199 ? -3.795 16.828 5.441 1 98.25 199 VAL B C 1
ATOM 4223 O O . VAL B 1 199 ? -4.059 16.891 4.242 1 98.25 199 VAL B O 1
ATOM 4226 N N . ILE B 1 200 ? -2.529 16.875 5.891 1 98.25 200 ILE B N 1
ATOM 4227 C CA . ILE B 1 200 ? -1.366 16.766 5.016 1 98.25 200 ILE B CA 1
ATOM 4228 C C . ILE B 1 200 ? -0.634 15.453 5.285 1 98.25 200 ILE B C 1
ATOM 4230 O O . ILE B 1 200 ? -0.164 15.211 6.398 1 98.25 200 ILE B O 1
ATOM 4234 N N . ASN B 1 201 ? -0.618 14.57 4.305 1 96.12 201 ASN B N 1
ATOM 4235 C CA . ASN B 1 201 ? 0.127 13.32 4.402 1 96.12 201 ASN B CA 1
ATOM 4236 C C . ASN B 1 201 ? 1.437 13.383 3.621 1 96.12 201 ASN B C 1
ATOM 4238 O O . ASN B 1 201 ? 1.442 13.727 2.436 1 96.12 201 ASN B O 1
ATOM 4242 N N . ILE B 1 202 ? 2.545 13.102 4.316 1 93.31 202 ILE B N 1
ATOM 4243 C CA . ILE B 1 202 ? 3.842 13.039 3.652 1 93.31 202 ILE B CA 1
ATOM 4244 C C . ILE B 1 202 ? 4.055 11.648 3.059 1 93.31 202 ILE B C 1
ATOM 4246 O O . ILE B 1 202 ? 4.172 10.672 3.795 1 93.31 202 ILE B O 1
ATOM 4250 N N . ASN B 1 203 ? 4.051 11.586 1.832 1 88.31 203 ASN B N 1
ATOM 4251 C CA . ASN B 1 203 ? 4.266 10.352 1.081 1 88.31 203 ASN B CA 1
ATOM 4252 C C . ASN B 1 203 ? 5.621 10.352 0.381 1 88.31 203 ASN B C 1
ATOM 4254 O O . ASN B 1 203 ? 6.617 10.805 0.946 1 88.31 203 ASN B O 1
ATOM 4258 N N . SER B 1 204 ? 5.84 9.625 -0.677 1 73.75 204 SER B N 1
ATOM 4259 C CA . SER B 1 204 ? 7.113 9.578 -1.387 1 73.75 204 SER B CA 1
ATOM 4260 C C . SER B 1 204 ? 6.902 9.391 -2.885 1 73.75 204 SER B C 1
ATOM 4262 O O . SER B 1 204 ? 5.867 8.875 -3.312 1 73.75 204 SER B O 1
ATOM 4264 N N . GLN B 1 205 ? 7.91 9.977 -3.549 1 56.38 205 GLN B N 1
ATOM 4265 C CA . GLN B 1 205 ? 7.91 9.703 -4.984 1 56.38 205 GLN B CA 1
ATOM 4266 C C . GLN B 1 205 ? 8.094 8.211 -5.262 1 56.38 205 GLN B C 1
ATOM 4268 O O . GLN B 1 205 ? 7.68 7.715 -6.309 1 56.38 205 GLN B O 1
ATOM 4273 N N . ALA B 1 206 ? 8.773 7.617 -4.297 1 50.56 206 ALA B N 1
ATOM 4274 C CA . ALA B 1 206 ? 8.953 6.172 -4.426 1 50.56 206 ALA B CA 1
ATOM 4275 C C . ALA B 1 206 ? 7.605 5.465 -4.566 1 50.56 206 ALA B C 1
ATOM 4277 O O . ALA B 1 206 ? 7.531 4.359 -5.105 1 50.56 206 ALA B O 1
ATOM 4278 N N . SER B 1 207 ? 6.641 6.113 -4.059 1 43.38 207 SER B N 1
ATOM 4279 C CA . SER B 1 207 ? 5.309 5.531 -4.172 1 43.38 207 SER B CA 1
ATOM 4280 C C . SER B 1 207 ? 4.883 5.402 -5.629 1 43.38 207 SER B C 1
ATOM 4282 O O . SER B 1 207 ? 3.975 4.633 -5.953 1 43.38 207 SER B O 1
ATOM 4284 N N . THR B 1 208 ? 5.742 6.199 -6.379 1 41.56 208 THR B N 1
ATOM 4285 C CA . THR B 1 208 ? 5.41 6.18 -7.797 1 41.56 208 THR B CA 1
ATOM 4286 C C . THR B 1 208 ? 6.473 5.426 -8.594 1 41.56 208 THR B C 1
ATOM 4288 O O . THR B 1 208 ? 6.215 4.961 -9.703 1 41.56 208 THR B O 1
ATOM 4291 N N . ILE B 1 209 ? 7.688 5.359 -7.91 1 39.56 209 ILE B N 1
ATOM 4292 C CA . ILE B 1 209 ? 8.789 4.633 -8.539 1 39.56 209 ILE B CA 1
ATOM 4293 C C . ILE B 1 209 ? 9.234 3.49 -7.625 1 39.56 209 ILE B C 1
ATOM 4295 O O . ILE B 1 209 ? 9.531 3.707 -6.449 1 39.56 209 ILE B O 1
ATOM 4299 N N . VAL B 1 210 ? 8.867 2.281 -8 1 44.53 210 VAL B N 1
ATOM 4300 C CA . VAL B 1 210 ? 9.344 1.156 -7.203 1 44.53 210 VAL B CA 1
ATOM 4301 C C . VAL B 1 210 ? 10.875 1.108 -7.234 1 44.53 210 VAL B C 1
ATOM 4303 O O . VAL B 1 210 ? 11.469 1.002 -8.305 1 44.53 210 VAL B O 1
ATOM 4306 N N . ALA B 1 211 ? 11.547 1.639 -6.188 1 51.56 211 ALA B N 1
ATOM 4307 C CA . ALA B 1 211 ? 12.984 1.456 -6.051 1 51.56 211 ALA B CA 1
ATOM 4308 C C . ALA B 1 211 ? 13.312 0.067 -5.508 1 51.56 211 ALA B C 1
ATOM 4310 O O . ALA B 1 211 ? 12.82 -0.326 -4.449 1 51.56 211 ALA B O 1
ATOM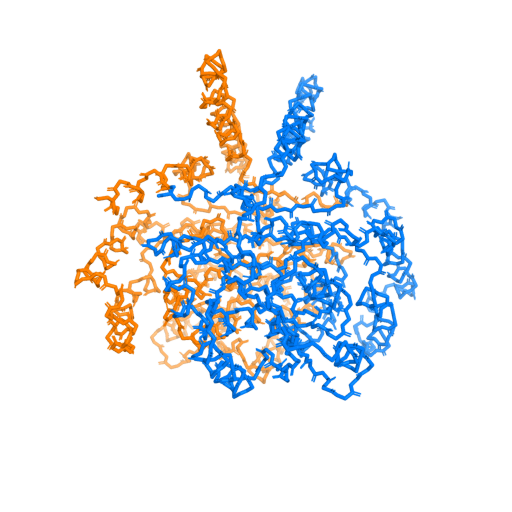 4311 N N . PRO B 1 212 ? 13.984 -0.81 -6.301 1 53.38 212 PRO B N 1
ATOM 4312 C CA . PRO B 1 212 ? 14.195 -2.234 -6.031 1 53.38 212 PRO B CA 1
ATOM 4313 C C . PRO B 1 212 ? 14.781 -2.496 -4.648 1 53.38 212 PRO B C 1
ATOM 4315 O O . PRO B 1 212 ? 14.633 -3.594 -4.105 1 53.38 212 PRO B O 1
ATOM 4318 N N . THR B 1 213 ? 15.164 -1.435 -3.883 1 64.25 213 THR B N 1
ATOM 4319 C CA . THR B 1 213 ? 15.93 -1.745 -2.682 1 64.25 213 THR B CA 1
ATOM 4320 C C . THR B 1 213 ? 15.18 -1.3 -1.43 1 64.25 213 THR B C 1
ATOM 4322 O O . THR B 1 213 ? 15.625 -1.562 -0.309 1 64.25 213 THR B O 1
ATOM 4325 N N . ILE B 1 214 ? 14.023 -0.902 -1.638 1 71.56 214 ILE B N 1
ATOM 4326 C CA . ILE B 1 214 ? 13.336 -0.398 -0.457 1 71.56 214 ILE B CA 1
ATOM 4327 C C . ILE B 1 214 ? 11.875 -0.859 -0.478 1 71.56 214 ILE B C 1
ATOM 4329 O O . ILE B 1 214 ? 10.961 -0.059 -0.265 1 71.56 214 ILE B O 1
ATOM 4333 N N . ASN B 1 215 ? 11.742 -2.131 -0.528 1 81.06 215 ASN B N 1
ATOM 4334 C CA . ASN B 1 215 ? 10.414 -2.699 -0.73 1 81.06 215 ASN B CA 1
ATOM 4335 C C . ASN B 1 215 ? 9.5 -2.418 0.457 1 81.06 215 ASN B C 1
ATOM 4337 O O . ASN B 1 215 ? 8.352 -2.012 0.277 1 81.06 215 ASN B O 1
ATOM 4341 N N . PRO B 1 216 ? 10.047 -2.598 1.73 1 84.44 216 PRO B N 1
ATOM 4342 C CA . PRO B 1 216 ? 9.18 -2.289 2.867 1 84.44 216 PRO B CA 1
ATOM 4343 C C . PRO B 1 216 ? 8.664 -0.853 2.842 1 84.44 216 PRO B C 1
ATOM 4345 O O . PRO B 1 216 ? 7.477 -0.615 3.088 1 84.44 216 PRO B O 1
ATOM 4348 N N . TYR B 1 217 ? 9.547 -0.034 2.492 1 84.69 217 TYR B N 1
ATOM 4349 C CA . TYR B 1 217 ? 9.188 1.379 2.428 1 84.69 217 TYR B CA 1
ATOM 4350 C C . TYR B 1 217 ? 8.195 1.639 1.298 1 84.69 217 TYR B C 1
ATOM 4352 O O . TYR B 1 217 ? 7.168 2.287 1.503 1 84.69 217 TYR B O 1
ATOM 4360 N N . THR B 1 218 ? 8.477 1.115 0.149 1 81.88 218 THR B N 1
ATOM 4361 C CA . THR B 1 218 ? 7.637 1.323 -1.025 1 81.88 218 THR B CA 1
ATOM 4362 C C . THR B 1 218 ? 6.227 0.803 -0.78 1 81.88 218 THR B C 1
ATOM 4364 O O . THR B 1 218 ? 5.246 1.48 -1.094 1 81.88 218 THR B O 1
ATOM 4367 N N . MET B 1 219 ? 6.109 -0.308 -0.24 1 87.5 219 MET B N 1
ATOM 4368 C CA . MET B 1 219 ? 4.801 -0.88 0.072 1 87.5 219 MET B CA 1
ATOM 4369 C C . MET B 1 219 ? 4.012 0.038 0.999 1 87.5 219 MET B C 1
ATOM 4371 O O . MET B 1 219 ? 2.826 0.285 0.773 1 87.5 219 MET B O 1
ATOM 4375 N N . SER B 1 220 ? 4.672 0.543 2.033 1 89.88 220 SER B N 1
ATOM 4376 C CA . SER B 1 220 ? 4.004 1.383 3.023 1 89.88 220 SER B CA 1
ATOM 4377 C C . SER B 1 220 ? 3.551 2.703 2.41 1 89.88 220 SER B C 1
ATOM 4379 O O . SER B 1 220 ? 2.467 3.201 2.727 1 89.88 220 SER B O 1
ATOM 4381 N N . LYS B 1 221 ? 4.375 3.217 1.586 1 85.31 221 LYS B N 1
ATOM 4382 C CA . LYS B 1 221 ? 4.047 4.508 0.994 1 85.31 221 LYS B CA 1
ATOM 4383 C C . LYS B 1 221 ? 2.922 4.375 -0.03 1 85.31 221 LYS B C 1
ATOM 4385 O O . LYS B 1 221 ? 2.105 5.285 -0.186 1 85.31 221 LYS B O 1
ATOM 4390 N N . PHE B 1 222 ? 2.84 3.258 -0.708 1 83.19 222 PHE B N 1
ATOM 4391 C CA . PHE B 1 222 ? 1.709 3.008 -1.593 1 83.19 222 PHE B CA 1
ATOM 4392 C C . PHE B 1 222 ? 0.414 2.9 -0.798 1 83.19 222 PHE B C 1
ATOM 4394 O O . PHE B 1 222 ? -0.625 3.41 -1.222 1 83.19 222 PHE B O 1
ATOM 4401 N N . ALA B 1 223 ? 0.529 2.238 0.267 1 88.75 223 ALA B N 1
ATOM 4402 C CA . ALA B 1 223 ? -0.639 2.15 1.14 1 88.75 223 ALA B CA 1
ATOM 4403 C C . ALA B 1 223 ? -1.056 3.531 1.64 1 88.75 223 ALA B C 1
ATOM 4405 O O . ALA B 1 223 ? -2.248 3.844 1.691 1 88.75 223 ALA B O 1
ATOM 4406 N N . SER B 1 224 ? -0.076 4.305 2.008 1 90.5 224 SER B N 1
ATOM 4407 C CA . SER B 1 224 ? -0.33 5.668 2.469 1 90.5 224 SER B CA 1
ATOM 4408 C C . SER B 1 224 ? -0.986 6.508 1.378 1 90.5 224 SER B C 1
ATOM 4410 O O . SER B 1 224 ? -1.893 7.297 1.655 1 90.5 224 SER B O 1
ATOM 4412 N N . LEU B 1 225 ? -0.513 6.34 0.213 1 84.62 225 LEU B N 1
ATOM 4413 C CA . LEU B 1 225 ? -1.083 7.07 -0.915 1 84.62 225 LEU B CA 1
ATOM 4414 C C . LEU B 1 225 ? -2.547 6.695 -1.121 1 84.62 225 LEU B C 1
ATOM 4416 O O . LEU B 1 225 ? -3.391 7.566 -1.343 1 84.62 225 LEU B O 1
ATOM 4420 N N . ALA B 1 226 ? -2.791 5.438 -1.071 1 83.31 226 ALA B N 1
ATOM 4421 C CA . ALA B 1 226 ? -4.168 4.965 -1.206 1 83.31 226 ALA B CA 1
ATOM 4422 C C . ALA B 1 226 ? -5.062 5.57 -0.129 1 83.31 226 ALA B C 1
ATOM 4424 O O . ALA B 1 226 ? -6.184 6 -0.414 1 83.31 226 ALA B O 1
ATOM 4425 N N . TYR B 1 227 ? -4.559 5.66 1.029 1 88.88 227 TYR B N 1
ATOM 4426 C CA . TYR B 1 227 ? -5.309 6.25 2.133 1 88.88 227 TYR B CA 1
ATOM 4427 C C . TYR B 1 227 ? -5.562 7.734 1.893 1 88.88 227 TYR B C 1
ATOM 4429 O O . TYR B 1 227 ? -6.66 8.234 2.143 1 88.88 227 TYR B O 1
ATOM 4437 N N . THR B 1 228 ? -4.531 8.359 1.449 1 89.25 228 THR B N 1
ATOM 4438 C CA . THR B 1 228 ? -4.641 9.789 1.189 1 89.25 228 THR B CA 1
ATOM 4439 C C . THR B 1 228 ? -5.754 10.078 0.187 1 89.25 228 THR B C 1
ATOM 4441 O O . THR B 1 228 ? -6.605 10.938 0.427 1 89.25 228 THR B O 1
ATOM 4444 N N . ASP B 1 229 ? -5.777 9.359 -0.813 1 79.5 229 ASP B N 1
ATOM 4445 C CA . ASP B 1 229 ? -6.766 9.57 -1.866 1 79.5 229 ASP B CA 1
ATOM 4446 C C . ASP B 1 229 ? -8.172 9.227 -1.376 1 79.5 229 ASP B C 1
ATOM 4448 O O . ASP B 1 229 ? -9.125 9.953 -1.652 1 79.5 229 ASP B O 1
ATOM 4452 N N . SER B 1 230 ? -8.266 8.172 -0.674 1 80.94 230 SER B N 1
ATOM 4453 C CA . SER B 1 230 ? -9.562 7.77 -0.139 1 80.94 230 SER B CA 1
ATOM 4454 C C . SER B 1 230 ? -10.078 8.789 0.874 1 80.94 230 SER B C 1
ATOM 4456 O O . SER B 1 230 ? -11.266 9.117 0.878 1 80.94 230 SER B O 1
ATOM 4458 N N . LEU B 1 231 ? -9.172 9.219 1.668 1 88.44 231 LEU B N 1
ATOM 4459 C CA . LEU B 1 231 ? -9.539 10.211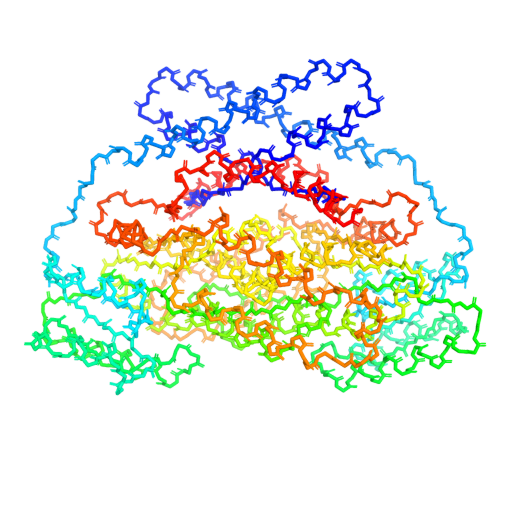 2.68 1 88.44 231 LEU B CA 1
ATOM 4460 C C . LEU B 1 231 ? -10.039 11.492 2.029 1 88.44 231 LEU B C 1
ATOM 4462 O O . LEU B 1 231 ? -10.992 12.109 2.516 1 88.44 231 LEU B O 1
ATOM 4466 N N . ARG B 1 232 ? -9.32 11.898 1.029 1 85.69 232 ARG B N 1
ATOM 4467 C CA . ARG B 1 232 ? -9.719 13.109 0.314 1 85.69 232 ARG B CA 1
ATOM 4468 C C . ARG B 1 232 ? -11.18 13.023 -0.128 1 85.69 232 ARG B C 1
ATOM 4470 O O . ARG B 1 232 ? -11.945 13.969 0.073 1 85.69 232 ARG B O 1
ATOM 4477 N N . TYR B 1 233 ? -11.531 11.914 -0.588 1 76.19 233 TYR B N 1
ATOM 4478 C CA . TYR B 1 233 ? -12.891 11.703 -1.056 1 76.19 233 TYR B CA 1
ATOM 4479 C C . TYR B 1 233 ? -13.875 11.688 0.11 1 76.19 233 TYR B C 1
ATOM 4481 O O . TYR B 1 233 ? -14.898 12.375 0.078 1 76.19 233 TYR B O 1
ATOM 4489 N N . ASP B 1 234 ? -13.586 11 1.093 1 80.88 234 ASP B N 1
ATOM 4490 C CA . ASP B 1 234 ? -14.477 10.805 2.234 1 80.88 234 ASP B CA 1
ATOM 4491 C C . ASP B 1 234 ? -14.719 12.117 2.971 1 80.88 234 ASP B C 1
ATOM 4493 O O . ASP B 1 234 ? -15.805 12.344 3.51 1 80.88 234 ASP B O 1
ATOM 4497 N N . MET B 1 235 ? -13.719 12.984 2.928 1 87.19 235 MET B N 1
ATOM 4498 C CA . MET B 1 235 ? -13.789 14.148 3.807 1 87.19 235 MET B CA 1
ATOM 4499 C C . MET B 1 235 ? -14.359 15.359 3.07 1 87.19 235 MET B C 1
ATOM 4501 O O . MET B 1 235 ? -14.633 16.391 3.682 1 87.19 235 MET B O 1
ATOM 4505 N N . GLU B 1 236 ? -14.562 15.188 1.858 1 81.56 236 GLU B N 1
ATOM 4506 C CA . GLU B 1 236 ? -15.109 16.281 1.062 1 81.56 236 GLU B CA 1
ATOM 4507 C C . GLU B 1 236 ? -16.438 16.766 1.627 1 81.56 236 GLU B C 1
ATOM 4509 O O . GLU B 1 236 ? -16.719 17.969 1.664 1 81.56 236 GLU B O 1
ATOM 4514 N N . LYS B 1 237 ? -17.219 15.875 2.111 1 79.81 237 LYS B N 1
ATOM 4515 C CA . LYS B 1 237 ? -18.547 16.203 2.625 1 79.81 237 LYS B CA 1
ATOM 4516 C C . LYS B 1 237 ? -18.453 17.062 3.879 1 79.81 237 LYS B C 1
ATOM 4518 O O . LYS B 1 237 ? -19.422 17.703 4.27 1 79.81 237 LYS B O 1
ATOM 4523 N N . PHE B 1 238 ? -17.312 17.094 4.488 1 88.75 238 PHE B N 1
ATOM 4524 C CA . PHE B 1 238 ? -17.125 17.875 5.703 1 88.75 238 PHE B CA 1
ATOM 4525 C C . PHE B 1 238 ? -16.281 19.109 5.418 1 88.75 238 PHE B C 1
ATOM 4527 O O . PHE B 1 238 ? -15.859 19.812 6.34 1 88.75 238 PHE B O 1
ATOM 4534 N N . SER B 1 239 ? -15.906 19.344 4.109 1 92.44 239 SER B N 1
ATOM 4535 C CA . SER B 1 239 ? -15.109 20.484 3.672 1 92.44 239 SER B CA 1
ATOM 4536 C C . SER B 1 239 ? -13.703 20.438 4.27 1 92.44 239 SER B C 1
ATOM 4538 O O . SER B 1 239 ? -13.117 21.484 4.578 1 92.44 239 SER B O 1
ATOM 4540 N N . ILE B 1 240 ? -13.312 19.234 4.582 1 94.75 240 ILE B N 1
ATOM 4541 C CA . ILE B 1 240 ? -11.922 19 4.961 1 94.75 240 ILE B CA 1
ATOM 4542 C C . ILE B 1 240 ? -11.102 18.656 3.717 1 94.75 240 ILE B C 1
ATOM 4544 O O . ILE B 1 240 ? -11.484 17.797 2.93 1 94.75 240 ILE B O 1
ATOM 4548 N N . SER B 1 241 ? -10.008 19.406 3.49 1 95.06 241 SER B N 1
ATOM 4549 C CA . SER B 1 241 ? -9.172 19.094 2.334 1 95.06 241 SER B CA 1
ATOM 4550 C C . SER B 1 241 ? -7.988 18.219 2.727 1 95.06 241 SER B C 1
ATOM 4552 O O . SER B 1 241 ? -7.473 18.328 3.842 1 95.06 241 SER B O 1
ATOM 4554 N N . VAL B 1 242 ? -7.641 17.312 1.839 1 94.69 242 VAL B N 1
ATOM 4555 C CA . VAL B 1 242 ? -6.555 16.375 2.066 1 94.69 242 VAL B CA 1
ATOM 4556 C C . VAL B 1 242 ? -5.477 16.562 1.004 1 94.69 242 VAL B C 1
ATOM 4558 O O . VAL B 1 242 ? -5.773 16.625 -0.191 1 94.69 242 VAL B O 1
ATOM 4561 N N . HIS B 1 243 ? -4.223 16.641 1.484 1 93.31 243 HIS B N 1
ATOM 4562 C CA . HIS B 1 243 ? -3.121 16.984 0.589 1 93.31 243 HIS B CA 1
ATOM 4563 C C . HIS B 1 243 ? -1.977 15.984 0.73 1 93.31 243 HIS B C 1
ATOM 4565 O O . HIS B 1 243 ? -1.667 15.539 1.838 1 93.31 243 HIS B O 1
ATOM 4571 N N . SER B 1 244 ? -1.413 15.656 -0.418 1 91.12 244 SER B N 1
ATOM 4572 C CA . SER B 1 244 ? -0.272 14.75 -0.455 1 91.12 244 SER B CA 1
ATOM 4573 C C . SER B 1 244 ? 1.02 15.492 -0.772 1 91.12 244 SER B C 1
ATOM 4575 O O . SER B 1 244 ? 1.062 16.312 -1.697 1 91.12 244 SER B O 1
ATOM 4577 N N . ILE B 1 245 ? 2.039 15.297 0.078 1 91.25 245 ILE B N 1
ATOM 4578 C CA . ILE B 1 245 ? 3.395 15.734 -0.24 1 91.25 245 ILE B CA 1
ATOM 4579 C C . ILE B 1 245 ? 4.234 14.531 -0.665 1 91.25 245 ILE B C 1
ATOM 4581 O O . ILE B 1 245 ? 4.379 13.57 0.093 1 91.25 245 ILE B O 1
ATOM 4585 N N . GLU B 1 246 ? 4.723 14.531 -1.811 1 83.88 246 GLU B N 1
ATOM 4586 C CA . GLU B 1 246 ? 5.488 13.414 -2.346 1 83.88 246 GLU B CA 1
ATOM 4587 C C . GLU B 1 246 ? 6.906 13.836 -2.713 1 83.88 246 GLU B C 1
ATOM 4589 O O . GLU B 1 246 ? 7.227 14 -3.893 1 83.88 246 GLU B O 1
ATOM 4594 N N . PRO B 1 247 ? 7.672 13.914 -1.675 1 80 247 PRO B N 1
ATOM 4595 C CA . PRO B 1 247 ? 9.039 14.375 -1.925 1 80 247 PRO B CA 1
ATOM 4596 C C . PRO B 1 247 ? 9.875 13.344 -2.684 1 80 247 PRO B C 1
ATOM 4598 O O . PRO B 1 247 ? 9.656 12.141 -2.547 1 80 247 PRO B O 1
ATOM 4601 N N . ALA B 1 248 ? 10.719 13.898 -3.447 1 69 248 ALA B N 1
ATOM 4602 C CA . ALA B 1 248 ? 11.789 13.047 -3.959 1 69 248 ALA B CA 1
ATOM 4603 C C . ALA B 1 248 ? 12.719 12.602 -2.836 1 69 248 ALA B C 1
ATOM 4605 O O . ALA B 1 248 ? 12.438 12.836 -1.658 1 69 248 ALA B O 1
ATOM 4606 N N . MET B 1 249 ? 13.695 11.875 -3.268 1 67 249 MET B N 1
ATOM 4607 C CA . MET B 1 249 ? 14.656 11.438 -2.262 1 67 249 MET B CA 1
ATOM 4608 C C . MET B 1 249 ? 15.578 12.586 -1.849 1 67 249 MET B C 1
ATOM 4610 O O . MET B 1 249 ? 16.125 13.281 -2.701 1 67 249 MET B O 1
ATOM 4614 N N . TYR B 1 250 ? 15.547 12.891 -0.629 1 65.38 250 TYR B N 1
ATOM 4615 C CA . TYR B 1 250 ? 16.453 13.891 -0.07 1 65.38 250 TYR B CA 1
ATOM 4616 C C . TYR B 1 250 ? 17.406 13.258 0.932 1 65.38 250 TYR B C 1
ATOM 4618 O O . TYR B 1 250 ? 17.062 12.281 1.597 1 65.38 250 TYR B O 1
ATOM 4626 N N . ARG B 1 251 ? 18.594 13.734 0.976 1 64.12 251 ARG B N 1
ATOM 4627 C CA . ARG B 1 251 ? 19.578 13.219 1.915 1 64.12 251 ARG B CA 1
ATOM 4628 C C . ARG B 1 251 ? 19.25 13.641 3.344 1 64.12 251 ARG B C 1
ATOM 4630 O O . ARG B 1 251 ? 19.938 14.492 3.92 1 64.12 251 ARG B O 1
ATOM 4637 N N . THR B 1 252 ? 18.172 13.125 3.85 1 63.16 252 THR B N 1
ATOM 4638 C CA . THR B 1 252 ? 17.781 13.297 5.246 1 63.16 252 THR B CA 1
ATOM 4639 C C . THR B 1 252 ? 18.438 12.227 6.121 1 63.16 252 THR B C 1
ATOM 4641 O O . THR B 1 252 ? 18.969 11.242 5.613 1 63.16 252 THR B O 1
ATOM 4644 N N . PRO B 1 253 ? 18.516 12.508 7.395 1 62.59 253 PRO B N 1
ATOM 4645 C CA . PRO B 1 253 ? 19.047 11.453 8.266 1 62.59 253 PRO B CA 1
ATOM 4646 C C . PRO B 1 253 ? 18.359 10.102 8.031 1 62.59 253 PRO B C 1
ATOM 4648 O O . PRO B 1 253 ? 19 9.055 8.156 1 62.59 253 PRO B O 1
ATOM 4651 N N . LEU B 1 254 ? 17.188 10.195 7.633 1 61.06 254 LEU B N 1
ATOM 4652 C CA . LEU B 1 254 ? 16.422 8.984 7.344 1 61.06 254 LEU B CA 1
ATOM 4653 C C . LEU B 1 254 ? 17.047 8.211 6.191 1 61.06 254 LEU B C 1
ATOM 4655 O O . LEU B 1 254 ? 17.234 6.992 6.273 1 61.06 254 LEU B O 1
ATOM 4659 N N . VAL B 1 255 ? 17.438 8.82 5.172 1 62.69 255 VAL B N 1
ATOM 4660 C CA . VAL B 1 255 ? 17.984 8.188 3.975 1 62.69 255 VAL B CA 1
ATOM 4661 C C . VAL B 1 255 ? 19.438 7.766 4.223 1 62.69 255 VAL B C 1
ATOM 4663 O O . VAL B 1 255 ? 19.859 6.707 3.766 1 62.69 255 VAL B O 1
ATOM 4666 N N . GLN B 1 256 ? 20.109 8.547 5.008 1 63.34 256 GLN B N 1
ATOM 4667 C CA . GLN B 1 256 ? 21.516 8.281 5.25 1 63.34 256 GLN B CA 1
ATOM 4668 C C . GLN B 1 256 ? 21.703 7.004 6.059 1 63.34 256 GLN B C 1
ATOM 4670 O O . GLN B 1 256 ? 22.688 6.289 5.871 1 63.34 256 GLN B O 1
ATOM 4675 N N . SER B 1 257 ? 20.75 6.723 6.77 1 67.75 257 SER B N 1
ATOM 4676 C CA . SER B 1 257 ? 20.844 5.543 7.625 1 67.75 257 SER B CA 1
ATOM 4677 C C . SER B 1 257 ? 20.531 4.27 6.844 1 67.75 257 SER B C 1
ATOM 4679 O O . SER B 1 257 ? 20.844 3.168 7.297 1 67.75 257 SER B O 1
ATOM 4681 N N . THR B 1 258 ? 20.125 4.426 5.645 1 71.5 258 THR B N 1
ATOM 4682 C CA . THR B 1 258 ? 19.656 3.264 4.891 1 71.5 258 THR B CA 1
ATOM 4683 C C . THR B 1 258 ? 20.844 2.4 4.453 1 71.5 258 THR B C 1
ATOM 4685 O O . THR B 1 258 ? 20.734 1.172 4.422 1 71.5 258 THR B O 1
ATOM 4688 N N . ILE B 1 259 ? 21.984 3.086 4.25 1 70.56 259 ILE B N 1
ATOM 4689 C CA . ILE B 1 259 ? 23.141 2.338 3.771 1 70.56 259 ILE B CA 1
ATOM 4690 C C . ILE B 1 259 ? 23.641 1.403 4.871 1 70.56 259 ILE B C 1
ATOM 4692 O O . ILE B 1 259 ? 23.922 0.228 4.617 1 70.56 259 ILE B O 1
ATOM 4696 N N . SER B 1 260 ? 23.703 2.029 6.023 1 75.62 260 SER B N 1
ATOM 4697 C CA . SER B 1 260 ? 24.172 1.223 7.148 1 75.62 260 SER B CA 1
ATOM 4698 C C . SER B 1 260 ? 23.188 0.1 7.469 1 75.62 260 SER B C 1
ATOM 4700 O O . SER B 1 260 ? 23.609 -1.025 7.762 1 75.62 260 SER B O 1
ATOM 4702 N N . VAL B 1 261 ? 22 0.4 7.359 1 76.12 261 VAL B N 1
ATOM 4703 C CA . VAL B 1 261 ? 20.969 -0.593 7.633 1 76.12 261 VAL B CA 1
ATOM 4704 C C . VAL B 1 261 ? 21.016 -1.69 6.57 1 76.12 261 VAL B C 1
ATOM 4706 O O . VAL B 1 261 ? 20.906 -2.877 6.891 1 76.12 261 VAL B O 1
ATOM 4709 N N . CYS B 1 262 ? 21.234 -1.302 5.375 1 76 262 CYS B N 1
ATOM 4710 C CA . CYS B 1 262 ? 21.328 -2.262 4.281 1 76 262 CYS B CA 1
ATOM 4711 C C . CYS B 1 262 ? 22.484 -3.217 4.496 1 76 262 CYS B C 1
ATOM 4713 O O . CYS B 1 262 ? 22.344 -4.426 4.312 1 76 262 CYS B O 1
ATOM 4715 N N . LYS B 1 263 ? 23.594 -2.607 4.898 1 77.25 263 LYS B N 1
ATOM 4716 C CA . LYS B 1 263 ? 24.797 -3.418 5.137 1 77.25 263 LYS B CA 1
ATOM 4717 C C . LYS B 1 263 ? 24.547 -4.453 6.23 1 77.25 263 LYS B C 1
ATOM 4719 O O . LYS B 1 263 ? 24.953 -5.609 6.102 1 77.25 263 LYS B O 1
ATOM 4724 N N . GLN B 1 264 ? 23.906 -4.016 7.199 1 80.44 264 GLN B N 1
ATOM 4725 C CA . GLN B 1 264 ? 23.609 -4.902 8.32 1 80.44 264 GLN B CA 1
ATOM 4726 C C . GLN B 1 264 ? 22.641 -6.016 7.902 1 80.44 264 GLN B C 1
ATOM 4728 O O . GLN B 1 264 ? 22.828 -7.172 8.281 1 80.44 264 GLN B O 1
ATOM 4733 N N . LYS B 1 265 ? 21.734 -5.695 7.109 1 80.94 265 LYS B N 1
ATOM 4734 C CA . LYS B 1 265 ? 20.734 -6.664 6.695 1 80.94 265 LYS B CA 1
ATOM 4735 C C . LYS B 1 265 ? 21.312 -7.672 5.703 1 80.94 265 LYS B C 1
ATOM 4737 O O . LYS B 1 265 ? 20.953 -8.852 5.73 1 80.94 265 LYS B O 1
ATOM 4742 N N . LEU B 1 266 ? 22.109 -7.18 4.902 1 79.19 266 LEU B N 1
ATOM 4743 C CA . LEU B 1 266 ? 22.75 -8.062 3.934 1 79.19 266 LEU B CA 1
ATOM 4744 C C . LEU B 1 266 ? 23.578 -9.133 4.637 1 79.19 266 LEU B C 1
ATOM 4746 O O . LEU B 1 266 ? 23.641 -10.281 4.176 1 79.19 266 LEU B O 1
ATOM 4750 N N . LYS B 1 267 ? 24.125 -8.742 5.777 1 79.06 267 LYS B N 1
ATOM 4751 C CA . LYS B 1 267 ? 24.938 -9.688 6.539 1 79.06 267 LYS B CA 1
ATOM 4752 C C . LYS B 1 267 ? 24.062 -10.766 7.188 1 79.06 267 LYS B C 1
ATOM 4754 O O . LYS B 1 267 ? 24.562 -11.844 7.516 1 79.06 267 LYS B O 1
ATOM 4759 N N . GLN B 1 268 ? 22.844 -10.438 7.301 1 78.94 268 GLN B N 1
ATOM 4760 C CA . GLN B 1 268 ? 21.938 -11.344 8.008 1 78.94 268 GLN B CA 1
ATOM 4761 C C . GLN B 1 268 ? 21.25 -12.305 7.043 1 78.94 268 GLN B C 1
ATOM 4763 O O . GLN B 1 268 ? 20.5 -13.18 7.461 1 78.94 268 GLN B O 1
ATOM 4768 N N . ILE B 1 269 ? 21.484 -12.156 5.785 1 78.94 269 ILE B N 1
ATOM 4769 C CA . ILE B 1 269 ? 20.891 -13.055 4.812 1 78.94 269 ILE B CA 1
ATOM 4770 C C . ILE B 1 269 ? 21.422 -14.477 5.023 1 78.94 269 ILE B C 1
ATOM 4772 O O . ILE B 1 269 ? 22.625 -14.688 5.082 1 78.94 269 ILE B O 1
ATOM 4776 N N . PRO B 1 270 ? 20.438 -15.383 5.176 1 77.62 270 PRO B N 1
ATOM 4777 C CA . PRO B 1 270 ? 20.891 -16.766 5.324 1 77.62 270 PRO B CA 1
ATOM 4778 C C . PRO B 1 270 ? 21.766 -17.234 4.164 1 77.62 270 PRO B C 1
ATOM 4780 O O . PRO B 1 270 ? 21.547 -16.812 3.021 1 77.62 270 PRO B O 1
ATOM 4783 N N . ASN B 1 271 ? 22.719 -18.109 4.496 1 77.62 271 ASN B N 1
ATOM 4784 C CA . ASN B 1 271 ? 23.719 -18.562 3.531 1 77.62 271 ASN B CA 1
ATOM 4785 C C . ASN B 1 271 ? 23.062 -19.219 2.322 1 77.62 271 ASN B C 1
ATOM 4787 O O . ASN B 1 271 ? 23.531 -19.047 1.191 1 77.62 271 ASN B O 1
ATOM 4791 N N . ASP B 1 272 ? 22.016 -19.891 2.574 1 75.5 272 ASP B N 1
ATOM 4792 C CA . ASP B 1 272 ? 21.359 -20.609 1.484 1 75.5 272 ASP B CA 1
ATOM 4793 C C . ASP B 1 272 ? 20.766 -19.641 0.465 1 75.5 272 ASP B C 1
ATOM 4795 O O . ASP B 1 272 ? 20.734 -19.922 -0.732 1 75.5 272 ASP B O 1
ATOM 4799 N N . VAL B 1 273 ? 20.406 -18.562 0.941 1 77 273 VAL B N 1
ATOM 4800 C CA . VAL B 1 273 ? 19.875 -17.531 0.06 1 77 273 VAL B CA 1
ATOM 4801 C C . VAL B 1 273 ? 21.031 -16.75 -0.563 1 77 273 VAL B C 1
ATOM 4803 O O . VAL B 1 273 ? 21.031 -16.5 -1.771 1 77 273 VAL B O 1
ATOM 4806 N N . ARG B 1 274 ? 21.984 -16.5 0.216 1 76.5 274 ARG B N 1
ATOM 4807 C CA . ARG B 1 274 ? 23.141 -15.734 -0.217 1 76.5 274 ARG B CA 1
ATOM 4808 C C . ARG B 1 274 ? 23.875 -16.422 -1.363 1 76.5 274 ARG B C 1
ATOM 4810 O O . ARG B 1 274 ? 24.328 -15.773 -2.301 1 76.5 274 ARG B O 1
ATOM 4817 N N . ASN B 1 275 ? 23.844 -17.688 -1.264 1 78.38 275 ASN B N 1
ATOM 4818 C CA . ASN B 1 275 ? 24.594 -18.469 -2.232 1 78.38 275 ASN B CA 1
ATOM 4819 C C . ASN B 1 275 ? 23.938 -18.453 -3.605 1 78.38 275 ASN B C 1
ATOM 4821 O O . ASN B 1 275 ? 24.578 -18.781 -4.609 1 78.38 275 ASN B O 1
ATOM 4825 N N . THR B 1 276 ? 22.734 -18.078 -3.568 1 76.25 276 THR B N 1
ATOM 4826 C CA . THR B 1 276 ? 22.062 -18.031 -4.855 1 76.25 276 THR B CA 1
ATOM 4827 C C . THR B 1 276 ? 22.359 -16.719 -5.578 1 76.25 276 THR B C 1
ATOM 4829 O O . THR B 1 276 ? 22.094 -16.578 -6.773 1 76.25 276 THR B O 1
ATOM 4832 N N . TYR B 1 277 ? 22.922 -15.875 -4.777 1 76.12 277 TYR B N 1
ATOM 4833 C CA . TYR B 1 277 ? 23.297 -14.586 -5.352 1 76.12 277 TYR B CA 1
ATOM 4834 C C . TYR B 1 277 ? 24.75 -14.609 -5.812 1 76.12 277 TYR B C 1
ATOM 4836 O O . TYR B 1 277 ? 25.531 -15.469 -5.391 1 76.12 277 TYR B O 1
ATOM 4844 N N . CYS B 1 278 ? 25.031 -13.727 -6.758 1 70.12 278 CYS B N 1
ATOM 4845 C CA . CYS B 1 278 ? 26.391 -13.664 -7.258 1 70.12 278 CYS B CA 1
ATOM 4846 C C . CYS B 1 278 ? 27.344 -13.188 -6.168 1 70.12 278 CYS B C 1
ATOM 4848 O O . CYS B 1 278 ? 26.922 -12.586 -5.184 1 70.12 278 CYS B O 1
ATOM 4850 N N . GLU B 1 279 ? 28.578 -13.57 -6.211 1 66.06 279 GLU B N 1
ATOM 4851 C CA . GLU B 1 279 ? 29.609 -13.297 -5.223 1 66.06 279 GLU B CA 1
ATOM 4852 C C . GLU B 1 279 ? 29.688 -11.805 -4.898 1 66.06 279 GLU B C 1
ATOM 4854 O O . GLU B 1 279 ? 29.906 -11.43 -3.748 1 66.06 279 GLU B O 1
ATOM 4859 N N . HIS B 1 280 ? 29.344 -11.008 -5.98 1 73.31 280 HIS B N 1
ATOM 4860 C CA . HIS B 1 280 ? 29.5 -9.578 -5.734 1 73.31 280 HIS B CA 1
ATOM 4861 C C . HIS B 1 280 ? 28.141 -8.891 -5.602 1 73.31 280 HIS B C 1
ATOM 4863 O O . HIS B 1 280 ? 28.016 -7.695 -5.871 1 73.31 280 HIS B O 1
ATOM 4869 N N . TYR B 1 281 ? 27.281 -9.742 -5.125 1 76.69 281 TYR B N 1
ATOM 4870 C CA . TYR B 1 281 ? 25.922 -9.203 -5.051 1 76.69 281 TYR B CA 1
ATOM 4871 C C . TYR B 1 281 ? 25.844 -8.055 -4.055 1 76.69 281 TYR B C 1
ATOM 4873 O O . TYR B 1 281 ? 25.297 -6.992 -4.363 1 76.69 281 TYR B O 1
ATOM 4881 N N . GLU B 1 282 ? 26.469 -8.266 -2.861 1 76.12 282 GLU B N 1
ATOM 4882 C CA . GLU B 1 282 ? 26.422 -7.254 -1.812 1 76.12 282 GLU B CA 1
ATOM 4883 C C . GLU B 1 282 ? 27.047 -5.941 -2.277 1 76.12 282 GLU B C 1
ATOM 4885 O O . GLU B 1 282 ? 26.484 -4.867 -2.062 1 76.12 282 GLU B O 1
ATOM 4890 N N . GLN B 1 283 ? 28.125 -6.137 -2.895 1 76.31 283 GLN B N 1
ATOM 4891 C CA . GLN B 1 283 ? 28.828 -4.949 -3.383 1 76.31 283 GLN B CA 1
ATOM 4892 C C . GLN B 1 283 ? 28.016 -4.258 -4.484 1 76.31 283 GLN B C 1
ATOM 4894 O O . GLN B 1 283 ? 27.922 -3.031 -4.508 1 76.31 283 GLN B O 1
ATOM 4899 N N . LYS B 1 284 ? 27.531 -5.105 -5.301 1 72.69 284 LYS B N 1
ATOM 4900 C CA . LYS B 1 284 ? 26.75 -4.555 -6.402 1 72.69 284 LYS B CA 1
ATOM 4901 C C . LYS B 1 284 ? 25.484 -3.869 -5.883 1 72.69 284 LYS B C 1
ATOM 4903 O O . LYS B 1 284 ? 25.109 -2.793 -6.359 1 72.69 284 LYS B O 1
ATOM 4908 N N . PHE B 1 285 ? 24.938 -4.52 -4.934 1 75.38 285 PHE B N 1
ATOM 4909 C CA . PHE B 1 285 ? 23.734 -3.98 -4.328 1 75.38 285 PHE B CA 1
ATOM 4910 C C . PHE B 1 285 ? 24.016 -2.645 -3.65 1 75.38 285 PHE B C 1
ATOM 4912 O O . PHE B 1 285 ? 23.281 -1.674 -3.85 1 75.38 285 PHE B O 1
ATOM 4919 N N . LEU B 1 286 ? 25.016 -2.574 -2.883 1 74.88 286 LEU B N 1
ATOM 4920 C CA . LEU B 1 286 ? 25.375 -1.361 -2.154 1 74.88 286 LEU B CA 1
ATOM 4921 C C . LEU B 1 286 ? 25.797 -0.254 -3.115 1 74.88 286 LEU B C 1
ATOM 4923 O O . LEU B 1 286 ? 25.484 0.917 -2.895 1 74.88 286 LEU B O 1
ATOM 4927 N N . LYS B 1 287 ? 26.453 -0.704 -4.148 1 71.44 287 LYS B N 1
ATOM 4928 C CA . LYS B 1 287 ? 26.844 0.277 -5.152 1 71.44 287 LYS B CA 1
ATOM 4929 C C . LYS B 1 287 ? 25.641 0.88 -5.852 1 71.44 287 LYS B C 1
ATOM 4931 O O . LYS B 1 287 ? 25.578 2.092 -6.066 1 71.44 287 LYS B O 1
ATOM 4936 N N . LEU B 1 288 ? 24.75 0.001 -6.117 1 68 288 LEU B N 1
ATOM 4937 C CA . LEU B 1 288 ? 23.531 0.474 -6.77 1 68 288 LEU B CA 1
ATOM 4938 C C . LEU B 1 288 ? 22.75 1.406 -5.852 1 68 288 LEU B C 1
ATOM 4940 O O . LEU B 1 288 ? 22.219 2.426 -6.301 1 68 288 LEU B O 1
ATOM 4944 N N . HIS B 1 289 ? 22.672 1.025 -4.664 1 71.5 289 HIS B N 1
ATOM 4945 C CA . HIS B 1 289 ? 21.969 1.849 -3.682 1 71.5 289 HIS B CA 1
ATOM 4946 C C . HIS B 1 289 ? 22.656 3.197 -3.502 1 71.5 289 HIS B C 1
ATOM 4948 O O . HIS B 1 289 ? 22 4.238 -3.467 1 71.5 289 HIS B O 1
ATOM 4954 N N . TYR B 1 290 ? 23.922 3.1 -3.443 1 67.62 290 TYR B N 1
ATOM 4955 C CA . TYR B 1 290 ? 24.719 4.316 -3.297 1 67.62 290 TYR B CA 1
ATOM 4956 C C . TYR B 1 290 ? 24.547 5.227 -4.508 1 67.62 290 TYR B C 1
ATOM 4958 O O . TYR B 1 290 ? 24.344 6.434 -4.359 1 67.62 290 TYR B O 1
ATOM 4966 N N . LEU B 1 291 ? 24.578 4.586 -5.613 1 64.12 291 LEU B N 1
ATOM 4967 C CA . LEU B 1 291 ? 24.453 5.344 -6.852 1 64.12 291 LEU B CA 1
ATOM 4968 C C . LEU B 1 291 ? 23.062 5.953 -6.965 1 64.12 291 LEU B C 1
ATOM 4970 O O . LEU B 1 291 ? 22.906 7.117 -7.348 1 64.12 291 LEU B O 1
ATOM 4974 N N . SER B 1 292 ? 22.109 5.172 -6.625 1 64.5 292 SER B N 1
ATOM 4975 C CA . SER B 1 292 ? 20.734 5.672 -6.668 1 64.5 292 SER B CA 1
ATOM 4976 C C . SER B 1 292 ? 20.547 6.855 -5.73 1 64.5 292 SER B C 1
ATOM 4978 O O . SER B 1 292 ? 19.969 7.871 -6.113 1 64.5 292 SER B O 1
ATOM 4980 N N . LEU B 1 293 ? 21.078 6.766 -4.551 1 64.19 293 LEU B N 1
ATOM 4981 C CA . LEU B 1 293 ? 20.953 7.832 -3.564 1 64.19 293 LEU B CA 1
ATOM 4982 C C . LEU B 1 293 ? 21.719 9.07 -4.012 1 64.19 293 LEU B C 1
ATOM 4984 O O . LEU B 1 293 ? 21.234 10.195 -3.855 1 64.19 293 LEU B O 1
ATOM 4988 N N . HIS B 1 294 ? 22.844 8.805 -4.547 1 61.91 294 HIS B N 1
ATOM 4989 C CA . HIS B 1 294 ? 23.688 9.93 -4.918 1 61.91 294 HIS B CA 1
ATOM 4990 C C . HIS B 1 294 ? 23.188 10.617 -6.184 1 61.91 294 HIS B C 1
ATOM 4992 O O . HIS B 1 294 ? 23.312 11.836 -6.332 1 61.91 294 HIS B O 1
ATOM 4998 N N . LEU B 1 295 ? 22.594 9.789 -6.992 1 59.19 295 LEU B N 1
ATOM 4999 C CA . LEU B 1 295 ? 22.188 10.336 -8.273 1 59.19 295 LEU B CA 1
ATOM 5000 C C . LEU B 1 295 ? 20.781 10.93 -8.188 1 59.19 295 LEU B C 1
ATOM 5002 O O . LEU B 1 295 ? 20.453 11.883 -8.906 1 59.19 295 LEU B O 1
ATOM 5006 N N . THR B 1 296 ? 20.016 10.383 -7.371 1 60.38 296 THR B N 1
ATOM 5007 C CA . THR B 1 296 ? 18.625 10.773 -7.422 1 60.38 296 THR B CA 1
ATOM 5008 C C . THR B 1 296 ? 18.234 11.578 -6.188 1 60.38 296 THR B C 1
ATOM 5010 O O . THR B 1 296 ? 17.281 12.359 -6.219 1 60.38 296 THR B O 1
ATOM 5013 N N . ALA B 1 297 ? 19.062 11.445 -5.133 1 64.88 297 ALA B N 1
ATOM 5014 C CA . ALA B 1 297 ? 18.672 12.117 -3.895 1 64.88 297 ALA B CA 1
ATOM 5015 C C . ALA B 1 297 ? 19.078 13.594 -3.92 1 64.88 297 ALA B C 1
ATOM 5017 O O . ALA B 1 297 ? 20.172 13.938 -4.367 1 64.88 297 ALA B O 1
ATOM 5018 N N . MET B 1 298 ? 18.156 14.461 -3.637 1 65.88 298 MET B N 1
ATOM 5019 C CA . MET B 1 298 ? 18.422 15.891 -3.51 1 65.88 298 MET B CA 1
ATOM 5020 C C . MET B 1 298 ? 19.203 16.188 -2.238 1 65.88 298 MET B C 1
ATOM 5022 O O . MET B 1 298 ? 19.062 15.492 -1.236 1 65.88 298 MET B O 1
ATOM 5026 N N . PRO B 1 299 ? 20.109 17.188 -2.406 1 65.31 299 PRO B N 1
ATOM 5027 C CA . PRO B 1 299 ? 20.875 17.531 -1.21 1 65.31 299 PRO B CA 1
ATOM 5028 C C . PRO B 1 299 ? 20 18.016 -0.055 1 65.31 299 PRO B C 1
ATOM 5030 O O . PRO B 1 299 ? 18.891 18.5 -0.279 1 65.31 299 PRO B O 1
ATOM 5033 N N . GLN B 1 300 ? 20.469 17.797 1.112 1 66.62 300 GLN B N 1
ATOM 5034 C CA . GLN B 1 300 ? 19.797 18.188 2.338 1 66.62 300 GLN B CA 1
ATOM 5035 C C . GLN B 1 300 ? 19.469 19.688 2.322 1 66.62 300 GLN B C 1
ATOM 5037 O O . GLN B 1 300 ? 18.469 20.109 2.904 1 66.62 300 GLN B O 1
ATOM 5042 N N . SER B 1 301 ? 20.297 20.438 1.708 1 68.5 301 SER B N 1
ATOM 5043 C CA . SER B 1 301 ? 20.141 21.891 1.673 1 68.5 301 SER B CA 1
ATOM 5044 C C . SER B 1 301 ? 18.859 22.297 0.95 1 68.5 301 SER B C 1
ATOM 5046 O O . SER B 1 301 ? 18.391 23.422 1.068 1 68.5 301 SER B O 1
ATOM 5048 N N . ARG B 1 302 ? 18.297 21.297 0.347 1 73.56 302 ARG B N 1
ATOM 5049 C CA . ARG B 1 302 ? 17.109 21.641 -0.44 1 73.56 302 ARG B CA 1
ATOM 5050 C C . ARG B 1 302 ? 15.844 21.109 0.216 1 73.56 302 ARG B C 1
ATOM 5052 O O . ARG B 1 302 ? 14.773 21.094 -0.404 1 73.56 302 ARG B O 1
ATOM 5059 N N . THR B 1 303 ? 16.031 20.734 1.52 1 79.38 303 THR B N 1
ATOM 5060 C CA . THR B 1 303 ? 14.875 20.219 2.238 1 79.38 303 THR B CA 1
ATOM 5061 C C . THR B 1 303 ? 13.797 21.281 2.371 1 79.38 303 THR B C 1
ATOM 5063 O O . THR B 1 303 ? 12.617 20.969 2.568 1 79.38 303 THR B O 1
ATOM 5066 N N . PHE B 1 304 ? 14.234 22.531 2.205 1 82.56 304 PHE B N 1
ATOM 5067 C CA . PHE B 1 304 ? 13.297 23.641 2.322 1 82.56 304 PHE B CA 1
ATOM 5068 C C . PHE B 1 304 ? 12.18 23.516 1.29 1 82.56 304 PHE B C 1
ATOM 5070 O O . PHE B 1 304 ? 11.062 23.984 1.517 1 82.56 304 PHE B O 1
ATOM 5077 N N . GLN B 1 305 ? 12.445 22.859 0.22 1 83.75 305 GLN B N 1
ATOM 5078 C CA . GLN B 1 305 ? 11.422 22.672 -0.811 1 83.75 305 GLN B CA 1
ATOM 5079 C C . GLN B 1 305 ? 10.25 21.859 -0.291 1 83.75 305 GLN B C 1
ATOM 5081 O O . GLN B 1 305 ? 9.094 22.125 -0.627 1 83.75 305 GLN B O 1
ATOM 5086 N N . VAL B 1 306 ? 10.617 20.875 0.488 1 89.06 306 VAL B N 1
ATOM 5087 C CA . VAL B 1 306 ? 9.578 20.031 1.066 1 89.06 306 VAL B CA 1
ATOM 5088 C C . VAL B 1 306 ? 8.805 20.812 2.123 1 89.06 306 VAL B C 1
ATOM 5090 O O . VAL B 1 306 ? 7.57 20.781 2.154 1 89.06 306 VAL B O 1
ATOM 5093 N N . VAL B 1 307 ? 9.516 21.578 2.914 1 93.19 307 VAL B N 1
ATOM 5094 C CA . VAL B 1 307 ? 8.898 22.375 3.973 1 93.19 307 VAL B CA 1
ATOM 5095 C C . VAL B 1 307 ? 8.023 23.453 3.359 1 93.19 307 VAL B C 1
ATOM 5097 O O . VAL B 1 307 ? 6.934 23.75 3.867 1 93.19 307 VAL B O 1
ATOM 5100 N N . ASP B 1 308 ? 8.453 24.016 2.223 1 91.06 308 ASP B N 1
ATOM 5101 C CA . ASP B 1 308 ? 7.648 24.984 1.493 1 91.06 308 ASP B CA 1
ATOM 5102 C C . ASP B 1 308 ? 6.32 24.375 1.052 1 91.06 308 ASP B C 1
ATOM 5104 O O . ASP B 1 308 ? 5.273 25.031 1.145 1 91.06 308 ASP B O 1
ATOM 5108 N N . ALA B 1 309 ? 6.426 23.188 0.564 1 90.62 309 ALA B N 1
ATOM 5109 C CA . ALA B 1 309 ? 5.227 22.484 0.103 1 90.62 309 ALA B CA 1
ATOM 5110 C C . ALA B 1 309 ? 4.266 22.219 1.26 1 90.62 309 ALA B C 1
ATOM 5112 O O . ALA B 1 309 ? 3.055 22.391 1.123 1 90.62 309 ALA B O 1
ATOM 5113 N N . ILE B 1 310 ? 4.867 21.812 2.379 1 95.88 310 ILE B N 1
ATOM 5114 C CA . ILE B 1 310 ? 4.047 21.547 3.557 1 95.88 310 ILE B CA 1
ATOM 5115 C C . ILE B 1 310 ? 3.371 22.844 4.016 1 95.88 310 ILE B C 1
ATOM 5117 O O . ILE B 1 310 ? 2.182 22.844 4.336 1 95.88 310 ILE B O 1
ATOM 5121 N N . GLU B 1 311 ? 4.105 23.906 4.055 1 95.5 311 GLU B N 1
ATOM 5122 C CA . GLU B 1 311 ? 3.568 25.203 4.434 1 95.5 311 GLU B CA 1
ATOM 5123 C C . GLU B 1 311 ? 2.426 25.609 3.51 1 95.5 311 GLU B C 1
ATOM 5125 O O . GLU B 1 311 ? 1.376 26.062 3.977 1 95.5 311 GLU B O 1
ATOM 5130 N N . ASP B 1 312 ? 2.637 25.469 2.256 1 93.5 312 ASP B N 1
ATOM 5131 C CA . ASP B 1 312 ? 1.616 25.828 1.276 1 93.5 312 ASP B CA 1
ATOM 5132 C C . ASP B 1 312 ? 0.347 25 1.481 1 93.5 312 ASP B C 1
ATOM 5134 O O . ASP B 1 312 ? -0.76 25.547 1.464 1 93.5 312 ASP B O 1
ATOM 5138 N N . ALA B 1 313 ? 0.546 23.766 1.685 1 95.31 313 ALA B N 1
ATOM 5139 C CA . ALA B 1 313 ? -0.589 22.859 1.89 1 95.31 313 ALA B CA 1
ATOM 5140 C C . ALA B 1 313 ? -1.377 23.25 3.137 1 95.31 313 ALA B C 1
ATOM 5142 O O . ALA B 1 313 ? -2.607 23.172 3.154 1 95.31 313 ALA B O 1
ATOM 5143 N N . CYS B 1 314 ? -0.725 23.75 4.109 1 97.5 314 CYS B N 1
ATOM 5144 C CA . CYS B 1 314 ? -1.363 24.094 5.379 1 97.5 314 CYS B CA 1
ATOM 5145 C C . CYS B 1 314 ? -2.029 25.453 5.309 1 97.5 314 CYS B C 1
ATOM 5147 O O . CYS B 1 314 ? -3.121 25.656 5.844 1 97.5 314 CYS B O 1
ATOM 5149 N N . PHE B 1 315 ? -1.385 26.406 4.559 1 96.31 315 PHE B N 1
ATOM 5150 C CA . PHE B 1 315 ? -1.789 27.781 4.859 1 96.31 315 PHE B CA 1
ATOM 5151 C C . PHE B 1 315 ? -2.131 28.531 3.58 1 96.31 315 PHE B C 1
ATOM 5153 O O . PHE B 1 315 ? -2.537 29.688 3.629 1 96.31 315 PHE B O 1
ATOM 5160 N N . ASP B 1 316 ? -1.948 27.906 2.441 1 93.44 316 ASP B N 1
ATOM 5161 C CA . ASP B 1 316 ? -2.348 28.578 1.215 1 93.44 316 ASP B CA 1
ATOM 5162 C C . ASP B 1 316 ? -3.865 28.562 1.045 1 93.44 316 ASP B C 1
ATOM 5164 O O . ASP B 1 316 ? -4.523 27.578 1.396 1 93.44 316 ASP B O 1
ATOM 5168 N N . LYS B 1 317 ? -4.41 29.625 0.52 1 90.75 317 LYS B N 1
ATOM 5169 C CA . LYS B 1 317 ? -5.848 29.703 0.286 1 90.75 317 LYS B CA 1
ATOM 5170 C C . LYS B 1 317 ? -6.297 28.672 -0.742 1 90.75 317 LYS B C 1
ATOM 5172 O O . LYS B 1 317 ? -7.41 28.156 -0.66 1 90.75 317 LYS B O 1
ATOM 5177 N N . ASP B 1 318 ? -5.418 28.453 -1.687 1 87 318 ASP B N 1
ATOM 5178 C CA . ASP B 1 318 ? -5.715 27.5 -2.75 1 87 318 ASP B CA 1
ATOM 5179 C C . ASP B 1 318 ? -4.641 26.406 -2.836 1 87 318 ASP B C 1
ATOM 5181 O O . ASP B 1 318 ? -3.9 26.344 -3.82 1 87 318 ASP B O 1
ATOM 5185 N N . PRO B 1 319 ? -4.648 25.516 -1.873 1 90.31 319 PRO B N 1
ATOM 5186 C CA . PRO B 1 319 ? -3.621 24.469 -1.883 1 90.31 319 PRO B CA 1
ATOM 5187 C C . PRO B 1 319 ? -3.836 23.438 -2.988 1 90.31 319 PRO B C 1
ATOM 5189 O O . PRO B 1 319 ? -4.945 23.312 -3.52 1 90.31 319 PRO B O 1
ATOM 5192 N N . GLN B 1 320 ? -2.734 22.797 -3.314 1 83.31 320 GLN B N 1
ATOM 5193 C CA . GLN B 1 320 ? -2.799 21.703 -4.281 1 83.31 320 GLN B CA 1
ATOM 5194 C C . GLN B 1 320 ? -3.135 20.391 -3.596 1 83.31 320 GLN B C 1
ATOM 5196 O O . GLN B 1 320 ? -2.891 20.219 -2.396 1 83.31 320 GLN B O 1
ATOM 5201 N N . ASP B 1 321 ? -3.699 19.531 -4.371 1 81.94 321 ASP B N 1
ATOM 5202 C CA . ASP B 1 321 ? -3.982 18.203 -3.832 1 81.94 321 ASP B CA 1
ATOM 5203 C C . ASP B 1 321 ? -2.691 17.422 -3.602 1 81.94 321 ASP B C 1
ATOM 5205 O O . ASP B 1 321 ? -2.578 16.672 -2.623 1 81.94 321 ASP B O 1
ATOM 5209 N N . THR B 1 322 ? -1.831 17.609 -4.566 1 84.06 322 THR B N 1
ATOM 5210 C CA . THR B 1 322 ? -0.569 16.875 -4.516 1 84.06 322 THR B CA 1
ATOM 5211 C C . THR B 1 322 ? 0.605 17.812 -4.809 1 84.06 322 THR B C 1
ATOM 5213 O O . THR B 1 322 ? 0.575 18.562 -5.777 1 84.06 322 THR B O 1
ATOM 5216 N N . TYR B 1 323 ? 1.618 17.844 -3.906 1 82.44 323 TYR B N 1
ATOM 5217 C CA . TYR B 1 323 ? 2.885 18.547 -4.074 1 82.44 323 TYR B CA 1
ATOM 5218 C C . TYR B 1 323 ? 4.02 17.562 -4.344 1 82.44 323 TYR B C 1
ATOM 5220 O O . TYR B 1 323 ? 4.152 16.562 -3.648 1 82.44 323 TYR B O 1
ATOM 5228 N N . ILE B 1 324 ? 4.809 17.797 -5.301 1 77.88 324 ILE B N 1
ATOM 5229 C CA . ILE B 1 324 ? 5.965 16.953 -5.598 1 77.88 324 ILE B CA 1
ATOM 5230 C C . ILE B 1 324 ? 7.238 17.797 -5.551 1 77.88 324 ILE B C 1
ATOM 5232 O O . ILE B 1 324 ? 7.809 18.125 -6.59 1 77.88 324 ILE B O 1
ATOM 5236 N N . PRO B 1 325 ? 7.574 18.141 -4.312 1 77 325 PRO B N 1
ATOM 5237 C CA . PRO B 1 325 ? 8.789 18.953 -4.207 1 77 325 PRO B CA 1
ATOM 5238 C C . PRO B 1 325 ? 10.039 18.219 -4.688 1 77 325 PRO B C 1
ATOM 5240 O O . PRO B 1 325 ? 10.172 17.016 -4.465 1 77 325 PRO B O 1
ATOM 5243 N N . GLY B 1 326 ? 11.07 19.031 -5.207 1 59.81 326 GLY B N 1
ATOM 5244 C CA . GLY B 1 326 ? 12.328 18.484 -5.703 1 59.81 326 GLY B CA 1
ATOM 5245 C C . GLY B 1 326 ? 12.25 18.016 -7.145 1 59.81 326 GLY B C 1
ATOM 5246 O O . GLY B 1 326 ? 13.25 17.578 -7.719 1 59.81 326 GLY B O 1
ATOM 5247 N N . GLU B 1 327 ? 11.164 17.812 -7.691 1 53.53 327 GLU B N 1
ATOM 5248 C CA . GLU B 1 327 ? 11.047 17.391 -9.086 1 53.53 327 GLU B CA 1
ATOM 5249 C C . GLU B 1 327 ? 11.469 18.516 -10.031 1 53.53 327 GLU B C 1
ATOM 5251 O O . GLU B 1 327 ? 11.062 18.531 -11.195 1 53.53 327 GLU B O 1
ATOM 5256 N N . GLY B 1 328 ? 11.914 19.609 -9.633 1 41.62 328 GLY B N 1
ATOM 5257 C CA . GLY B 1 328 ? 12.5 20.25 -10.797 1 41.62 328 GLY B CA 1
ATOM 5258 C C . GLY B 1 328 ? 13.008 19.266 -11.836 1 41.62 328 GLY B C 1
ATOM 5259 O O . GLY B 1 328 ? 13.188 19.609 -13 1 41.62 328 GLY B O 1
ATOM 5260 N N . SER B 1 329 ? 13.672 18.359 -11.375 1 36.09 329 SER B N 1
ATOM 5261 C CA . SER B 1 329 ? 14.008 17.328 -12.359 1 36.09 329 SER B CA 1
ATOM 5262 C C . SER B 1 329 ? 12.773 16.531 -12.773 1 36.09 329 SER B C 1
ATOM 5264 O O . SER B 1 329 ? 12.609 15.383 -12.359 1 36.09 329 SER B O 1
ATOM 5266 N N . LYS B 1 330 ? 11.633 16.938 -12.531 1 38.75 330 LYS B N 1
ATOM 5267 C CA . LYS B 1 330 ? 10.297 16.562 -12.992 1 38.75 330 LYS B CA 1
ATOM 5268 C C . LYS B 1 330 ? 10.352 15.922 -14.375 1 38.75 330 LYS B C 1
ATOM 5270 O O . LYS B 1 330 ? 9.453 15.172 -14.75 1 38.75 330 LYS B O 1
ATOM 5275 N N . PHE B 1 331 ? 11.117 16.672 -15.016 1 33.81 331 PHE B N 1
ATOM 5276 C CA . PHE B 1 331 ? 11.461 16.062 -16.297 1 33.81 331 PHE B CA 1
ATOM 5277 C C . PHE B 1 331 ? 11.836 14.586 -16.109 1 33.81 331 PHE B C 1
ATOM 5279 O O . PHE B 1 331 ? 11.508 13.75 -16.953 1 33.81 331 PHE B O 1
ATOM 5286 N N . THR B 1 332 ? 12.492 14.438 -15.055 1 34.12 332 THR B N 1
ATOM 5287 C CA . THR B 1 332 ? 12.984 13.086 -14.828 1 34.12 332 THR B CA 1
ATOM 5288 C C . THR B 1 332 ? 11.867 12.172 -14.336 1 34.12 332 THR B C 1
ATOM 5290 O O . THR B 1 332 ? 11.914 10.961 -14.539 1 34.12 332 THR B O 1
ATOM 5293 N N . SER B 1 333 ? 10.977 12.703 -13.578 1 36.38 333 SER B N 1
ATOM 5294 C CA . SER B 1 333 ? 9.867 11.867 -13.148 1 36.38 333 SER B CA 1
ATOM 5295 C C . SER B 1 333 ? 9.016 11.422 -14.328 1 36.38 333 SER B C 1
ATOM 5297 O O . SER B 1 333 ? 8.523 10.289 -14.359 1 36.38 333 SER B O 1
ATOM 5299 N N . SER B 1 334 ? 8.758 12.43 -15.117 1 34.38 334 SER B N 1
ATOM 5300 C CA . SER B 1 334 ? 8.109 12.07 -16.375 1 34.38 334 SER B CA 1
ATOM 5301 C C . SER B 1 334 ? 8.992 11.141 -17.203 1 34.38 334 SER B C 1
ATOM 5303 O O . SER B 1 334 ? 8.484 10.367 -18.031 1 34.38 334 SER B O 1
ATOM 5305 N N . ILE B 1 335 ? 10.234 11.445 -17.078 1 34.03 335 ILE B N 1
ATOM 5306 C CA . ILE B 1 335 ? 11.156 10.531 -17.75 1 34.03 335 ILE B CA 1
ATOM 5307 C C . ILE B 1 335 ? 11.125 9.172 -17.047 1 34.03 335 ILE B C 1
ATOM 5309 O O . ILE B 1 335 ? 11.281 8.133 -17.688 1 34.03 335 ILE B O 1
ATOM 5313 N N . LYS B 1 336 ? 10.867 9.289 -15.82 1 35.03 336 LYS B N 1
ATOM 5314 C CA . LYS B 1 336 ? 10.781 8.086 -14.992 1 35.03 336 LYS B CA 1
ATOM 5315 C C . LYS B 1 336 ? 9.57 7.246 -15.367 1 35.03 336 LYS B C 1
ATOM 5317 O O . LYS B 1 336 ? 9.594 6.02 -15.242 1 35.03 336 LYS B O 1
ATOM 5322 N N . ASP B 1 337 ? 8.578 7.934 -15.648 1 33.94 337 ASP B N 1
ATOM 5323 C CA . ASP B 1 337 ? 7.484 7.168 -16.234 1 33.94 337 ASP B CA 1
ATOM 5324 C C . ASP B 1 337 ? 7.914 6.48 -17.531 1 33.94 337 ASP B C 1
ATOM 5326 O O . ASP B 1 337 ? 7.258 5.547 -17.984 1 33.94 337 ASP B O 1
ATOM 5330 N N . ILE B 1 338 ? 8.844 7.191 -18.078 1 31.19 338 ILE B N 1
ATOM 5331 C CA . ILE B 1 338 ? 9.477 6.66 -19.281 1 31.19 338 ILE B CA 1
ATOM 5332 C C . ILE B 1 338 ? 10.648 5.766 -18.906 1 31.19 338 ILE B C 1
ATOM 5334 O O . ILE B 1 338 ? 11.055 4.898 -19.672 1 31.19 338 ILE B O 1
ATOM 5338 N N . LEU B 1 339 ? 11.141 5.957 -17.719 1 32.28 339 LEU B N 1
ATOM 5339 C CA . LEU B 1 339 ? 12.375 5.34 -17.234 1 32.28 339 LEU B CA 1
ATOM 5340 C C . LEU B 1 339 ? 12.141 3.877 -16.875 1 32.28 339 LEU B C 1
ATOM 5342 O O . LEU B 1 339 ? 13.094 3.092 -16.812 1 32.28 339 LEU B O 1
ATOM 5346 N N . PRO B 1 340 ? 11.109 3.527 -16.328 1 33.34 340 PRO B N 1
ATOM 5347 C CA . PRO B 1 340 ? 11.117 2.064 -16.25 1 33.34 340 PRO B CA 1
ATOM 5348 C C . PRO B 1 340 ? 11.57 1.409 -17.547 1 33.34 340 PRO B C 1
ATOM 5350 O O . PRO B 1 340 ? 12.211 0.354 -17.531 1 33.34 340 PRO B O 1
ATOM 5353 N N . PHE B 1 341 ? 11.32 2.057 -18.547 1 30.3 341 PHE B N 1
ATOM 5354 C CA . PHE B 1 341 ? 11.922 1.608 -19.797 1 30.3 341 PHE B CA 1
ATOM 5355 C C . PHE B 1 341 ? 13.445 1.755 -19.75 1 30.3 341 PHE B C 1
ATOM 5357 O O . PHE B 1 341 ? 14.172 0.861 -20.188 1 30.3 341 PHE B O 1
ATOM 5364 N N . LEU B 1 342 ? 13.891 2.854 -19.281 1 30.22 342 LEU B N 1
ATOM 5365 C CA . LEU B 1 342 ? 15.336 3.068 -19.234 1 30.22 342 LEU B CA 1
ATOM 5366 C C . LEU B 1 342 ? 15.977 2.246 -18.125 1 30.22 342 LEU B C 1
ATOM 5368 O O . LEU B 1 342 ? 17.094 1.746 -18.281 1 30.22 342 LEU B O 1
ATOM 5372 N N . ALA B 1 343 ? 15.344 2.146 -17.094 1 32.69 343 ALA B N 1
ATOM 5373 C CA . ALA B 1 343 ? 15.938 1.358 -16.016 1 32.69 343 ALA B CA 1
ATOM 5374 C C . ALA B 1 343 ? 15.914 -0.131 -16.344 1 32.69 343 ALA B C 1
ATOM 5376 O O . ALA B 1 343 ? 16.859 -0.854 -16.047 1 32.69 343 ALA B O 1
ATOM 5377 N N . SER B 1 344 ? 14.766 -0.672 -16.812 1 32.22 344 SER B N 1
ATOM 5378 C CA . SER B 1 344 ? 14.867 -2.002 -17.406 1 32.22 344 SER B CA 1
ATOM 5379 C C . SER B 1 344 ? 16.016 -2.068 -18.406 1 32.22 344 SER B C 1
ATOM 5381 O O . SER B 1 344 ? 16.719 -3.076 -18.484 1 32.22 344 SER B O 1
ATOM 5383 N N . PHE B 1 345 ? 16.141 -0.986 -19.016 1 31.11 345 PHE B N 1
ATOM 5384 C CA . PHE B 1 345 ? 17.281 -0.889 -19.922 1 31.11 345 PHE B CA 1
ATOM 5385 C C . PHE B 1 345 ? 18.578 -0.83 -19.156 1 31.11 345 PHE B C 1
ATOM 5387 O O . PHE B 1 345 ? 19.547 -1.511 -19.5 1 31.11 345 PHE B O 1
ATOM 5394 N N . THR B 1 346 ? 18.594 -0.027 -18.172 1 31.62 346 THR B N 1
ATOM 5395 C CA . THR B 1 346 ? 19.859 0.098 -17.469 1 31.62 346 THR B CA 1
ATOM 5396 C C . THR B 1 346 ? 20.141 -1.153 -16.641 1 31.62 346 THR B C 1
ATOM 5398 O O . THR B 1 346 ? 21.297 -1.573 -16.516 1 31.62 346 THR B O 1
ATOM 5401 N N . SER B 1 347 ? 19.172 -1.697 -16 1 30.97 347 SER B N 1
ATOM 5402 C CA . SER B 1 347 ? 19.438 -2.941 -15.289 1 30.97 347 SER B CA 1
ATOM 5403 C C . SER B 1 347 ? 19.859 -4.047 -16.25 1 30.97 347 SER B C 1
ATOM 5405 O O . SER B 1 347 ? 20.734 -4.859 -15.914 1 30.97 347 SER B O 1
ATOM 5407 N N . LYS B 1 348 ? 19.188 -4.156 -17.375 1 32.22 348 LYS B N 1
ATOM 5408 C CA . LYS B 1 348 ? 19.75 -5.047 -18.391 1 32.22 348 LYS B CA 1
ATOM 5409 C C . LYS B 1 348 ? 21.203 -4.703 -18.688 1 32.22 348 LYS B C 1
ATOM 5411 O O . LYS B 1 348 ? 22 -5.59 -18.969 1 32.22 348 LYS B O 1
ATOM 5416 N N . ILE B 1 349 ? 21.453 -3.455 -18.609 1 29.11 349 ILE B N 1
ATOM 5417 C CA . ILE B 1 349 ? 22.844 -3.082 -18.859 1 29.11 349 ILE B CA 1
ATOM 5418 C C . ILE B 1 349 ? 23.703 -3.389 -17.625 1 29.11 349 ILE B C 1
ATOM 5420 O O . ILE B 1 349 ? 24.828 -3.875 -17.75 1 29.11 349 ILE B O 1
ATOM 5424 N N . LEU B 1 350 ? 23.203 -3.023 -16.562 1 29.72 350 LEU B N 1
ATOM 5425 C CA . LEU B 1 350 ? 24.094 -3.18 -15.43 1 29.72 350 LEU B CA 1
ATOM 5426 C C . LEU B 1 350 ? 24.219 -4.645 -15.023 1 29.72 350 LEU B C 1
ATOM 5428 O O . LEU B 1 350 ? 25.25 -5.062 -14.484 1 29.72 350 LEU B O 1
ATOM 5432 N N . TYR B 1 351 ? 23.156 -5.383 -15.125 1 31.59 351 TYR B N 1
ATOM 5433 C CA . TYR B 1 351 ? 23.312 -6.773 -14.719 1 31.59 351 TYR B CA 1
ATOM 5434 C C . TYR B 1 351 ? 23.656 -7.656 -15.906 1 31.59 351 TYR B C 1
ATOM 5436 O O . TYR B 1 351 ? 23.781 -8.875 -15.766 1 31.59 351 TYR B O 1
ATOM 5444 N N . ARG B 1 352 ? 23.844 -7.293 -17.141 1 27.31 352 ARG B N 1
ATOM 5445 C CA . ARG B 1 352 ? 24.672 -8.031 -18.078 1 27.31 352 ARG B CA 1
ATOM 5446 C C . ARG B 1 352 ? 26.156 -7.871 -17.75 1 27.31 352 ARG B C 1
ATOM 5448 O O . ARG B 1 352 ? 26.625 -6.758 -17.516 1 27.31 352 ARG B O 1
#

InterPro domains:
  IPR002347 Short-chain dehydrogenase/reductase SDR [PF00106] (68-258)
  IPR002347 Short-chain dehydrogenase/reductase SDR [PR00080] (145-156)
  IPR002347 Short-chain dehydrogenase/reductase SDR [PR00080] (197-205)
  IPR002347 Short-chain dehydrogenase/reductase SDR [PR00080] (217-236)
  IPR002347 Short-chain dehydrogenase/reductase SDR [PR00081] (68-85)
  IPR002347 Short-chain dehydrogenase/reductase SDR [PR00081] (145-156)
  IPR002347 Short-chain dehydrogenase/reductase SDR [PR00081] (191-207)
  IPR002347 Short-chain dehydrogenase/reductase SDR [PR00081] (217-236)
  IPR002347 Short-chain dehydrogenase/reductase SDR [PR00081] (238-255)
  IPR020904 Short-chain dehydrogenase/reductase, conserved site [PS00061] (204-232)
  IPR036291 NAD(P)-binding domain superfamily [SSF51735] (67-267)

Organism: NCBI:txid2509291